Protein 3CZB (pdb70)

Secondary structure (DSSP, 8-state):
-PPBSSSTT-TTTTTS-HHHHHHHHHHHHTT---SHHHHHHHHHHH-----HHHHHHHHHHHEEEEEGGGG--EEEEEE---EEE-BSS--SSS-EEE-BPPTT-EEEESTTT-GGGTT-EEEEEEETTEEEEPP-HHHHTTS--SS-SEEE-HHHHHHHHHHSEEEEE-TT--EEEEEEEEE--PPP--SHHHHHTTT---HHHHHHHHHTTTHHHHHHHTT----EEEEEEE--SSPPB-TTSSBPPTTSEEE--TTT--TT-EEEEEE----EEEEEEEEE--TT--SSSEEEEE--SSHHHHHHHTT-EEEEEEEEEEEP-/--STT-TTTTTS-HHHHHHHHHHHGGG---HHHHHHHHHHHH---HHHHHHHHHTTEEEEESGGG--EEEEEEEE-EEE-BSS--SSS-EE-----TT-EEEESTTT-GGGTT-EEEEEEETTEEEEPP-HHHHHTS--SS-S-EE-HHHHHHHHHH-EEEEE-TTS-EEEEEEEEE-SPPP---HHHHHTTT---HHHHHHHHHHTTTHHHHHHHTT----EEEEEEE--SSS-B-TTSSBPPTTTEEE--TTT--TT-EEEEEEE---BTT--S-EEEEEEEEE--TT--SSSEEEEEEEESHHHHHHHHT-EEEEEEEEEEE-

InterPro domains:
  IPR005300 Lytic transglycosylase MltA, domain B [PF03562] (132-294)
  IPR005300 Lytic transglycosylase MltA, domain B [SM00925] (140-294)
  IPR010611 3D domain [PF06725] (315-391)
  IPR026044 Membrane-bound lytic murein transglycosylase A [PIRSF019422] (8-394)
  IPR026044 Membrane-bound lytic murein transglycosylase A [PTHR30124] (10-394)
  IPR036908 RlpA-like domain superfamily [G3DSA:2.40.40.10] (63-393)
  IPR036908 RlpA-like domain superfamily [SSF50685] (50-394)

B-factor: mean 43.13, std 18.21, range [10.02, 105.39]

Radius of gyration: 32.25 Å; Cα contacts (8 Å, |Δi|>4): 1395; chains: 2; bounding box: 73×96×70 Å

Organism: Caulobacter vibrioides (strain ATCC 19089 / CIP 103742 / CB 15) (NCBI:txid190650)

Foldseek 3Di:
DFDDWALVPAPCLVVAQLVLQLVQLLQWLVLDDDPLSVVLNVVSVVDDPDHSVVSSVSLRVWWTKFWFPRQDKDKEFADEAEEFEWEQDDDPQQHAFQAADDPFKDWAACCVPPVVRGPPTAIFGDDDPDTDQQFFPVVVRVDDHDRTPTTHGVLVLLVCQFQQWHWYQYPVGFIKIWHWDDKSRDAFDDLPVVCVVVPPEVVSLSVSLSVDPDPVNVVSSRVTRMDTHTDMDGDPPFADFAPSRGRDDAQAEKAADCVQDPFSWKKFKAWDVDTGTHIHGYGHHGSPHDDNQTIHGYHYHDDVSRVVSRVGITIITMITTGTDD/DFCVPADPSVVFQLVVLLVQLLLFLVLDPDPLSVVLNVVSVPDDDSVRSSVSLRVWWGKFFFPNQDKDKEFADEAEEFEFEADADLQLHAFQAADDPFKDKDQCCVVPVVSGPDIAIFGDDDPDTDQFFFPVVVRVDDDDDGPTTHGVLVVLVCQVVAWHWYAYPVGWIKIKHWHDKSRDDFDDQQVVCVVVVQHDSVSLSVVLSVVRDPVSVVRSRVTRMDTHTDIDTARDPAGAAPSRGGADAQAEKAADCVADPFSWKKWKWWADFPDPPADGTDTGIHTYGHHDPPHDDNFGIYGYHYYHDVSRVRSRRGITIITMMTGGTD

Sequence (651 aa):
MPAALSFAGLAGWAEEDHLAALNAFRAGCGVSKDPAAARVCGLAKATKDLDVSGAKAFIEANFRVEAVDGGGDGLLTAYFAPQYEARMSRNAEFSAPLRGLPADLVVLDLGPFEPALVGKKITGHVEGSTFVPYPDRAEIEATPSDKPLAWMRPEELFFLQIQGSGVLVLPDGRRVRAVFAGTNGKPFVGIAIAMRDKGLLADAIRTWLAEHRGPEADAIMRLNPRRYVFFRTVPDDGKEPAGAAGVALPPGRAIAVDPGYHAYGGFYWLDAAFPVYRRAVTALDTGGAIKGEVRADLYMGSGAVAGVEAGRVRHTLRLYRLTPNPLSFAGLAGWAEEDHLAALNAFRAGCGVSKDPAAARVCGLAKATLDVSGAKAFIEANFRVEAVDGGGDGLLTAYFAPQYEARMSRNAEFSAPLRGLPADLVVLDLGPFEPALVGKKITGHVEGSTFVPYPDRAEIEATPSDKPLAWMRPEELFFLQIQGSGVLVLPDGRRVRAVFAGTNGKPFVGIAIAMRDKGLTSADAIRTWLAEHRGPEADAIMRLNPRYVFFRTVPDDGKEPAGAAGVALPPGRAIAVDPGYHAYGGFYWLDAAAPKLVGAFPVYRRAVTALDTGGAIKGEVRADLYMGSGAVAGVEAGRVRHTLRLYRLTPN

Nearest PDB structures (foldseek):
  3czb-assembly2_A  TM=1.003E+00  e=1.235E-72  Caulobacter vibrioides CB15
  3czb-assembly3_B  TM=6.497E-01  e=3.154E-61  Caulobacter vibrioides CB15
  7esj-assembly1_B-2  TM=7.776E-01  e=3.485E-31  Acinetobacter baumannii
  2pnw-assembly1_A  TM=8.415E-01  e=3.477E-27  Agrobacterium fabrum str. C58
  2pi8-assembly1_A  TM=7.112E-01  e=8.907E-21  Escherichia coli K-12

Structure (mmCIF, N/CA/C/O backbone):
data_3CZB
#
_entry.id   3CZB
#
_cell.length_a   129.604
_cell.length_b   129.604
_cell.length_c   88.740
_cell.angle_alpha   90.000
_cell.angle_beta   90.000
_cell.angle_gamma   120.000
#
_symmetry.space_group_name_H-M   'P 31 2 1'
#
loop_
_entity.id
_entity.type
_entity.pdbx_description
1 polymer 'Putative transglycosylase'
2 non-polymer 'SULFATE ION'
3 water water
#
loop_
_atom_site.group_PDB
_atom_site.id
_atom_site.type_symbol
_atom_site.label_atom_id
_atom_site.label_alt_id
_atom_site.label_comp_id
_atom_site.label_asym_id
_atom_site.label_entity_id
_atom_site.label_seq_id
_atom_site.pdbx_PDB_ins_code
_atom_site.Cartn_x
_atom_site.Cartn_y
_atom_site.Cartn_z
_atom_site.occupancy
_atom_site.B_iso_or_equiv
_atom_site.auth_seq_id
_atom_site.auth_comp_id
_atom_site.auth_asym_id
_atom_site.auth_atom_id
_atom_site.pdbx_PDB_model_num
ATOM 1 N N . MET A 1 6 ? 51.427 30.964 37.248 1.00 77.15 58 MET A N 1
ATOM 2 C CA . MET A 1 6 ? 52.575 30.083 37.616 1.00 79.07 58 MET A CA 1
ATOM 3 C C . MET A 1 6 ? 53.443 30.741 38.702 1.00 68.89 58 MET A C 1
ATOM 4 O O . MET A 1 6 ? 53.714 31.935 38.627 1.00 68.64 58 MET A O 1
ATOM 9 N N . PRO A 1 7 ? 53.844 29.973 39.738 1.00 59.55 59 PRO A N 1
ATOM 10 C CA . PRO A 1 7 ? 54.815 30.432 40.745 1.00 52.98 59 PRO A CA 1
ATOM 11 C C . PRO A 1 7 ? 56.238 30.629 40.205 1.00 46.55 59 PRO A C 1
ATOM 12 O O . PRO A 1 7 ? 56.530 30.296 39.056 1.00 51.30 59 PRO A O 1
ATOM 16 N N . ALA A 1 8 ? 57.120 31.162 41.035 1.00 37.13 60 ALA A N 1
ATOM 17 C CA . ALA A 1 8 ? 58.433 31.569 40.559 1.00 37.32 60 ALA A CA 1
ATOM 18 C C . ALA A 1 8 ? 59.396 30.402 40.522 1.00 35.33 60 ALA A C 1
ATOM 19 O O . ALA A 1 8 ? 59.257 29.459 41.293 1.00 37.64 60 ALA A O 1
ATOM 21 N N . ALA A 1 9 ? 60.374 30.484 39.624 1.00 33.22 61 ALA A N 1
ATOM 22 C CA . ALA A 1 9 ? 61.355 29.419 39.440 1.00 29.36 61 ALA A CA 1
ATOM 23 C C . ALA A 1 9 ? 62.361 29.316 40.575 1.00 28.55 61 ALA A C 1
ATOM 24 O O . ALA A 1 9 ? 62.673 30.298 41.251 1.00 29.57 61 ALA A O 1
ATOM 26 N N . LEU A 1 10 ? 62.882 28.114 40.745 1.00 27.39 62 LEU A N 1
ATOM 27 C CA . LEU A 1 10 ? 63.911 27.820 41.715 1.00 30.65 62 LEU A CA 1
ATOM 28 C C . LEU A 1 10 ? 65.280 27.674 41.075 1.00 32.28 62 LEU A C 1
ATOM 29 O O . LEU A 1 10 ? 66.292 27.653 41.774 1.00 34.20 62 LEU A O 1
ATOM 34 N N . SER A 1 11 ? 65.322 27.508 39.759 1.00 31.42 63 SER A N 1
ATOM 35 C CA . SER A 1 11 ? 66.579 27.174 39.101 1.00 35.42 63 SER A CA 1
ATOM 36 C C . SER A 1 11 ? 66.651 27.803 37.721 1.00 31.08 63 SER A C 1
ATOM 37 O O . SER A 1 11 ? 65.665 28.345 37.239 1.00 23.58 63 SER A O 1
ATOM 40 N N . PHE A 1 12 ? 67.807 27.703 37.071 1.00 32.68 64 PHE A N 1
ATOM 41 C CA . PHE A 1 12 ? 67.949 28.255 35.728 1.00 34.62 64 PHE A CA 1
ATOM 42 C C . PHE A 1 12 ? 67.089 27.509 34.708 1.00 39.37 64 PHE A C 1
ATOM 43 O O . PHE A 1 12 ? 66.557 28.109 33.773 1.00 34.46 64 PHE A O 1
ATOM 51 N N . ALA A 1 13 ? 66.935 26.203 34.903 1.00 45.13 65 ALA A N 1
ATOM 52 C CA . ALA A 1 13 ? 66.035 25.418 34.046 1.00 49.12 65 ALA A CA 1
ATOM 53 C C . ALA A 1 13 ? 64.591 25.975 33.980 1.00 47.20 65 ALA A C 1
ATOM 54 O O . ALA A 1 13 ? 63.966 25.957 32.921 1.00 47.33 65 ALA A O 1
ATOM 56 N N . GLY A 1 14 ? 64.074 26.489 35.094 1.00 42.41 66 GLY A N 1
ATOM 57 C CA . GLY A 1 14 ? 62.675 26.925 35.144 1.00 42.26 66 GLY A CA 1
ATOM 58 C C . GLY A 1 14 ? 62.455 28.354 34.702 1.00 42.05 66 GLY A C 1
ATOM 59 O O . GLY A 1 14 ? 61.331 28.859 34.660 1.00 44.28 66 GLY A O 1
ATOM 60 N N . LEU A 1 15 ? 63.534 29.012 34.345 1.00 37.76 67 LEU A N 1
ATOM 61 C CA . LEU A 1 15 ? 63.476 30.439 34.194 1.00 35.94 67 LEU A CA 1
ATOM 62 C C . LEU A 1 15 ? 63.098 30.753 32.766 1.00 33.81 67 LEU A C 1
ATOM 63 O O . LEU A 1 15 ? 63.887 30.573 31.846 1.00 38.95 67 LEU A O 1
ATOM 68 N N . ALA A 1 16 ? 61.876 31.211 32.568 1.00 38.33 68 ALA A N 1
ATOM 69 C CA . ALA A 1 16 ? 61.433 31.497 31.218 1.00 36.97 68 ALA A CA 1
ATOM 70 C C . ALA A 1 16 ? 62.287 32.621 30.644 1.00 36.76 68 ALA A C 1
ATOM 71 O O . ALA A 1 16 ? 62.494 33.642 31.291 1.00 29.61 68 ALA A O 1
ATOM 73 N N . GLY A 1 17 ? 62.800 32.414 29.437 1.00 33.88 69 GLY A N 1
ATOM 74 C CA . GLY A 1 17 ? 63.630 33.421 28.777 1.00 24.65 69 GLY A CA 1
ATOM 75 C C . GLY A 1 17 ? 65.116 33.147 28.893 1.00 24.97 69 GLY A C 1
ATOM 76 O O . GLY A 1 17 ? 65.921 33.717 28.138 1.00 27.08 69 GLY A O 1
ATOM 77 N N . TRP A 1 18 ? 65.495 32.297 29.846 1.00 17.29 70 TRP A N 1
ATOM 78 C CA . TRP A 1 18 ? 66.910 32.049 30.092 1.00 19.78 70 TRP A CA 1
ATOM 79 C C . TRP A 1 18 ? 67.567 31.497 28.844 1.00 24.99 70 TRP A C 1
ATOM 80 O O . TRP A 1 18 ? 68.579 32.015 28.386 1.00 32.42 70 TRP A O 1
ATOM 91 N N . ALA A 1 19 ? 66.970 30.449 28.291 1.00 29.74 71 ALA A N 1
ATOM 92 C CA . ALA A 1 19 ? 67.509 29.786 27.107 1.00 35.48 71 ALA A CA 1
ATOM 93 C C . ALA A 1 19 ? 67.703 30.743 25.930 1.00 36.14 71 ALA A C 1
ATOM 94 O O . ALA A 1 19 ? 68.641 30.577 25.151 1.00 39.05 71 ALA A O 1
ATOM 96 N N . GLU A 1 20 ? 66.837 31.747 25.799 1.00 35.30 72 GLU A N 1
ATOM 97 C CA . GLU A 1 20 ? 66.976 32.701 24.672 1.00 36.85 72 GLU A CA 1
ATOM 98 C C . GLU A 1 20 ? 67.767 33.977 24.987 1.00 35.30 72 GLU A C 1
ATOM 99 O O . GLU A 1 20 ? 67.977 34.823 24.106 1.00 35.11 72 GLU A O 1
ATOM 105 N N . GLU A 1 21 ? 68.248 34.091 26.224 1.00 30.98 73 GLU A N 1
ATOM 106 C CA . GLU A 1 21 ? 68.990 35.278 26.666 1.00 25.04 73 GLU A CA 1
ATOM 107 C C . GLU A 1 21 ? 70.377 35.347 26.036 1.00 21.98 73 GLU A C 1
ATOM 108 O O . GLU A 1 21 ? 71.051 34.328 25.868 1.00 27.08 73 GLU A O 1
ATOM 114 N N . ASP A 1 22 ? 70.821 36.548 25.708 1.00 15.01 74 ASP A N 1
ATOM 115 C CA . ASP A 1 22 ? 72.200 36.743 25.258 1.00 19.93 74 ASP A CA 1
ATOM 116 C C . ASP A 1 22 ? 73.135 36.597 26.478 1.00 29.08 74 ASP A C 1
ATOM 117 O O . ASP A 1 22 ? 73.502 37.586 27.152 1.00 27.86 74 ASP A O 1
ATOM 122 N N . HIS A 1 23 ? 73.530 35.361 26.759 1.00 24.23 75 HIS A N 1
ATOM 123 C CA . HIS A 1 23 ? 74.355 35.088 27.932 1.00 22.87 75 HIS A CA 1
ATOM 124 C C . HIS A 1 23 ? 75.710 35.821 28.010 1.00 27.97 75 HIS A C 1
ATOM 125 O O . HIS A 1 23 ? 76.213 36.057 29.107 1.00 26.58 75 HIS A O 1
ATOM 132 N N . LEU A 1 24 ? 76.281 36.214 26.870 1.00 23.39 76 LEU A N 1
ATOM 133 C CA . LEU A 1 24 ? 77.459 37.079 26.897 1.00 27.24 76 LEU A CA 1
ATOM 134 C C . LEU A 1 24 ? 77.137 38.454 27.479 1.00 30.47 76 LEU A C 1
ATOM 135 O O . LEU A 1 24 ? 77.845 38.938 28.358 1.00 31.64 76 LEU A O 1
ATOM 140 N N . ALA A 1 25 ? 76.077 39.087 26.981 1.00 28.26 77 ALA A N 1
ATOM 141 C CA . ALA A 1 25 ? 75.636 40.365 27.531 1.00 25.71 77 ALA A CA 1
ATOM 142 C C . ALA A 1 25 ? 75.365 40.232 29.043 1.00 23.95 77 ALA A C 1
ATOM 143 O O . ALA A 1 25 ? 75.776 41.093 29.829 1.00 28.58 77 ALA A O 1
ATOM 145 N N . ALA A 1 26 ? 74.683 39.158 29.436 1.00 22.01 78 ALA A N 1
ATOM 146 C CA . ALA A 1 26 ? 74.441 38.841 30.872 1.00 26.71 78 ALA A CA 1
ATOM 147 C C . ALA A 1 26 ? 75.719 38.835 31.670 1.00 24.66 78 ALA A C 1
ATOM 148 O O . ALA A 1 26 ? 75.826 39.523 32.673 1.00 26.80 78 ALA A O 1
ATOM 150 N N . LEU A 1 27 ? 76.690 38.056 31.207 1.00 21.40 79 LEU A N 1
ATOM 151 C CA . LEU A 1 27 ? 77.939 37.930 31.909 1.00 22.41 79 LEU A CA 1
ATOM 152 C C . LEU A 1 27 ? 78.706 39.234 31.925 1.00 26.22 79 LEU A C 1
ATOM 153 O O . LEU A 1 27 ? 79.406 39.520 32.904 1.00 33.11 79 LEU A O 1
ATOM 158 N N . ASN A 1 28 ? 78.562 40.048 30.881 1.00 25.06 80 ASN A N 1
ATOM 159 C CA . ASN A 1 28 ? 79.250 41.352 30.869 1.00 23.12 80 ASN A CA 1
ATOM 160 C C . ASN A 1 28 ? 78.564 42.336 31.800 1.00 26.26 80 ASN A C 1
ATOM 161 O O . ASN A 1 28 ? 79.188 43.254 32.328 1.00 27.84 80 ASN A O 1
ATOM 166 N N . ALA A 1 29 ? 77.276 42.116 32.028 1.00 24.75 81 ALA A N 1
ATOM 167 C CA . ALA A 1 29 ? 76.522 42.961 32.932 1.00 25.71 81 ALA A CA 1
ATOM 168 C C . ALA A 1 29 ? 76.978 42.701 34.353 1.00 25.96 81 ALA A C 1
ATOM 169 O O . ALA A 1 29 ? 77.117 43.620 35.149 1.00 28.72 81 ALA A O 1
ATOM 171 N N . PHE A 1 30 ? 77.217 41.438 34.665 1.00 27.18 82 PHE A N 1
ATOM 172 C CA . PHE A 1 30 ? 77.725 41.081 35.969 1.00 26.08 82 PHE A CA 1
ATOM 173 C C . PHE A 1 30 ? 79.113 41.663 36.158 1.00 30.57 82 PHE A C 1
ATOM 174 O O . PHE A 1 30 ? 79.387 42.291 37.180 1.00 27.97 82 PHE A O 1
ATOM 182 N N . ARG A 1 31 ? 79.984 41.466 35.169 1.00 31.58 83 ARG A N 1
ATOM 183 C CA . ARG A 1 31 ? 81.321 42.053 35.218 1.00 30.19 83 ARG A CA 1
ATOM 184 C C . ARG A 1 31 ? 81.280 43.585 35.347 1.00 33.11 83 ARG A C 1
ATOM 185 O O . ARG A 1 31 ? 82.099 44.169 36.040 1.00 36.41 83 ARG A O 1
ATOM 193 N N . ALA A 1 32 ? 80.352 44.247 34.667 1.00 32.36 84 ALA A N 1
ATOM 194 C CA . ALA A 1 32 ? 80.302 45.716 34.743 1.00 31.91 84 ALA A CA 1
ATOM 195 C C . ALA A 1 32 ? 80.097 46.197 36.169 1.00 30.37 84 ALA A C 1
ATOM 196 O O . ALA A 1 32 ? 80.496 47.295 36.524 1.00 33.40 84 ALA A O 1
ATOM 198 N N . GLY A 1 33 ? 79.452 45.384 36.989 1.00 34.29 85 GLY A N 1
ATOM 199 C CA . GLY A 1 33 ? 79.026 45.877 38.286 1.00 32.16 85 GLY A CA 1
ATOM 200 C C . GLY A 1 33 ? 79.562 45.153 39.494 1.00 28.60 85 GLY A C 1
ATOM 201 O O . GLY A 1 33 ? 79.447 45.662 40.591 1.00 35.96 85 GLY A O 1
ATOM 202 N N . CYS A 1 34 ? 80.128 43.964 39.321 1.00 27.11 86 CYS A N 1
ATOM 203 C CA . CYS A 1 34 ? 80.466 43.164 40.486 1.00 31.26 86 CYS A CA 1
ATOM 204 C C . CYS A 1 34 ? 81.548 43.797 41.373 1.00 39.17 86 CYS A C 1
ATOM 205 O O . CYS A 1 34 ? 81.470 43.722 42.595 1.00 42.35 86 CYS A O 1
ATOM 208 N N . GLY A 1 35 ? 82.531 44.453 40.765 1.00 44.36 87 GLY A N 1
ATOM 209 C CA . GLY A 1 35 ? 83.631 45.074 41.513 1.00 40.22 87 GLY A CA 1
ATOM 210 C C . GLY A 1 35 ? 83.173 46.050 42.587 1.00 43.21 87 GLY A C 1
ATOM 211 O O . GLY A 1 35 ? 83.924 46.377 43.489 1.00 43.51 87 GLY A O 1
ATOM 212 N N . VAL A 1 36 ? 81.930 46.503 42.504 1.00 38.13 88 VAL A N 1
ATOM 213 C CA . VAL A 1 36 ? 81.397 47.438 43.478 1.00 41.87 88 VAL A CA 1
ATOM 214 C C . VAL A 1 36 ? 80.830 46.739 44.717 1.00 46.46 88 VAL A C 1
ATOM 215 O O . VAL A 1 36 ? 80.576 47.363 45.752 1.00 48.37 88 VAL A O 1
ATOM 219 N N . SER A 1 37 ? 80.676 45.429 44.608 1.00 47.46 89 SER A N 1
ATOM 220 C CA . SER A 1 37 ? 80.007 44.612 45.608 1.00 46.06 89 SER A CA 1
ATOM 221 C C . SER A 1 37 ? 80.749 44.519 46.935 1.00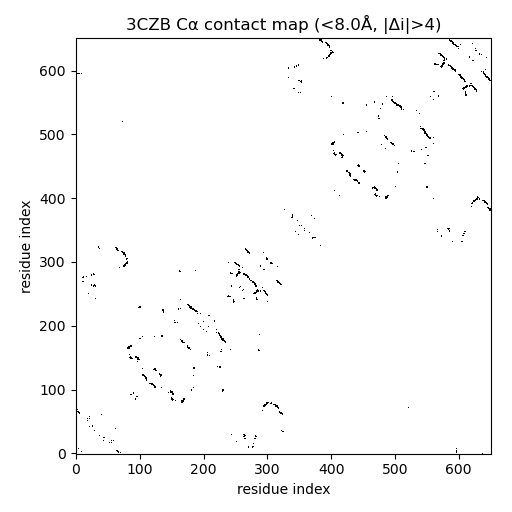 53.52 89 SER A C 1
ATOM 222 O O . SER A 1 37 ? 81.981 44.447 46.956 1.00 47.62 89 SER A O 1
ATOM 225 N N . LYS A 1 38 ? 79.982 44.476 48.032 1.00 62.44 90 LYS A N 1
ATOM 226 C CA . LYS A 1 38 ? 80.534 44.245 49.379 1.00 68.31 90 LYS A CA 1
ATOM 227 C C . LYS A 1 38 ? 80.635 42.770 49.827 1.00 70.73 90 LYS A C 1
ATOM 228 O O . LYS A 1 38 ? 81.624 42.368 50.451 1.00 69.72 90 LYS A O 1
ATOM 234 N N . ASP A 1 39 ? 79.636 41.965 49.477 1.00 69.17 91 ASP A N 1
ATOM 235 C CA . ASP A 1 39 ? 79.662 40.513 49.702 1.00 67.49 91 ASP A CA 1
ATOM 236 C C . ASP A 1 39 ? 80.981 39.857 49.272 1.00 64.90 91 ASP A C 1
ATOM 237 O O . ASP A 1 39 ? 81.514 40.169 48.219 1.00 66.23 91 ASP A O 1
ATOM 242 N N . PRO A 1 40 ? 81.526 38.953 50.100 1.00 67.79 92 PRO A N 1
ATOM 243 C CA . PRO A 1 40 ? 82.739 38.195 49.748 1.00 64.92 92 PRO A CA 1
ATOM 244 C C . PRO A 1 40 ? 82.539 37.026 48.771 1.00 61.07 92 PRO A C 1
ATOM 245 O O . PRO A 1 40 ? 83.468 36.669 48.032 1.00 55.68 92 PRO A O 1
ATOM 249 N N . ALA A 1 41 ? 81.359 36.415 48.766 1.00 58.89 93 ALA A N 1
ATOM 250 C CA . ALA A 1 41 ? 81.125 35.305 47.824 1.00 55.54 93 ALA A CA 1
ATOM 251 C C . ALA A 1 41 ? 81.040 35.845 46.403 1.00 49.89 93 ALA A C 1
ATOM 252 O O . ALA A 1 41 ? 81.380 35.147 45.431 1.00 43.85 93 ALA A O 1
ATOM 254 N N . ALA A 1 42 ? 80.609 37.105 46.316 1.00 43.91 94 ALA A N 1
ATOM 255 C CA . ALA A 1 42 ? 80.544 37.863 45.073 1.00 40.04 94 ALA A CA 1
ATOM 256 C C . ALA A 1 42 ? 81.915 38.294 44.618 1.00 40.20 94 ALA A C 1
ATOM 257 O O . ALA A 1 42 ? 82.103 38.567 43.445 1.00 48.46 94 ALA A O 1
ATOM 259 N N . ALA A 1 43 ? 82.869 38.370 45.540 1.00 42.08 95 ALA A N 1
ATOM 260 C CA . ALA A 1 43 ? 84.218 38.795 45.191 1.00 36.47 95 ALA A CA 1
ATOM 261 C C . ALA A 1 43 ? 84.958 37.703 44.451 1.00 34.84 95 ALA A C 1
ATOM 262 O O . ALA A 1 43 ? 85.582 37.973 43.423 1.00 33.60 95 ALA A O 1
ATOM 264 N N . ARG A 1 44 ? 84.907 36.477 44.963 1.00 32.05 96 ARG A N 1
ATOM 265 C CA . ARG A 1 44 ? 85.537 35.356 44.236 1.00 40.79 96 ARG A CA 1
ATOM 266 C C . ARG A 1 44 ? 85.024 35.259 42.787 1.00 36.58 96 ARG A C 1
ATOM 267 O O . ARG A 1 44 ? 85.813 35.166 41.855 1.00 41.89 96 ARG A O 1
ATOM 275 N N . VAL A 1 45 ? 83.704 35.301 42.618 1.00 33.08 97 VAL A N 1
ATOM 276 C CA . VAL A 1 45 ? 83.076 35.154 41.323 1.00 31.67 97 VAL A CA 1
ATOM 277 C C . VAL A 1 45 ? 83.392 36.343 40.434 1.00 33.80 97 VAL A C 1
ATOM 278 O O . VAL A 1 45 ? 83.741 36.169 39.272 1.00 36.03 97 VAL A O 1
ATOM 282 N N . CYS A 1 46 ? 83.331 37.547 40.989 1.00 36.67 98 CYS A N 1
ATOM 283 C CA . CYS A 1 46 ? 83.817 38.723 40.264 1.00 32.36 98 CYS A CA 1
ATOM 284 C C . CYS A 1 46 ? 85.233 38.492 39.777 1.00 37.25 98 CYS A C 1
ATOM 285 O O . CYS A 1 46 ? 85.551 38.798 38.633 1.00 44.18 98 CYS A O 1
ATOM 288 N N . GLY A 1 47 ? 86.083 37.936 40.643 1.00 35.04 99 GLY A N 1
ATOM 289 C CA . GLY A 1 47 ? 87.472 37.696 40.289 1.00 29.76 99 GLY A CA 1
ATOM 290 C C . GLY A 1 47 ? 87.617 36.709 39.142 1.00 35.69 99 GLY A C 1
ATOM 291 O O . GLY A 1 47 ? 88.393 36.923 38.224 1.00 42.28 99 GLY A O 1
ATOM 292 N N . LEU A 1 48 ? 86.867 35.620 39.189 1.00 34.26 100 LEU A N 1
ATOM 293 C CA . LEU A 1 48 ? 86.951 34.624 38.142 1.00 36.43 100 LEU A CA 1
ATOM 294 C C . LEU A 1 48 ? 86.359 35.157 36.831 1.00 37.90 100 LEU A C 1
ATOM 295 O O . LEU A 1 48 ? 86.881 34.880 35.751 1.00 37.71 100 LEU A O 1
ATOM 300 N N . ALA A 1 49 ? 85.277 35.922 36.936 1.00 37.25 101 ALA A N 1
ATOM 301 C CA . ALA A 1 49 ? 84.637 36.485 35.763 1.00 38.71 101 ALA A CA 1
ATOM 302 C C . ALA A 1 49 ? 85.611 37.385 35.021 1.00 43.87 101 ALA A C 1
ATOM 303 O O . ALA A 1 49 ? 85.752 37.268 33.812 1.00 46.63 101 ALA A O 1
ATOM 305 N N . LYS A 1 50 ? 86.303 38.272 35.735 1.00 47.30 102 LYS A N 1
ATOM 306 C CA . LYS A 1 50 ? 87.192 39.216 35.055 1.00 53.22 102 LYS A CA 1
ATOM 307 C C . LYS A 1 50 ? 88.396 38.512 34.457 1.00 54.32 102 LYS A C 1
ATOM 308 O O . LYS A 1 50 ? 88.857 38.868 33.381 1.00 56.81 102 LYS A O 1
ATOM 314 N N . ALA A 1 51 ? 88.870 37.483 35.141 1.00 56.09 103 ALA A N 1
ATOM 315 C CA . ALA A 1 51 ? 90.000 36.703 34.661 1.00 61.77 103 ALA A CA 1
ATOM 316 C C . ALA A 1 51 ? 89.667 35.930 33.388 1.00 63.33 103 ALA A C 1
ATOM 317 O O . ALA A 1 51 ? 90.428 35.952 32.422 1.00 62.91 103 ALA A O 1
ATOM 319 N N . THR A 1 52 ? 88.529 35.246 33.398 1.00 65.00 104 THR A N 1
ATOM 320 C CA . THR A 1 52 ? 88.191 34.334 32.321 1.00 68.46 104 THR A CA 1
ATOM 321 C C . THR A 1 52 ? 87.621 35.086 31.121 1.00 69.28 104 THR A C 1
ATOM 322 O O . THR A 1 52 ? 86.491 35.568 31.156 1.00 69.92 104 THR A O 1
ATOM 326 N N . LYS A 1 53 ? 88.418 35.203 30.063 1.00 69.62 105 LYS A N 1
ATOM 327 C CA . LYS A 1 53 ? 87.986 35.946 28.878 1.00 75.27 105 LYS A CA 1
ATOM 328 C C . LYS A 1 53 ? 87.814 35.047 27.645 1.00 68.96 105 LYS A C 1
ATOM 329 O O . LYS A 1 53 ? 88.149 33.855 27.681 1.00 65.95 105 LYS A O 1
ATOM 335 N N . ASP A 1 54 ? 87.277 35.622 26.568 1.00 59.12 106 ASP A N 1
ATOM 336 C CA . ASP A 1 54 ? 87.106 34.906 25.304 1.00 55.56 106 ASP A CA 1
ATOM 337 C C . ASP A 1 54 ? 86.104 33.770 25.379 1.00 47.58 106 ASP A C 1
ATOM 338 O O . ASP A 1 54 ? 86.093 32.924 24.498 1.00 47.58 106 ASP A O 1
ATOM 343 N N . LEU A 1 55 ? 85.301 33.718 26.437 1.00 38.28 107 LEU A N 1
ATOM 344 C CA . LEU A 1 55 ? 84.149 32.833 26.459 1.00 35.26 107 LEU A CA 1
ATOM 345 C C . LEU A 1 55 ? 83.230 33.225 25.305 1.00 33.06 107 LEU A C 1
ATOM 346 O O . LEU A 1 55 ? 83.029 34.416 25.074 1.00 29.32 107 LEU A O 1
ATOM 351 N N . ASP A 1 56 ? 82.710 32.241 24.566 1.00 33.27 108 ASP A N 1
ATOM 352 C CA . ASP A 1 56 ? 81.586 32.486 23.642 1.00 36.34 108 ASP A CA 1
ATOM 353 C C . ASP A 1 56 ? 80.274 32.485 24.418 1.00 34.30 108 ASP A C 1
ATOM 354 O O . ASP A 1 56 ? 80.294 32.372 25.633 1.00 38.45 108 ASP A O 1
ATOM 359 N N . VAL A 1 57 ? 79.135 32.583 23.737 1.00 34.17 109 VAL A N 1
ATOM 360 C CA . VAL A 1 57 ? 77.864 32.636 24.454 1.00 28.21 109 VAL A CA 1
ATOM 361 C C . VAL A 1 57 ? 77.631 31.368 25.244 1.00 29.45 109 VAL A C 1
ATOM 362 O O . VAL A 1 57 ? 77.043 31.409 26.320 1.00 30.33 109 VAL A O 1
ATOM 366 N N . SER A 1 58 ? 78.081 30.235 24.707 1.00 27.57 110 SER A N 1
ATOM 367 C CA . SER A 1 58 ? 77.842 28.950 25.355 1.00 30.80 110 SER A CA 1
ATOM 368 C C . SER A 1 58 ? 78.605 28.825 26.672 1.00 31.31 110 SER A C 1
ATOM 369 O O . SER A 1 58 ? 78.087 28.257 27.621 1.00 31.34 110 SER A O 1
ATOM 372 N N . GLY A 1 59 ? 79.833 29.354 26.708 1.00 25.10 111 GLY A N 1
ATOM 373 C CA . GLY A 1 59 ? 80.663 29.339 27.896 1.00 25.53 111 GLY A CA 1
ATOM 374 C C . GLY A 1 59 ? 80.124 30.265 28.976 1.00 31.82 111 GLY A C 1
ATOM 375 O O . GLY A 1 59 ? 80.043 29.878 30.150 1.00 28.30 111 GLY A O 1
ATOM 376 N N . ALA A 1 60 ? 79.731 31.470 28.564 1.00 24.89 112 ALA A N 1
ATOM 377 C CA . ALA A 1 60 ? 79.197 32.479 29.463 1.00 25.12 112 ALA A CA 1
ATOM 378 C C . ALA A 1 60 ? 77.963 31.943 30.148 1.00 23.65 112 ALA A C 1
ATOM 379 O O . ALA A 1 60 ? 77.779 32.116 31.351 1.00 29.14 112 ALA A O 1
ATOM 381 N N . LYS A 1 61 ? 77.130 31.256 29.390 1.00 26.91 113 LYS A N 1
ATOM 382 C CA . LYS A 1 61 ? 75.907 30.694 29.946 1.00 26.42 113 LYS A CA 1
ATOM 383 C C . LYS A 1 61 ? 76.292 29.668 30.991 1.00 29.76 113 LYS A C 1
ATOM 384 O O . LYS A 1 61 ? 75.715 29.639 32.090 1.00 33.52 113 LYS A O 1
ATOM 390 N N . ALA A 1 62 ? 77.288 28.849 30.652 1.00 24.74 114 ALA A N 1
ATOM 391 C CA . ALA A 1 62 ? 77.764 27.805 31.554 1.00 25.48 114 ALA A CA 1
ATOM 392 C C . ALA A 1 62 ? 78.449 28.391 32.818 1.00 27.44 114 ALA A C 1
ATOM 393 O O . ALA A 1 62 ? 78.240 27.910 33.931 1.00 26.30 114 ALA A O 1
ATOM 395 N N . PHE A 1 63 ? 79.234 29.447 32.645 1.00 22.04 115 PHE A N 1
ATOM 396 C CA . PHE A 1 63 ? 79.859 30.104 33.782 1.00 27.55 115 PHE A CA 1
ATOM 397 C C . PHE A 1 63 ? 78.809 30.596 34.775 1.00 26.22 115 PHE A C 1
ATOM 398 O O . PHE A 1 63 ? 78.895 30.319 35.956 1.00 26.03 115 PHE A O 1
ATOM 406 N N . ILE A 1 64 ? 77.814 31.315 34.280 1.00 25.55 116 ILE A N 1
ATOM 407 C CA . I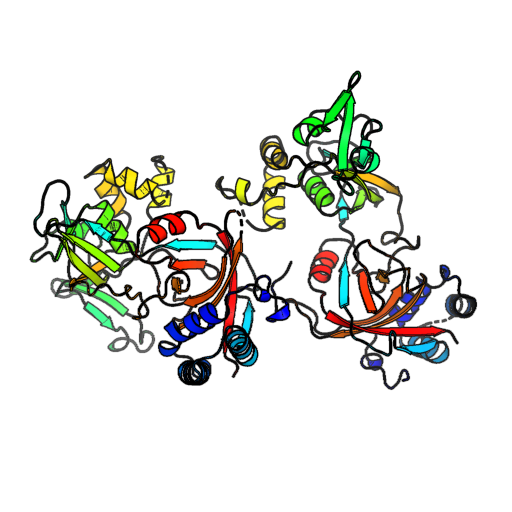LE A 1 64 ? 76.771 31.811 35.130 1.00 22.24 116 ILE A CA 1
ATOM 408 C C . ILE A 1 64 ? 76.035 30.654 35.823 1.00 28.56 116 ILE A C 1
ATOM 409 O O . ILE A 1 64 ? 75.777 30.715 37.023 1.00 35.36 116 ILE A O 1
ATOM 414 N N . GLU A 1 65 ? 75.717 29.591 35.096 1.00 27.81 117 GLU A N 1
ATOM 415 C CA . GLU A 1 65 ? 74.987 28.482 35.721 1.00 30.00 117 GLU A CA 1
ATOM 416 C C . GLU A 1 65 ? 75.784 27.725 36.800 1.00 31.77 117 GLU A C 1
ATOM 417 O O . GLU A 1 65 ? 75.223 27.066 37.665 1.00 35.79 117 GLU A O 1
ATOM 423 N N . ALA A 1 66 ? 77.094 27.798 36.746 1.00 27.51 118 ALA A N 1
ATOM 424 C CA . ALA A 1 66 ? 77.864 26.978 37.633 1.00 28.06 118 ALA A CA 1
ATOM 425 C C . ALA A 1 66 ? 78.270 27.762 38.865 1.00 28.02 118 ALA A C 1
ATOM 426 O O . ALA A 1 66 ? 78.867 27.214 39.775 1.00 32.37 118 ALA A O 1
ATOM 428 N N . ASN A 1 67 ? 77.949 29.046 38.875 1.00 27.09 119 ASN A N 1
ATOM 429 C CA . ASN A 1 67 ? 78.471 29.966 39.860 1.00 24.53 119 ASN A CA 1
ATOM 430 C C . ASN A 1 67 ? 77.369 30.751 40.556 1.00 25.68 119 ASN A C 1
ATOM 431 O O . ASN A 1 67 ? 77.656 31.465 41.504 1.00 23.91 119 ASN A O 1
ATOM 436 N N . PHE A 1 68 ? 76.125 30.640 40.075 1.00 20.88 120 PHE A N 1
ATOM 437 C CA . PHE A 1 68 ? 75.000 31.391 40.659 1.00 22.10 120 PHE A CA 1
ATOM 438 C C . PHE A 1 68 ? 73.743 30.535 40.968 1.00 28.23 120 PHE A C 1
ATOM 439 O O . PHE A 1 68 ? 73.546 29.453 40.377 1.00 23.67 120 PHE A O 1
ATOM 447 N N . ARG A 1 69 ? 72.902 31.034 41.888 1.00 22.20 121 ARG A N 1
ATOM 448 C CA . ARG A 1 69 ? 71.619 30.409 42.211 1.00 26.73 121 ARG A CA 1
ATOM 449 C C . ARG A 1 69 ? 70.547 31.428 41.931 1.00 24.27 121 ARG A C 1
ATOM 450 O O . ARG A 1 69 ? 70.788 32.620 42.012 1.00 27.54 121 ARG A O 1
ATOM 458 N N . VAL A 1 70 ? 69.355 30.943 41.624 1.00 22.22 122 VAL A N 1
ATOM 459 C CA . VAL A 1 70 ? 68.242 31.770 41.225 1.00 24.14 122 VAL A CA 1
ATOM 460 C C . VAL A 1 70 ? 67.353 31.922 42.449 1.00 28.56 122 VAL A C 1
ATOM 461 O O . VAL A 1 70 ? 66.794 30.952 42.938 1.00 31.72 122 VAL A O 1
ATOM 465 N N . GLU A 1 71 ? 67.243 33.136 42.965 1.00 28.92 123 GLU A N 1
ATOM 466 C CA . GLU A 1 71 ? 66.492 33.360 44.187 1.00 27.96 123 GLU A CA 1
ATOM 467 C C . GLU A 1 71 ? 65.461 34.437 43.966 1.00 25.32 123 GLU A C 1
ATOM 468 O O . GLU A 1 71 ? 65.795 35.611 43.925 1.00 25.29 123 GLU A O 1
ATOM 474 N N . ALA A 1 72 ? 64.209 34.013 43.808 1.00 28.55 124 ALA A N 1
ATOM 475 C CA . ALA A 1 72 ? 63.066 34.898 43.695 1.00 29.73 124 ALA A CA 1
ATOM 476 C C . ALA A 1 72 ? 63.036 35.997 44.765 1.00 33.44 124 ALA A C 1
ATOM 477 O O . ALA A 1 72 ? 63.341 35.759 45.930 1.00 31.13 124 ALA A O 1
ATOM 479 N N . VAL A 1 73 ? 62.690 37.214 44.365 1.00 35.21 125 VAL A N 1
ATOM 480 C CA . VAL A 1 73 ? 62.603 38.305 45.322 1.00 30.49 125 VAL A CA 1
ATOM 481 C C . VAL A 1 73 ? 61.144 38.368 45.743 1.00 35.86 125 VAL A C 1
ATOM 482 O O . VAL A 1 73 ? 60.252 38.154 44.907 1.00 35.57 125 VAL A O 1
ATOM 486 N N . ASP A 1 74 ? 60.906 38.602 47.039 1.00 31.72 126 ASP A N 1
ATOM 487 C CA . ASP A 1 74 ? 59.554 38.712 47.588 1.00 33.22 126 ASP A CA 1
ATOM 488 C C . ASP A 1 74 ? 58.652 37.521 47.284 1.00 37.67 126 ASP A C 1
ATOM 489 O O . ASP A 1 74 ? 57.430 37.677 47.086 1.00 37.51 126 ASP A O 1
ATOM 494 N N . GLY A 1 75 ? 59.244 36.331 47.241 1.00 31.91 127 GLY A N 1
ATOM 495 C CA . GLY A 1 75 ? 58.462 35.129 46.996 1.00 38.35 127 GLY A CA 1
ATOM 496 C C . GLY A 1 75 ? 57.946 35.013 45.573 1.00 44.43 127 GLY A C 1
ATOM 497 O O . GLY A 1 75 ? 57.146 34.124 45.273 1.00 44.29 127 GLY A O 1
ATOM 498 N N . GLY A 1 76 ? 58.413 35.903 44.691 1.00 41.49 128 GLY A N 1
ATOM 499 C CA . GLY A 1 76 ? 57.980 35.901 43.304 1.00 36.22 128 GLY A CA 1
ATOM 500 C C . GLY A 1 76 ? 56.801 36.815 43.035 1.00 35.33 128 GLY A C 1
ATOM 501 O O . GLY A 1 76 ? 56.174 36.735 41.979 1.00 38.17 128 GLY A O 1
ATOM 502 N N . GLY A 1 77 ? 56.506 37.695 43.987 1.00 33.09 129 GLY A N 1
ATOM 503 C CA . GLY A 1 77 ? 55.414 38.658 43.844 1.00 35.66 129 GLY A CA 1
ATOM 504 C C . GLY A 1 77 ? 55.668 39.762 42.828 1.00 35.02 129 GLY A C 1
ATOM 505 O O . GLY A 1 77 ? 56.810 40.053 42.486 1.00 30.93 129 GLY A O 1
ATOM 506 N N . ASP A 1 78 ? 54.589 40.377 42.355 1.00 39.97 130 ASP A N 1
ATOM 507 C CA . ASP A 1 78 ? 54.650 41.341 41.255 1.00 46.09 130 ASP A CA 1
ATOM 508 C C . ASP A 1 78 ? 55.033 42.728 41.706 1.00 44.16 130 ASP A C 1
ATOM 509 O O . ASP A 1 78 ? 54.671 43.163 42.798 1.00 47.82 130 ASP A O 1
ATOM 514 N N . GLY A 1 79 ? 55.760 43.422 40.841 1.00 39.69 131 GLY A N 1
ATOM 515 C CA . GLY A 1 79 ? 56.030 44.842 41.009 1.00 27.62 131 GLY A CA 1
ATOM 516 C C . GLY A 1 79 ? 56.066 45.509 39.647 1.00 32.34 131 GLY A C 1
ATOM 517 O O . GLY A 1 79 ? 55.307 45.131 38.725 1.00 29.78 131 GLY A O 1
ATOM 518 N N . LEU A 1 80 ? 56.964 46.481 39.492 1.00 25.06 132 LEU A N 1
ATOM 519 C CA . LEU A 1 80 ? 56.887 47.353 38.343 1.00 24.35 132 LEU A CA 1
ATOM 520 C C . LEU A 1 80 ? 58.249 47.590 37.725 1.00 29.27 132 LEU A C 1
ATOM 521 O O . LEU A 1 80 ? 59.196 47.907 38.438 1.00 27.16 132 LEU A O 1
ATOM 526 N N . LEU A 1 81 ? 58.347 47.409 36.401 1.00 29.50 133 LEU A N 1
ATOM 527 C CA . LEU A 1 81 ? 59.564 47.771 35.637 1.00 22.13 133 LEU A CA 1
ATOM 528 C C . LEU A 1 81 ? 59.268 48.988 34.812 1.00 26.37 133 LEU A C 1
ATOM 529 O O . LEU A 1 81 ? 58.296 49.003 34.036 1.00 25.72 133 LEU A O 1
ATOM 534 N N . THR A 1 82 ? 60.087 50.014 34.983 1.00 23.77 134 THR A N 1
ATOM 535 C CA . THR A 1 82 ? 60.065 51.153 34.087 1.00 22.22 134 THR A CA 1
ATOM 536 C C . THR A 1 82 ? 61.467 51.313 33.545 1.00 24.42 134 THR A C 1
ATOM 537 O O . THR A 1 82 ? 62.360 50.505 33.827 1.00 21.41 134 THR A O 1
ATOM 541 N N . ALA A 1 83 ? 61.701 52.365 32.787 1.00 22.70 135 ALA A N 1
ATOM 542 C CA . ALA A 1 83 ? 63.036 52.510 32.235 1.00 25.27 135 ALA A CA 1
ATOM 543 C C . ALA A 1 83 ? 63.364 53.969 32.099 1.00 27.09 135 ALA A C 1
ATOM 544 O O . ALA A 1 83 ? 62.466 54.817 32.063 1.00 29.16 135 ALA A O 1
ATOM 546 N N . TYR A 1 84 ? 64.654 54.261 32.039 1.00 28.13 136 TYR A N 1
ATOM 547 C CA . TYR A 1 84 ? 65.107 55.637 31.962 1.00 29.87 136 TYR A CA 1
ATOM 548 C C . TYR A 1 84 ? 66.358 55.678 31.101 1.00 27.36 136 TYR A C 1
ATOM 549 O O . TYR A 1 84 ? 66.929 54.647 30.781 1.00 31.51 136 TYR A O 1
ATOM 558 N N . PHE A 1 85 ? 66.789 56.868 30.728 1.00 32.31 137 PHE A N 1
ATOM 559 C CA . PHE A 1 85 ? 67.943 56.992 29.864 1.00 35.15 137 PHE A CA 1
ATOM 560 C C . PHE A 1 85 ? 68.736 58.201 30.321 1.00 33.70 137 PHE A C 1
ATOM 561 O O . PHE A 1 85 ? 68.212 59.040 31.051 1.00 30.71 137 PHE A O 1
ATOM 569 N N . ALA A 1 86 ? 69.996 58.279 29.914 1.00 33.90 138 ALA A N 1
ATOM 570 C CA . ALA A 1 86 ? 70.845 59.395 30.315 1.00 43.23 138 ALA A CA 1
ATOM 571 C C . ALA A 1 86 ? 70.493 60.620 29.498 1.00 45.84 138 ALA A C 1
ATOM 572 O O . ALA A 1 86 ? 70.803 60.703 28.309 1.00 49.14 138 ALA A O 1
ATOM 574 N N . PRO A 1 87 ? 69.876 61.595 30.151 1.00 46.26 139 PRO A N 1
ATOM 575 C CA . PRO A 1 87 ? 69.271 62.710 29.462 1.00 48.10 139 PRO A CA 1
ATOM 576 C C . PRO A 1 87 ? 70.288 63.794 29.135 1.00 49.53 139 PRO A C 1
ATOM 577 O O . PRO A 1 87 ? 71.304 63.944 29.821 1.00 45.87 139 PRO A O 1
ATOM 581 N N . GLN A 1 88 ? 69.997 64.540 28.083 1.00 49.88 140 GLN A N 1
ATOM 582 C CA . GLN A 1 88 ? 70.907 65.535 27.567 1.00 50.38 140 GLN A CA 1
ATOM 583 C C . GLN A 1 88 ? 70.155 66.843 27.532 1.00 46.13 140 GLN A C 1
ATOM 584 O O . GLN A 1 88 ? 69.211 66.978 26.775 1.00 43.14 140 GLN A O 1
ATOM 590 N N . TYR A 1 89 ? 70.538 67.806 28.364 1.00 45.86 141 TYR A N 1
ATOM 591 C CA . TYR A 1 89 ? 69.750 69.041 28.450 1.00 46.90 141 TYR A CA 1
ATOM 592 C C . TYR A 1 89 ? 70.486 70.247 27.876 1.00 45.21 141 TYR A C 1
ATOM 593 O O . TYR A 1 89 ? 71.711 70.326 27.954 1.00 46.17 141 TYR A O 1
ATOM 602 N N . GLU A 1 90 ? 69.727 71.165 27.282 1.00 40.97 142 GLU A N 1
ATOM 603 C CA . GLU A 1 90 ? 70.268 72.421 26.803 1.00 40.82 142 GLU A CA 1
ATOM 604 C C . GLU A 1 90 ? 70.522 73.291 28.017 1.00 38.28 142 GLU A C 1
ATOM 605 O O . GLU A 1 90 ? 69.736 73.275 28.952 1.00 37.84 142 GLU A O 1
ATOM 611 N N . ALA A 1 91 ? 71.606 74.060 27.994 1.00 34.66 143 ALA A N 1
ATOM 612 C CA . ALA A 1 91 ? 71.879 75.009 29.061 1.00 32.50 143 ALA A CA 1
ATOM 613 C C . ALA A 1 91 ? 72.537 76.241 28.487 1.00 33.21 143 ALA A C 1
ATOM 614 O O . ALA A 1 91 ? 72.925 76.252 27.329 1.00 36.04 143 ALA A O 1
ATOM 616 N N . ARG A 1 92 ? 72.659 77.262 29.324 1.00 35.07 144 ARG A N 1
ATOM 617 C CA . ARG A 1 92 ? 73.381 78.485 29.031 1.00 37.75 144 ARG A CA 1
ATOM 618 C C . ARG A 1 92 ? 74.395 78.719 30.162 1.00 38.82 144 ARG A C 1
ATOM 619 O O . ARG A 1 92 ? 74.271 78.117 31.230 1.00 45.61 144 ARG A O 1
ATOM 627 N N . MET A 1 93 ? 75.373 79.598 29.951 1.00 32.07 145 MET A N 1
ATOM 628 C CA . MET A 1 93 ? 76.254 80.022 31.036 1.00 35.35 145 MET A CA 1
ATOM 629 C C . MET A 1 93 ? 75.764 81.338 31.617 1.00 37.35 145 MET A C 1
ATOM 630 O O . MET A 1 93 ? 76.437 81.954 32.422 1.00 41.43 145 MET A O 1
ATOM 635 N N . SER A 1 94 ? 74.578 81.763 31.213 1.00 42.14 146 SER A N 1
ATOM 636 C CA . SER A 1 94 ? 74.096 83.081 31.567 1.00 44.90 146 SER A CA 1
ATOM 637 C C . SER A 1 94 ? 72.577 83.044 31.625 1.00 48.10 146 SER A C 1
ATOM 638 O O . SER A 1 94 ? 71.944 82.445 30.748 1.00 43.52 146 SER A O 1
ATOM 641 N N . ARG A 1 95 ? 71.985 83.679 32.639 1.00 48.40 147 ARG A N 1
ATOM 642 C CA . ARG A 1 95 ? 70.522 83.640 32.771 1.00 57.00 147 ARG A CA 1
ATOM 643 C C . ARG A 1 95 ? 69.764 84.392 31.692 1.00 56.03 147 ARG A C 1
ATOM 644 O O . ARG A 1 95 ? 70.165 85.472 31.273 1.00 55.57 147 ARG A O 1
ATOM 652 N N . ASN A 1 96 ? 68.668 83.795 31.243 1.00 59.29 148 ASN A N 1
ATOM 653 C CA . ASN A 1 96 ? 67.633 84.523 30.508 1.00 60.56 148 ASN A CA 1
ATOM 654 C C . ASN A 1 96 ? 66.233 84.098 30.931 1.00 61.16 148 ASN A C 1
ATOM 655 O O . ASN A 1 96 ? 66.076 83.307 31.858 1.00 61.21 148 ASN A O 1
ATOM 660 N N . ALA A 1 97 ? 65.220 84.623 30.253 1.00 65.00 149 ALA A N 1
ATOM 661 C CA . ALA A 1 97 ? 63.838 84.387 30.653 1.00 62.69 149 ALA A CA 1
ATOM 662 C C . ALA A 1 97 ? 63.466 82.900 30.619 1.00 58.16 149 ALA A C 1
ATOM 663 O O . ALA A 1 97 ? 62.671 82.429 31.430 1.00 58.24 149 ALA A O 1
ATOM 665 N N . GLU A 1 98 ? 64.053 82.165 29.686 1.00 51.29 150 GLU A N 1
ATOM 666 C CA . GLU A 1 98 ? 63.722 80.763 29.518 1.00 51.40 150 GLU A CA 1
ATOM 667 C C . GLU A 1 98 ? 64.625 79.876 30.380 1.00 47.67 150 GLU A C 1
ATOM 668 O O . GLU A 1 98 ? 64.172 78.914 31.018 1.00 44.34 150 GLU A O 1
ATOM 674 N N . PHE A 1 99 ? 65.911 80.206 30.386 1.00 39.13 151 PHE A N 1
ATOM 675 C CA . PHE A 1 99 ? 66.872 79.482 31.184 1.00 34.90 151 PHE A CA 1
ATOM 676 C C . PHE A 1 99 ? 67.081 80.230 32.501 1.00 38.15 151 PHE A C 1
ATOM 677 O O . PHE A 1 99 ? 68.123 80.848 32.745 1.00 42.32 151 PHE A O 1
ATOM 685 N N . SER A 1 100 ? 66.055 80.162 33.343 1.00 38.16 152 SER A N 1
ATOM 686 C CA . SER A 1 100 ? 65.922 81.015 34.517 1.00 39.10 152 SER A CA 1
ATOM 687 C C . SER A 1 100 ? 66.324 80.313 35.817 1.00 39.51 152 SER A C 1
ATOM 688 O O . SER A 1 100 ? 66.332 80.930 36.886 1.00 40.54 152 SER A O 1
ATOM 691 N N . ALA A 1 101 ? 66.650 79.027 35.737 1.00 32.09 153 ALA A N 1
ATOM 692 C CA . ALA A 1 101 ? 66.975 78.290 36.936 1.00 27.62 153 ALA A CA 1
ATOM 693 C C . ALA A 1 101 ? 68.471 77.974 36.986 1.00 32.48 153 ALA A C 1
ATOM 694 O O . ALA A 1 101 ? 69.009 77.344 36.080 1.00 35.12 153 ALA A O 1
ATOM 696 N N . PRO A 1 102 ? 69.143 78.389 38.068 1.00 31.70 154 PRO A N 1
ATOM 697 C CA . PRO A 1 102 ? 70.575 78.116 38.223 1.00 30.86 154 PRO A CA 1
ATOM 698 C C . PRO A 1 102 ? 70.817 76.691 38.712 1.00 30.41 154 PRO A C 1
ATOM 699 O O . PRO A 1 102 ? 70.091 76.191 39.572 1.00 26.59 154 PRO A O 1
ATOM 703 N N . LEU A 1 103 ? 71.807 76.046 38.116 1.00 24.16 155 LEU A N 1
ATOM 704 C CA . LEU A 1 103 ? 72.287 74.769 38.541 1.00 26.37 155 LEU A CA 1
ATOM 705 C C . LEU A 1 103 ? 73.296 75.120 39.615 1.00 34.04 155 LEU A C 1
ATOM 706 O O . LEU A 1 103 ? 74.234 75.879 39.350 1.00 37.44 155 LEU A O 1
ATOM 711 N N . ARG A 1 104 ? 73.107 74.579 40.820 1.00 34.90 156 ARG A N 1
ATOM 712 C CA . ARG A 1 104 ? 73.828 75.056 42.003 1.00 26.27 156 ARG A CA 1
ATOM 713 C C . ARG A 1 104 ? 74.801 74.042 42.539 1.00 24.33 156 ARG A C 1
ATOM 714 O O . ARG A 1 104 ? 74.481 72.860 42.639 1.00 26.45 156 ARG A O 1
ATOM 722 N N . GLY A 1 105 ? 75.988 74.507 42.916 1.00 26.41 157 GLY A N 1
ATOM 723 C CA . GLY A 1 105 ? 77.008 73.617 43.504 1.00 31.39 157 GLY A CA 1
ATOM 724 C C . GLY A 1 105 ? 76.730 73.401 44.989 1.00 28.78 157 GLY A C 1
ATOM 725 O O . GLY A 1 105 ? 75.887 74.100 45.549 1.00 17.60 157 GLY A O 1
ATOM 726 N N . LEU A 1 106 ? 77.423 72.446 45.616 1.00 27.62 158 LEU A N 1
ATOM 727 C CA . LEU A 1 106 ? 77.222 72.153 47.045 1.00 32.12 158 LEU A CA 1
ATOM 728 C C . LEU A 1 106 ? 77.485 73.419 47.822 1.00 31.10 158 LEU A C 1
ATOM 729 O O . LEU A 1 106 ? 78.591 73.935 47.773 1.00 39.39 158 LEU A O 1
ATOM 734 N N . PRO A 1 107 ? 76.494 73.913 48.563 1.00 30.61 159 PRO A N 1
ATOM 735 C CA . PRO A 1 107 ? 76.767 75.092 49.376 1.00 33.67 159 PRO A CA 1
ATOM 736 C C . PRO A 1 107 ? 77.871 74.842 50.449 1.00 38.66 159 PRO A C 1
ATOM 737 O O . PRO A 1 107 ? 77.942 73.764 51.075 1.00 26.87 159 PRO A O 1
ATOM 741 N N . ALA A 1 108 ? 78.737 75.837 50.626 1.00 39.80 160 ALA A N 1
ATOM 742 C CA . ALA A 1 108 ? 79.830 75.752 51.579 1.00 44.12 160 ALA A CA 1
ATOM 743 C C . ALA A 1 108 ? 79.323 75.687 53.037 1.00 41.68 160 ALA A C 1
ATOM 744 O O . ALA A 1 108 ? 79.986 75.131 53.899 1.00 34.18 160 ALA A O 1
ATOM 746 N N . ASP A 1 109 ? 78.135 76.215 53.303 1.00 36.98 161 ASP A N 1
ATOM 747 C CA . ASP A 1 109 ? 77.602 76.143 54.653 1.00 39.35 161 ASP A CA 1
ATOM 748 C C . ASP A 1 109 ? 76.957 74.780 55.024 1.00 40.36 161 ASP A C 1
ATOM 749 O O . ASP A 1 109 ? 76.588 74.546 56.179 1.00 40.74 161 ASP A O 1
ATOM 754 N N . LEU A 1 110 ? 76.854 73.859 54.075 1.00 29.24 162 LEU A N 1
ATOM 755 C CA . LEU A 1 110 ? 76.071 72.658 54.340 1.00 31.07 162 LEU A CA 1
ATOM 756 C C . LEU A 1 110 ? 76.917 71.578 55.004 1.00 33.26 162 LEU A C 1
ATOM 757 O O . LEU A 1 110 ? 78.007 71.272 54.530 1.00 35.89 162 LEU A O 1
ATOM 762 N N . VAL A 1 111 ? 76.407 71.003 56.100 1.00 31.38 163 VAL A N 1
ATOM 763 C CA . VAL A 1 111 ? 77.123 69.950 56.820 1.00 25.39 163 VAL A CA 1
ATOM 764 C C . VAL A 1 111 ? 76.292 68.691 56.982 1.00 22.76 163 VAL A C 1
ATOM 765 O O . VAL A 1 111 ? 75.137 68.745 57.391 1.00 33.22 163 VAL A O 1
ATOM 769 N N . VAL A 1 112 ? 76.884 67.560 56.641 1.00 22.96 164 VAL A N 1
ATOM 770 C CA . VAL A 1 112 ? 76.327 66.263 56.950 1.00 30.56 164 VAL A CA 1
ATOM 771 C C . VAL A 1 112 ? 76.993 65.805 58.243 1.00 37.35 164 VAL A C 1
ATOM 772 O O . VAL A 1 112 ? 78.156 65.379 58.248 1.00 37.20 164 VAL A O 1
ATOM 776 N N . LEU A 1 113 ? 76.239 65.902 59.328 1.00 34.98 165 LEU A N 1
ATOM 777 C CA . LEU A 1 113 ? 76.756 65.774 60.677 1.00 33.80 165 LEU A CA 1
ATOM 778 C C . LEU A 1 113 ? 76.637 64.323 61.094 1.00 33.81 165 LEU A C 1
ATOM 779 O O . LEU A 1 113 ? 75.509 63.812 61.157 1.00 26.98 165 LEU A O 1
ATOM 784 N N . ASP A 1 114 ? 77.751 63.639 61.371 1.00 33.35 166 ASP A N 1
ATOM 785 C CA . ASP A 1 114 ? 77.593 62.277 61.892 1.00 42.64 166 ASP A CA 1
ATOM 786 C C . ASP A 1 114 ? 77.097 62.290 63.337 1.00 40.03 166 ASP A C 1
ATOM 787 O O . ASP A 1 114 ? 77.556 63.071 64.158 1.00 41.79 166 ASP A O 1
ATOM 792 N N . LEU A 1 115 ? 76.159 61.410 63.630 1.00 35.18 167 LEU A N 1
ATOM 793 C CA . LEU A 1 115 ? 75.473 61.437 64.889 1.00 38.69 167 LEU A CA 1
ATOM 794 C C . LEU A 1 115 ? 76.143 60.563 65.947 1.00 43.55 167 LEU A C 1
ATOM 795 O O . LEU A 1 115 ? 75.816 60.657 67.127 1.00 47.99 167 LEU A O 1
ATOM 800 N N . GLY A 1 116 ? 77.086 59.727 65.529 1.00 44.26 168 GLY A N 1
ATOM 801 C CA . GLY A 1 116 ? 77.754 58.804 66.451 1.00 44.06 168 GLY A CA 1
ATOM 802 C C . GLY A 1 116 ? 78.531 59.432 67.600 1.00 43.79 168 GLY A C 1
ATOM 803 O O . GLY A 1 116 ? 78.488 58.939 68.722 1.00 39.30 168 GLY A O 1
ATOM 804 N N . PRO A 1 117 ? 79.289 60.503 67.322 1.00 45.38 169 PRO A N 1
ATOM 805 C CA . PRO A 1 117 ? 79.987 61.233 68.391 1.00 46.43 169 PRO A CA 1
ATOM 806 C C . PRO A 1 117 ? 79.100 61.845 69.489 1.00 45.95 169 PRO A C 1
ATOM 807 O O . PRO A 1 117 ? 79.639 62.412 70.437 1.00 47.69 169 PRO A O 1
ATOM 811 N N . PHE A 1 118 ? 77.775 61.753 69.354 1.00 41.36 170 PHE A N 1
ATOM 812 C CA . PHE A 1 118 ? 76.860 62.350 70.309 1.00 38.89 170 PHE A CA 1
ATOM 813 C C . PHE A 1 118 ? 76.137 61.243 71.065 1.00 46.23 170 PHE A C 1
ATOM 814 O O . PHE A 1 118 ? 75.719 61.434 72.206 1.00 48.62 170 PHE A O 1
ATOM 822 N N . GLU A 1 119 ? 75.963 60.105 70.406 1.00 45.27 171 GLU A N 1
ATOM 823 C CA . GLU A 1 119 ? 75.173 59.006 70.925 1.00 53.10 171 GLU A CA 1
ATOM 824 C C . GLU A 1 119 ? 75.534 57.748 70.152 1.00 58.84 171 GLU A C 1
ATOM 825 O O . GLU A 1 119 ? 75.187 57.635 68.986 1.00 59.43 171 GLU A O 1
ATOM 831 N N . PRO A 1 120 ? 76.239 56.801 70.790 1.00 67.56 172 PRO A N 1
ATOM 832 C CA . PRO A 1 120 ? 76.634 55.513 70.196 1.00 69.01 172 PRO A CA 1
ATOM 833 C C . PRO A 1 120 ? 75.494 54.784 69.479 1.00 66.94 172 PRO A C 1
ATOM 834 O O . PRO A 1 120 ? 75.715 54.195 68.425 1.00 66.57 172 PRO A O 1
ATOM 838 N N . ALA A 1 121 ? 74.292 54.844 70.050 1.00 67.60 173 ALA A N 1
ATOM 839 C CA . ALA A 1 121 ? 73.065 54.285 69.446 1.00 64.33 173 ALA A CA 1
ATOM 840 C C . ALA A 1 121 ? 72.683 54.867 68.069 1.00 63.52 173 ALA A C 1
ATOM 841 O O . ALA A 1 121 ? 71.798 54.342 67.381 1.00 68.71 173 ALA A O 1
ATOM 843 N N . LEU A 1 122 ? 73.318 55.965 67.682 1.00 55.41 174 LEU A N 1
ATOM 844 C CA . LEU A 1 122 ? 73.017 56.595 66.418 1.00 46.48 174 LEU A CA 1
ATOM 845 C C . LEU A 1 122 ? 74.230 56.561 65.514 1.00 44.78 174 LEU A C 1
ATOM 846 O O . LEU A 1 122 ? 74.301 57.318 64.551 1.00 47.69 174 LEU A O 1
ATOM 851 N N . VAL A 1 123 ? 75.191 55.695 65.818 1.00 44.90 175 VAL A N 1
ATOM 852 C CA . VAL A 1 123 ? 76.414 55.640 65.019 1.00 45.83 175 VAL A CA 1
ATOM 853 C C . VAL A 1 123 ? 76.024 55.335 63.581 1.00 42.94 175 VAL A C 1
ATOM 854 O O . VAL A 1 123 ? 75.157 54.505 63.327 1.00 40.27 175 VAL A O 1
ATOM 858 N N . GLY A 1 124 ? 76.616 56.058 62.641 1.00 48.77 176 GLY A N 1
ATOM 859 C CA . GLY A 1 124 ? 76.267 55.884 61.231 1.00 47.08 176 GLY A CA 1
ATOM 860 C C . GLY A 1 124 ? 74.932 56.447 60.758 1.00 44.03 176 GLY A C 1
ATOM 861 O O . GLY A 1 124 ? 74.551 56.231 59.608 1.00 50.29 176 GLY A O 1
ATOM 862 N N . LYS A 1 125 ? 74.202 57.143 61.624 1.00 37.18 177 LYS A N 1
ATOM 863 C CA . LYS A 1 125 ? 73.055 57.928 61.174 1.00 32.29 177 LYS A CA 1
ATOM 864 C C . LYS A 1 125 ? 73.560 59.353 61.055 1.00 33.39 177 LYS A C 1
ATOM 865 O O . LYS A 1 125 ? 74.617 59.687 61.596 1.00 34.88 177 LYS A O 1
ATOM 871 N N . LYS A 1 126 ? 72.829 60.196 60.339 1.00 34.91 178 LYS A N 1
ATOM 872 C CA . LYS A 1 126 ? 73.330 61.526 59.977 1.00 34.52 178 LYS A CA 1
ATOM 873 C C . LYS A 1 126 ? 72.175 62.484 59.913 1.00 32.45 178 LYS A C 1
ATOM 874 O O . LYS A 1 126 ? 71.025 62.061 59.889 1.00 30.81 178 LYS A O 1
ATOM 880 N N . ILE A 1 127 ? 72.491 63.775 59.901 1.00 25.67 179 ILE A N 1
ATOM 881 C CA . ILE A 1 127 ? 71.517 64.808 59.639 1.00 22.56 179 ILE A CA 1
ATOM 882 C C . ILE A 1 127 ? 72.230 65.857 58.818 1.00 27.43 179 ILE A C 1
ATOM 883 O O . ILE A 1 127 ? 73.460 65.935 58.813 1.00 22.99 179 ILE A O 1
ATOM 888 N N . THR A 1 128 ? 71.456 66.685 58.131 1.00 29.62 180 THR A N 1
ATOM 889 C CA . THR A 1 128 ? 72.041 67.659 57.252 1.00 23.90 180 THR A CA 1
ATOM 890 C C . THR A 1 128 ? 71.519 69.014 57.631 1.00 24.37 180 THR A C 1
ATOM 891 O O . THR A 1 128 ? 70.303 69.244 57.740 1.00 18.98 180 THR A O 1
ATOM 895 N N . GLY A 1 129 ? 72.429 69.935 57.846 1.00 20.75 181 GLY A N 1
ATOM 896 C CA . GLY A 1 129 ? 71.959 71.267 58.119 1.00 19.70 181 GLY A CA 1
ATOM 897 C C . GLY A 1 129 ? 73.080 72.249 58.090 1.00 21.46 181 GLY A C 1
ATOM 898 O O . GLY A 1 129 ? 74.187 71.944 57.643 1.00 30.78 181 GLY A O 1
ATOM 899 N N . HIS A 1 130 ? 72.800 73.436 58.589 1.00 23.86 182 HIS A N 1
ATOM 900 C CA . HIS A 1 130 ? 73.823 74.434 58.632 1.00 26.74 182 HIS A CA 1
ATOM 901 C C . HIS A 1 130 ? 73.714 75.297 59.891 1.00 27.38 182 HIS A C 1
ATOM 902 O O . HIS A 1 130 ? 72.631 75.478 60.461 1.00 29.05 182 HIS A O 1
ATOM 909 N N . VAL A 1 131 ? 74.853 75.835 60.304 1.00 27.53 183 VAL A N 1
ATOM 910 C CA . VAL A 1 131 ? 74.899 76.736 61.424 1.00 31.47 183 VAL A CA 1
ATOM 911 C C . VAL A 1 131 ? 74.132 78.015 61.129 1.00 36.21 183 VAL A C 1
ATOM 912 O O . VAL A 1 131 ? 74.285 78.623 60.071 1.00 40.20 183 VAL A O 1
ATOM 916 N N . GLU A 1 132 ? 73.273 78.393 62.063 1.00 37.72 184 GLU A N 1
ATOM 917 C CA . GLU A 1 132 ? 72.611 79.674 62.010 1.00 46.32 184 GLU A CA 1
ATOM 918 C C . GLU A 1 132 ? 72.545 80.237 63.441 1.00 52.45 184 GLU A C 1
ATOM 919 O O . GLU A 1 132 ? 71.802 79.745 64.292 1.00 48.26 184 GLU A O 1
ATOM 925 N N . GLY A 1 133 ? 73.354 81.265 63.690 1.00 59.62 185 GLY A N 1
ATOM 926 C CA . GLY A 1 133 ? 73.452 81.892 65.008 1.00 58.82 185 GLY A CA 1
ATOM 927 C C . GLY A 1 133 ? 74.272 81.033 65.944 1.00 58.75 185 GLY A C 1
ATOM 928 O O . GLY A 1 133 ? 75.417 80.671 65.645 1.00 55.16 185 GLY A O 1
ATOM 929 N N . SER A 1 134 ? 73.679 80.693 67.081 1.00 56.87 186 SER A N 1
ATOM 930 C CA . SER A 1 134 ? 74.363 79.863 68.060 1.00 57.86 186 SER A CA 1
ATOM 931 C C . SER A 1 134 ? 73.766 78.461 68.098 1.00 55.16 186 SER A C 1
ATOM 932 O O . SER A 1 134 ? 73.979 77.717 69.065 1.00 50.80 186 SER A O 1
ATOM 935 N N . THR A 1 135 ? 73.009 78.119 67.052 1.00 49.25 187 THR A N 1
ATOM 936 C CA . THR A 1 135 ? 72.496 76.767 66.876 1.00 42.20 187 THR A CA 1
ATOM 937 C C . THR A 1 135 ? 72.702 76.217 65.457 1.00 41.41 187 THR A C 1
ATOM 938 O O . THR A 1 135 ? 73.416 76.809 64.652 1.00 41.59 187 THR A O 1
ATOM 942 N N . PHE A 1 136 ? 72.087 75.067 65.179 1.00 36.63 188 PHE A N 1
ATOM 943 C CA . PHE A 1 136 ? 72.294 74.317 63.951 1.00 32.22 188 PHE A CA 1
ATOM 944 C C . PHE A 1 136 ? 70.910 73.888 63.531 1.00 32.29 188 PHE A C 1
ATOM 945 O O . PHE A 1 136 ? 70.193 73.306 64.330 1.00 37.29 188 PHE A O 1
ATOM 953 N N . VAL A 1 137 ? 70.523 74.206 62.296 1.00 24.11 189 VAL A N 1
ATOM 954 C CA . VAL A 1 137 ? 69.157 73.989 61.825 1.00 28.14 189 VAL A CA 1
ATOM 955 C C . VAL A 1 137 ? 69.130 73.150 60.531 1.00 29.41 189 VAL A C 1
ATOM 956 O O . VAL A 1 137 ? 70.138 73.109 59.801 1.00 29.76 189 VAL A O 1
ATOM 960 N N . PRO A 1 138 ? 67.981 72.503 60.224 1.00 24.99 190 PRO A N 1
ATOM 961 C CA . PRO A 1 138 ? 67.897 71.674 59.022 1.00 24.41 190 PRO A CA 1
ATOM 962 C C . PRO A 1 138 ? 68.140 72.551 57.827 1.00 28.39 190 PRO A C 1
ATOM 963 O O . PRO A 1 138 ? 67.762 73.739 57.862 1.00 27.21 190 PRO A O 1
ATOM 967 N N . TYR A 1 139 ? 68.794 72.008 56.798 1.00 28.64 191 TYR A N 1
ATOM 968 C CA . TYR A 1 139 ? 69.050 72.801 55.587 1.00 29.91 191 TYR A CA 1
ATOM 969 C C . TYR A 1 139 ? 67.737 73.247 54.949 1.00 28.15 191 TYR A C 1
ATOM 970 O O . TYR A 1 139 ? 66.773 72.496 54.943 1.00 29.06 191 TYR A O 1
ATOM 979 N N . PRO A 1 140 ? 67.678 74.490 54.457 1.00 32.11 192 PRO A N 1
ATOM 980 C CA . PRO A 1 140 ? 66.440 74.979 53.842 1.00 33.60 192 PRO A CA 1
ATOM 981 C C . PRO A 1 140 ? 65.881 74.032 52.769 1.00 33.59 192 PRO A C 1
ATOM 982 O O . PRO A 1 140 ? 66.642 73.320 52.104 1.00 34.31 192 PRO A O 1
ATOM 986 N N . ASP A 1 141 ? 64.567 74.029 52.591 1.00 30.72 193 ASP A N 1
ATOM 987 C CA . ASP A 1 141 ? 63.983 73.243 51.503 1.00 35.46 193 ASP A CA 1
ATOM 988 C C . ASP A 1 141 ? 64.053 73.928 50.129 1.00 33.19 193 ASP A C 1
ATOM 989 O O . ASP A 1 141 ? 64.558 75.057 50.006 1.00 33.16 193 ASP A O 1
ATOM 994 N N . ARG A 1 142 ? 63.562 73.233 49.103 1.00 28.98 194 ARG A N 1
ATOM 995 C CA . ARG A 1 142 ? 63.617 73.744 47.728 1.00 26.75 194 ARG A CA 1
ATOM 996 C C . ARG A 1 142 ? 63.158 75.171 47.625 1.00 23.91 194 ARG A C 1
ATOM 997 O O . ARG A 1 142 ? 63.912 76.032 47.184 1.00 26.38 194 ARG A O 1
ATOM 1005 N N . ALA A 1 143 ? 61.915 75.416 48.018 1.00 30.11 195 ALA A N 1
ATOM 1006 C CA . ALA A 1 143 ? 61.347 76.761 47.961 1.00 33.71 195 ALA A CA 1
ATOM 1007 C C . ALA A 1 143 ? 62.297 77.795 48.522 1.00 36.32 195 ALA A C 1
ATOM 1008 O O . ALA A 1 143 ? 62.544 78.822 47.891 1.00 44.97 195 ALA A O 1
ATOM 1010 N N . GLU A 1 144 ? 62.843 77.534 49.700 1.00 38.07 196 GLU A N 1
ATOM 1011 C CA . GLU A 1 144 ? 63.659 78.549 50.333 1.00 42.36 196 GLU A CA 1
ATOM 1012 C C . GLU A 1 144 ? 65.041 78.679 49.707 1.00 42.72 196 GLU A C 1
ATOM 1013 O O . GLU A 1 144 ? 65.604 79.773 49.690 1.00 49.35 196 GLU A O 1
ATOM 1019 N N . ILE A 1 145 ? 65.597 77.583 49.198 1.00 37.71 197 ILE A N 1
ATOM 1020 C CA . ILE A 1 145 ? 66.826 77.674 48.399 1.00 32.01 197 ILE A CA 1
ATOM 1021 C C . ILE A 1 145 ? 66.598 78.423 47.084 1.00 35.94 197 ILE A C 1
ATOM 1022 O O . ILE A 1 145 ? 67.432 79.233 46.680 1.00 39.94 197 ILE A O 1
ATOM 1027 N N . GLU A 1 146 ? 65.487 78.143 46.401 1.00 36.23 198 GLU A N 1
ATOM 1028 C CA . GLU A 1 146 ? 65.213 78.812 45.129 1.00 40.11 198 GLU A CA 1
ATOM 1029 C C . GLU A 1 146 ? 64.975 80.319 45.296 1.00 45.93 198 GLU A C 1
ATOM 1030 O O . GLU A 1 146 ? 64.905 81.039 44.311 1.00 50.00 198 GLU A O 1
ATOM 1036 N N . ALA A 1 147 ? 64.892 80.790 46.541 1.00 47.41 199 ALA A N 1
ATOM 1037 C CA . ALA A 1 147 ? 64.542 82.183 46.837 1.00 49.22 199 ALA A CA 1
ATOM 1038 C C . ALA A 1 147 ? 65.739 83.086 47.130 1.00 54.39 199 ALA A C 1
ATOM 1039 O O . ALA A 1 147 ? 65.597 84.305 47.180 1.00 61.21 199 ALA A O 1
ATOM 1041 N N . THR A 1 148 ? 66.907 82.495 47.348 1.00 55.76 200 THR A N 1
ATOM 1042 C CA . THR A 1 148 ? 68.138 83.259 47.506 1.00 58.25 200 THR A CA 1
ATOM 1043 C C . THR A 1 148 ? 68.909 83.103 46.205 1.00 61.99 200 THR A C 1
ATOM 1044 O O . THR A 1 148 ? 69.034 81.996 45.700 1.00 65.51 200 THR A O 1
ATOM 1048 N N . PRO A 1 149 ? 69.411 84.203 45.634 1.00 63.59 201 PRO A N 1
ATOM 1049 C CA . PRO A 1 149 ? 70.051 84.034 44.325 1.00 61.43 201 PRO A CA 1
ATOM 1050 C C . PRO A 1 149 ? 71.378 83.309 44.467 1.00 55.48 201 PRO A C 1
ATOM 1051 O O . PRO A 1 149 ? 71.953 83.281 45.555 1.00 47.43 201 PRO A O 1
ATOM 1055 N N . SER A 1 150 ? 71.847 82.695 43.388 1.00 51.95 202 SER A N 1
ATOM 1056 C CA . SER A 1 150 ? 73.070 81.928 43.490 1.00 54.54 202 SER A CA 1
ATOM 1057 C C . SER A 1 150 ? 74.278 82.806 43.287 1.00 57.08 202 SER A C 1
ATOM 1058 O O . SER A 1 150 ? 74.333 83.604 42.352 1.00 59.75 202 SER A O 1
ATOM 1061 N N . ASP A 1 151 ? 75.242 82.638 44.179 1.00 57.51 203 ASP A N 1
ATOM 1062 C CA . ASP A 1 151 ? 76.503 83.333 44.123 1.00 60.70 203 ASP A CA 1
ATOM 1063 C C . ASP A 1 151 ? 77.226 82.977 42.817 1.00 58.62 203 ASP A C 1
ATOM 1064 O O . ASP A 1 151 ? 77.460 83.831 41.960 1.00 55.64 203 ASP A O 1
ATOM 1069 N N . LYS A 1 152 ? 77.567 81.704 42.657 1.00 55.60 204 LYS A N 1
ATOM 1070 C CA . LYS A 1 152 ? 78.390 81.284 41.524 1.00 53.75 204 LYS A CA 1
ATOM 1071 C C . LYS A 1 152 ? 77.733 80.078 40.871 1.00 42.97 204 LYS A C 1
ATOM 1072 O O . LYS A 1 152 ? 78.185 78.959 41.034 1.00 40.15 204 LYS A O 1
ATOM 1076 N N . PRO A 1 153 ? 76.663 80.315 40.102 1.00 42.40 205 PRO A N 1
ATOM 1077 C CA . PRO A 1 153 ? 75.880 79.208 39.575 1.00 36.97 205 PRO A CA 1
ATOM 1078 C C . PRO A 1 153 ? 76.695 78.431 38.567 1.00 32.96 205 PRO A C 1
ATOM 1079 O O . PRO A 1 153 ? 77.546 78.998 37.901 1.00 38.87 205 PRO A O 1
ATOM 1083 N N . LEU A 1 154 ? 76.443 77.140 38.463 1.00 26.43 206 LEU A N 1
ATOM 1084 C CA . LEU A 1 154 ? 77.196 76.314 37.565 1.00 24.99 206 LEU A CA 1
ATOM 1085 C C . LEU A 1 154 ? 76.742 76.426 36.108 1.00 28.85 206 LEU A C 1
ATOM 1086 O O . LEU A 1 154 ? 77.512 76.113 35.191 1.00 29.14 206 LEU A O 1
ATOM 1091 N N . ALA A 1 155 ? 75.494 76.857 35.902 1.00 30.14 207 ALA A N 1
ATOM 1092 C CA . ALA A 1 155 ? 74.885 76.957 34.578 1.00 22.53 207 ALA A CA 1
ATOM 1093 C C . ALA A 1 155 ? 73.475 77.448 34.763 1.00 27.20 207 ALA A C 1
ATOM 1094 O O . ALA A 1 155 ? 73.047 77.645 35.894 1.00 27.95 207 ALA A O 1
ATOM 1096 N N . TRP A 1 156 ? 72.763 77.689 33.658 1.00 30.88 208 TRP A N 1
ATOM 1097 C CA . TRP A 1 156 ? 71.344 78.055 33.722 1.00 27.40 208 TRP A CA 1
ATOM 1098 C C . TRP A 1 156 ? 70.544 77.123 32.843 1.00 30.57 208 TRP A C 1
ATOM 1099 O O . TRP A 1 156 ? 70.976 76.778 31.739 1.00 34.28 208 TRP A O 1
ATOM 1110 N N . MET A 1 157 ? 69.396 76.690 33.364 1.00 32.01 209 MET A N 1
ATOM 1111 C CA . MET A 1 157 ? 68.573 75.675 32.748 1.00 30.84 209 MET A CA 1
ATOM 1112 C C . MET A 1 157 ? 67.136 76.132 32.793 1.00 35.78 209 MET A C 1
ATOM 1113 O O . MET A 1 157 ? 66.804 77.113 33.469 1.00 38.94 209 MET A O 1
ATOM 1118 N N . ARG A 1 158 ? 66.290 75.422 32.056 1.00 35.41 210 ARG A N 1
ATOM 1119 C CA . ARG A 1 158 ? 64.858 75.598 32.157 1.00 36.34 210 ARG A CA 1
ATOM 1120 C C . ARG A 1 158 ? 64.442 74.967 33.475 1.00 34.13 210 ARG A C 1
ATOM 1121 O O . ARG A 1 158 ? 64.884 73.866 33.804 1.00 31.51 210 ARG A O 1
ATOM 1129 N N . PRO A 1 159 ? 63.567 75.643 34.220 1.00 31.74 211 PRO A N 1
ATOM 1130 C CA . PRO A 1 159 ? 63.170 75.141 35.544 1.00 28.64 211 PRO A CA 1
ATOM 1131 C C . PRO A 1 159 ? 62.718 73.681 35.541 1.00 28.77 211 PRO A C 1
ATOM 1132 O O . PRO A 1 159 ? 63.251 72.882 36.306 1.00 28.64 211 PRO A O 1
ATOM 1136 N N . GLU A 1 160 ? 61.774 73.316 34.677 1.00 29.71 212 GLU A N 1
ATOM 1137 C CA . GLU A 1 160 ? 61.306 71.936 34.623 1.00 29.72 212 GLU A CA 1
ATOM 1138 C C . GLU A 1 160 ? 62.423 70.983 34.251 1.00 30.69 212 GLU A C 1
ATOM 1139 O O . GLU A 1 160 ? 62.375 69.790 34.560 1.00 35.40 212 GLU A O 1
ATOM 1145 N N . GLU A 1 161 ? 63.429 71.467 33.548 1.00 31.63 213 GLU A N 1
ATOM 1146 C CA . GLU A 1 161 ? 64.439 70.513 33.144 1.00 37.59 213 GLU A CA 1
ATOM 1147 C C . GLU A 1 161 ? 65.442 70.307 34.283 1.00 29.64 213 GLU A C 1
ATOM 1148 O O . GLU A 1 161 ? 65.873 69.186 34.553 1.00 34.93 213 GLU A O 1
ATOM 1154 N N . LEU A 1 162 ? 65.747 71.371 35.009 1.00 25.38 214 LEU A N 1
ATOM 1155 C CA . LEU A 1 162 ? 66.578 71.240 36.206 1.00 26.10 214 LEU A CA 1
ATOM 1156 C C . LEU A 1 162 ? 65.906 70.289 37.157 1.00 27.32 214 LEU A C 1
ATOM 1157 O O . LEU A 1 162 ? 66.511 69.312 37.641 1.00 25.73 214 LEU A O 1
ATOM 1162 N N . PHE A 1 163 ? 64.623 70.553 37.371 1.00 27.15 215 PHE A N 1
ATOM 1163 C CA . PHE A 1 163 ? 63.827 69.738 38.250 1.00 29.65 215 PHE A CA 1
ATOM 1164 C C . PHE A 1 163 ? 63.941 68.270 37.888 1.00 34.39 215 PHE A C 1
ATOM 1165 O O . PHE A 1 163 ? 64.060 67.423 38.775 1.00 33.32 215 PHE A O 1
ATOM 1173 N N . PHE A 1 164 ? 63.934 67.955 36.590 1.00 36.05 216 PHE A N 1
ATOM 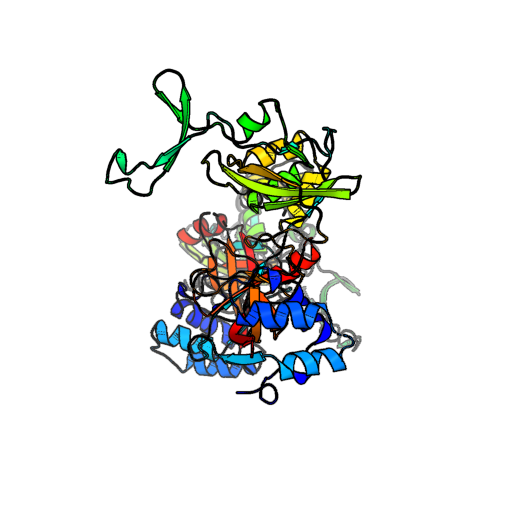1174 C CA . PHE A 1 164 ? 64.004 66.550 36.199 1.00 37.57 216 PHE A CA 1
ATOM 1175 C C . PHE A 1 164 ? 65.401 65.957 36.243 1.00 35.73 216 PHE A C 1
ATOM 1176 O O . PHE A 1 164 ? 65.566 64.794 36.619 1.00 39.59 216 PHE A O 1
ATOM 1184 N N . LEU A 1 165 ? 66.408 66.755 35.912 1.00 30.96 217 LEU A N 1
ATOM 1185 C CA . LEU A 1 165 ? 67.789 66.332 36.136 1.00 29.17 217 LEU A CA 1
ATOM 1186 C C . LEU A 1 165 ? 68.072 66.108 37.646 1.00 27.78 217 LEU A C 1
ATOM 1187 O O . LEU A 1 165 ? 68.793 65.168 38.034 1.00 23.85 217 LEU A O 1
ATOM 1192 N N . GLN A 1 166 ? 67.473 66.931 38.500 1.00 22.38 218 GLN A N 1
ATOM 1193 C CA . GLN A 1 166 ? 67.554 66.667 39.948 1.00 31.11 218 GLN A CA 1
ATOM 1194 C C . GLN A 1 166 ? 67.011 65.289 40.345 1.00 32.56 218 GLN A C 1
ATOM 1195 O O . GLN A 1 166 ? 67.548 64.646 41.252 1.00 34.67 218 GLN A O 1
ATOM 1201 N N . ILE A 1 167 ? 65.978 64.825 39.649 1.00 31.78 219 ILE A N 1
ATOM 1202 C CA . ILE A 1 167 ? 65.468 63.480 39.881 1.00 31.21 219 ILE A CA 1
ATOM 1203 C C . ILE A 1 167 ? 66.419 62.401 39.396 1.00 34.15 219 ILE A C 1
ATOM 1204 O O . ILE A 1 167 ? 66.669 61.444 40.114 1.00 39.46 219 ILE A O 1
ATOM 1209 N N . GLN A 1 168 ? 66.959 62.539 38.190 1.00 41.17 220 GLN A N 1
ATOM 1210 C CA . GLN A 1 168 ? 67.899 61.530 37.688 1.00 45.78 220 GLN A CA 1
ATOM 1211 C C . GLN A 1 168 ? 69.235 61.505 38.426 1.00 48.89 220 GLN A C 1
ATOM 1212 O O . GLN A 1 168 ? 69.769 60.431 38.688 1.00 52.13 220 GLN A O 1
ATOM 1218 N N . GLY A 1 169 ? 69.790 62.679 38.735 1.00 51.40 221 GLY A N 1
ATOM 1219 C CA . GLY A 1 169 ? 71.062 62.761 39.467 1.00 47.29 221 GLY A CA 1
ATOM 1220 C C . GLY A 1 169 ? 72.288 62.972 38.603 1.00 54.00 221 GLY A C 1
ATOM 1221 O O . GLY A 1 169 ? 73.334 63.402 39.082 1.00 59.18 221 GLY A O 1
ATOM 1222 N N . SER A 1 170 ? 72.174 62.660 37.321 1.00 56.39 222 SER A N 1
ATOM 1223 C CA . SER A 1 170 ? 73.242 62.965 36.388 1.00 58.02 222 SER A CA 1
ATOM 1224 C C . SER A 1 170 ? 72.689 63.321 35.006 1.00 54.89 222 SER A C 1
ATOM 1225 O O . SER A 1 170 ? 71.641 62.824 34.595 1.00 61.34 222 SER A O 1
ATOM 1228 N N . GLY A 1 171 ? 73.394 64.186 34.291 1.00 45.01 223 GLY A N 1
ATOM 1229 C CA . GLY A 1 171 ? 73.035 64.486 32.922 1.00 39.64 223 GLY A CA 1
ATOM 1230 C C . GLY A 1 171 ? 74.173 65.138 32.174 1.00 39.26 223 GLY A C 1
ATOM 1231 O O . GLY A 1 171 ? 75.263 65.327 32.723 1.00 42.52 223 GLY A O 1
ATOM 1232 N N . VAL A 1 172 ? 73.919 65.479 30.912 1.00 35.11 224 VAL A N 1
ATOM 1233 C CA . VAL A 1 172 ? 74.846 66.272 30.126 1.00 29.79 224 VAL A CA 1
ATOM 1234 C C . VAL A 1 172 ? 74.149 67.555 29.694 1.00 29.43 224 VAL A C 1
ATOM 1235 O O . VAL A 1 172 ? 73.015 67.514 29.231 1.00 38.25 224 VAL A O 1
ATOM 1239 N N . LEU A 1 173 ? 74.814 68.695 29.886 1.00 25.80 225 LEU A N 1
ATOM 1240 C CA . LEU A 1 173 ? 74.280 69.982 29.480 1.00 30.65 225 LEU A CA 1
ATOM 1241 C C . LEU A 1 173 ? 74.973 70.431 28.197 1.00 37.97 225 LEU A C 1
ATOM 1242 O O . LEU A 1 173 ? 76.178 70.215 28.020 1.00 33.91 225 LEU A O 1
ATOM 1247 N N . VAL A 1 174 ? 74.217 71.044 27.292 1.00 37.47 226 VAL A N 1
ATOM 1248 C CA . VAL A 1 174 ? 74.797 71.426 26.017 1.00 40.60 226 VAL A CA 1
ATOM 1249 C C . VAL A 1 174 ? 74.624 72.918 25.831 1.00 42.80 226 VAL A C 1
ATOM 1250 O O . VAL A 1 174 ? 73.499 73.415 25.714 1.00 45.67 226 VAL A O 1
ATOM 1254 N N . LEU A 1 175 ? 75.743 73.634 25.833 1.00 38.33 227 LEU A N 1
ATOM 1255 C CA . LEU A 1 175 ? 75.715 75.049 25.540 1.00 40.23 227 LEU A CA 1
ATOM 1256 C C . LEU A 1 175 ? 75.574 75.250 24.021 1.00 37.94 227 LEU A C 1
ATOM 1257 O O . LEU A 1 175 ? 75.902 74.351 23.227 1.00 35.47 227 LEU A O 1
ATOM 1262 N N . PRO A 1 176 ? 75.053 76.414 23.612 1.00 41.72 228 PRO A N 1
ATOM 1263 C CA . PRO A 1 176 ? 74.842 76.721 22.181 1.00 42.44 228 PRO A CA 1
ATOM 1264 C C . PRO A 1 176 ? 76.098 76.532 21.311 1.00 41.40 228 PRO A C 1
ATOM 1265 O O . PRO A 1 176 ? 75.984 76.268 20.120 1.00 44.70 228 PRO A O 1
ATOM 1269 N N . ASP A 1 177 ? 77.283 76.645 21.903 1.00 35.95 229 ASP A N 1
ATOM 1270 C CA . ASP A 1 177 ? 78.520 76.461 21.158 1.00 31.98 229 ASP A CA 1
ATOM 1271 C C . ASP A 1 177 ? 78.993 75.019 21.126 1.00 31.24 229 ASP A C 1
ATOM 1272 O O . ASP A 1 177 ? 80.130 74.741 20.718 1.00 33.34 229 ASP A O 1
ATOM 1277 N N . GLY A 1 178 ? 78.144 74.091 21.560 1.00 32.08 230 GLY A N 1
ATOM 1278 C CA . GLY A 1 178 ? 78.523 72.672 21.523 1.00 29.44 230 GLY A CA 1
ATOM 1279 C C . GLY A 1 178 ? 79.456 72.175 22.621 1.00 31.90 230 GLY A C 1
ATOM 1280 O O . GLY A 1 178 ? 79.949 71.039 22.542 1.00 32.69 230 GLY A O 1
ATOM 1281 N N . ARG A 1 179 ? 79.730 73.008 23.634 1.00 30.29 231 ARG A N 1
ATOM 1282 C CA . ARG A 1 179 ? 80.447 72.520 24.820 1.00 27.80 231 ARG A CA 1
ATOM 1283 C C . ARG A 1 179 ? 79.512 71.593 25.518 1.00 31.10 231 ARG A C 1
ATOM 1284 O O . ARG A 1 179 ? 78.372 71.957 25.818 1.00 29.40 231 ARG A O 1
ATOM 1292 N N . ARG A 1 180 ? 79.990 70.388 25.767 1.00 35.84 232 ARG A N 1
ATOM 1293 C CA . ARG A 1 180 ? 79.218 69.427 26.505 1.00 40.16 232 ARG A CA 1
ATOM 1294 C C . ARG A 1 180 ? 79.742 69.390 27.930 1.00 36.97 232 ARG A C 1
ATOM 1295 O O . ARG A 1 180 ? 80.917 69.140 28.143 1.00 36.22 232 ARG A O 1
ATOM 1303 N N . VAL A 1 181 ? 78.881 69.673 28.905 1.00 37.93 233 VAL A N 1
ATOM 1304 C CA . VAL A 1 181 ? 79.293 69.592 30.311 1.00 35.67 233 VAL A CA 1
ATOM 1305 C C . VAL A 1 181 ? 78.450 68.669 31.164 1.00 33.85 233 VAL A C 1
ATOM 1306 O O . VAL A 1 181 ? 77.235 68.788 31.228 1.00 38.78 233 VAL A O 1
ATOM 1310 N N . ARG A 1 182 ? 79.120 67.713 31.793 1.00 31.98 234 ARG A N 1
ATOM 1311 C CA . ARG A 1 182 ? 78.467 66.724 32.622 1.00 34.19 234 ARG A CA 1
ATOM 1312 C C . ARG A 1 182 ? 78.100 67.340 33.966 1.00 31.41 234 ARG A C 1
ATOM 1313 O O . ARG A 1 182 ? 78.932 67.954 34.612 1.00 30.54 234 ARG A O 1
ATOM 1321 N N . ALA A 1 183 ? 76.840 67.213 34.365 1.00 31.37 235 ALA A N 1
ATOM 1322 C CA . ALA A 1 183 ? 76.424 67.640 35.698 1.00 29.45 235 ALA A CA 1
ATOM 1323 C C . ALA A 1 183 ? 76.406 66.401 36.595 1.00 32.53 235 ALA A C 1
ATOM 1324 O O . ALA A 1 183 ? 75.667 65.453 36.336 1.00 35.84 235 ALA A O 1
ATOM 1326 N N . VAL A 1 184 ? 77.254 66.396 37.621 1.00 30.89 236 VAL A N 1
ATOM 1327 C CA . VAL A 1 184 ? 77.424 65.224 38.497 1.00 34.69 236 VAL A CA 1
ATOM 1328 C C . VAL A 1 184 ? 76.904 65.473 39.902 1.00 29.68 236 VAL A C 1
ATOM 1329 O O . VAL A 1 184 ? 77.268 66.467 40.520 1.00 31.59 236 VAL A O 1
ATOM 1333 N N . PHE A 1 185 ? 76.051 64.570 40.385 1.00 33.49 237 PHE A N 1
ATOM 1334 C CA . PHE A 1 185 ? 75.473 64.624 41.734 1.00 28.89 237 PHE A CA 1
ATOM 1335 C C . PHE A 1 185 ? 76.512 65.009 42.756 1.00 24.95 237 PHE A C 1
ATOM 1336 O O . PHE A 1 185 ? 77.571 64.378 42.810 1.00 28.37 237 PHE A O 1
ATOM 1344 N N . ALA A 1 186 ? 76.217 66.010 43.583 1.00 23.73 238 ALA A N 1
ATOM 1345 C CA . ALA A 1 186 ? 77.196 66.450 44.597 1.00 32.73 238 ALA A CA 1
ATOM 1346 C C . ALA A 1 186 ? 76.678 66.350 46.020 1.00 36.28 238 ALA A C 1
ATOM 1347 O O . ALA A 1 186 ? 77.457 66.241 46.966 1.00 42.00 238 ALA A O 1
ATOM 1349 N N . GLY A 1 187 ? 75.367 66.433 46.175 1.00 37.08 239 GLY A N 1
ATOM 1350 C CA . GLY A 1 187 ? 74.763 66.375 47.486 1.00 32.78 239 GLY A CA 1
ATOM 1351 C C . GLY A 1 187 ? 73.300 66.756 47.444 1.00 30.59 239 GLY A C 1
ATOM 1352 O O . GLY A 1 187 ? 72.764 67.041 46.385 1.00 34.09 239 GLY A O 1
ATOM 1353 N N . THR A 1 188 ? 72.676 66.786 48.615 1.00 26.75 240 THR A N 1
ATOM 1354 C CA . THR A 1 188 ? 71.244 66.975 48.770 1.00 27.62 240 THR A CA 1
ATOM 1355 C C . THR A 1 188 ? 71.050 67.884 49.979 1.00 26.88 240 THR A C 1
ATOM 1356 O O . THR A 1 188 ? 71.924 67.973 50.837 1.00 26.27 240 THR A O 1
ATOM 1360 N N . ASN A 1 189 ? 69.929 68.586 50.028 1.00 22.87 241 ASN A N 1
ATOM 1361 C CA . ASN A 1 189 ? 69.565 69.373 51.200 1.00 24.71 241 ASN A CA 1
ATOM 1362 C C . ASN A 1 189 ? 69.015 68.482 52.332 1.00 24.72 241 ASN A C 1
ATOM 1363 O O . ASN A 1 189 ? 68.672 68.959 53.405 1.00 34.18 241 ASN A O 1
ATOM 1368 N N . GLY A 1 190 ? 68.905 67.189 52.067 1.00 24.08 242 GLY A N 1
ATOM 1369 C CA . GLY A 1 190 ? 68.522 66.209 53.064 1.00 23.24 242 GLY A CA 1
ATOM 1370 C C . GLY A 1 190 ? 67.038 66.109 53.332 1.00 30.44 242 GLY A C 1
ATOM 1371 O O . GLY A 1 190 ? 66.630 65.364 54.200 1.00 35.37 242 GLY A O 1
ATOM 1372 N N . LYS A 1 191 ? 66.220 66.871 52.618 1.00 37.26 243 LYS A N 1
ATOM 1373 C CA . LYS A 1 191 ? 64.764 66.740 52.769 1.00 44.60 243 LYS A CA 1
ATOM 1374 C C . LYS A 1 191 ? 64.234 65.518 51.982 1.00 47.27 243 LYS A C 1
ATOM 1375 O O . LYS A 1 191 ? 64.890 65.056 51.054 1.00 47.93 243 LYS A O 1
ATOM 1381 N N . PRO A 1 192 ? 63.062 64.974 52.368 1.00 49.07 244 PRO A N 1
ATOM 1382 C CA . PRO A 1 192 ? 62.591 63.772 51.674 1.00 46.60 244 PRO A CA 1
ATOM 1383 C C . PRO A 1 192 ? 62.033 64.127 50.314 1.00 39.72 244 PRO A C 1
ATOM 1384 O O . PRO A 1 192 ? 61.494 65.220 50.136 1.00 36.42 244 PRO A O 1
ATOM 1388 N N . PHE A 1 193 ? 62.178 63.210 49.363 1.00 36.10 245 PHE A N 1
ATOM 1389 C CA . PHE A 1 193 ? 61.627 63.398 48.040 1.00 32.59 245 PHE A CA 1
ATOM 1390 C C . PHE A 1 193 ? 60.126 63.260 48.112 1.00 36.72 245 PHE A C 1
ATOM 1391 O O . PHE A 1 193 ? 59.622 62.338 48.738 1.00 39.02 245 PHE A O 1
ATOM 1399 N N . VAL A 1 194 ? 59.410 64.179 47.479 1.00 39.00 246 VAL A N 1
ATOM 1400 C CA . VAL A 1 194 ? 57.967 64.057 47.350 1.00 39.52 246 VAL A CA 1
ATOM 1401 C C . VAL A 1 194 ? 57.618 64.173 45.875 1.00 46.89 246 VAL A C 1
ATOM 1402 O O . VAL A 1 194 ? 57.844 65.221 45.265 1.00 47.40 246 VAL A O 1
ATOM 1406 N N . GLY A 1 195 ? 57.092 63.087 45.303 1.00 50.24 247 GLY A N 1
ATOM 1407 C CA . GLY A 1 195 ? 56.663 63.070 43.901 1.00 47.90 247 GLY A CA 1
ATOM 1408 C C . GLY A 1 195 ? 55.445 63.944 43.655 1.00 51.55 247 GLY A C 1
ATOM 1409 O O . GLY A 1 195 ? 54.418 63.795 44.323 1.00 55.86 247 GLY A O 1
ATOM 1410 N N . ILE A 1 196 ? 55.557 64.850 42.687 1.00 49.37 248 ILE A N 1
ATOM 1411 C CA . ILE A 1 196 ? 54.530 65.858 42.435 1.00 44.38 248 ILE A CA 1
ATOM 1412 C C . ILE A 1 196 ? 53.362 65.417 41.546 1.00 48.80 248 ILE A C 1
ATOM 1413 O O . ILE A 1 196 ? 52.463 66.218 41.292 1.00 49.01 248 ILE A O 1
ATOM 1418 N N . ALA A 1 197 ? 53.379 64.171 41.070 1.00 52.64 249 ALA A N 1
ATOM 1419 C CA . ALA A 1 197 ? 52.384 63.681 40.107 1.00 54.74 249 ALA A CA 1
ATOM 1420 C C . ALA A 1 197 ? 51.002 63.540 40.724 1.00 61.36 249 ALA A C 1
ATOM 1421 O O . ALA A 1 197 ? 49.997 63.954 40.137 1.00 58.72 249 ALA A O 1
ATOM 1423 N N . ILE A 1 198 ? 50.959 62.954 41.916 1.00 69.34 250 ILE A N 1
ATOM 1424 C CA . ILE A 1 198 ? 49.699 62.731 42.611 1.00 74.03 250 ILE A CA 1
ATOM 1425 C C . ILE A 1 198 ? 49.014 64.075 42.928 1.00 72.43 250 ILE A C 1
ATOM 1426 O O . ILE A 1 198 ? 47.803 64.214 42.766 1.00 70.51 250 ILE A O 1
ATOM 1431 N N . ALA A 1 199 ? 49.798 65.074 43.331 1.00 67.91 251 ALA A N 1
ATOM 1432 C CA . ALA A 1 199 ? 49.237 66.377 43.660 1.00 63.79 251 ALA A CA 1
ATOM 1433 C C . ALA A 1 199 ? 48.752 67.077 42.415 1.00 62.54 251 ALA A C 1
ATOM 1434 O O . ALA A 1 199 ? 47.799 67.846 42.466 1.00 64.76 251 ALA A O 1
ATOM 1436 N N . MET A 1 200 ? 49.419 66.814 41.294 1.00 64.09 252 MET A N 1
ATOM 1437 C CA . MET A 1 200 ? 49.021 67.384 40.009 1.00 59.72 252 MET A CA 1
ATOM 1438 C C . MET A 1 200 ? 47.720 66.734 39.507 1.00 67.49 252 MET A C 1
ATOM 1439 O O . MET A 1 200 ? 46.932 67.363 38.784 1.00 60.23 252 MET A O 1
ATOM 1444 N N . ARG A 1 201 ? 47.522 65.473 39.903 1.00 74.31 253 ARG A N 1
ATOM 1445 C CA . ARG A 1 201 ? 46.340 64.683 39.551 1.00 82.43 253 ARG A CA 1
ATOM 1446 C C . ARG A 1 201 ? 45.086 65.241 40.241 1.00 84.65 253 ARG A C 1
ATOM 1447 O O . ARG A 1 201 ? 44.104 65.578 39.574 1.00 86.44 253 ARG A O 1
ATOM 1455 N N . ASP A 1 202 ? 45.141 65.362 41.569 1.00 83.98 254 ASP A N 1
ATOM 1456 C CA . ASP A 1 202 ? 44.028 65.874 42.373 1.00 83.72 254 ASP A CA 1
ATOM 1457 C C . ASP A 1 202 ? 43.731 67.346 42.099 1.00 84.86 254 ASP A C 1
ATOM 1458 O O . ASP A 1 202 ? 42.795 67.910 42.672 1.00 86.39 254 ASP A O 1
ATOM 1463 N N . LYS A 1 203 ? 44.535 67.980 41.254 1.00 81.42 255 LYS A N 1
ATOM 1464 C CA . LYS A 1 203 ? 44.260 69.359 40.874 1.00 83.90 255 LYS A CA 1
ATOM 1465 C C . LYS A 1 203 ? 43.720 69.388 39.457 1.00 83.05 255 LYS A C 1
ATOM 1466 O O . LYS A 1 203 ? 43.201 70.403 38.996 1.00 79.24 255 LYS A O 1
ATOM 1472 N N . GLY A 1 204 ? 43.859 68.256 38.775 1.00 86.59 256 GLY A N 1
ATOM 1473 C CA . GLY A 1 204 ? 43.261 68.051 37.459 1.00 91.25 256 GLY A CA 1
ATOM 1474 C C . GLY A 1 204 ? 43.974 68.689 36.282 1.00 91.98 256 GLY A C 1
ATOM 1475 O O . GLY A 1 204 ? 43.326 69.199 35.364 1.00 91.82 256 GLY A O 1
ATOM 1476 N N . LEU A 1 205 ? 45.304 68.654 36.289 1.00 92.85 257 LEU A N 1
ATOM 1477 C CA . LEU A 1 205 ? 46.063 69.270 35.205 1.00 93.22 257 LEU A CA 1
ATOM 1478 C C . LEU A 1 205 ? 46.711 68.224 34.296 1.00 96.09 257 LEU A C 1
ATOM 1479 O O . LEU A 1 205 ? 47.627 68.534 33.535 1.00 97.64 257 LEU A O 1
ATOM 1484 N N . LEU A 1 206 ? 46.207 66.992 34.372 1.00 98.42 258 LEU A N 1
ATOM 1485 C CA . LEU A 1 206 ? 46.665 65.886 33.524 1.00 99.40 258 LEU A CA 1
ATOM 1486 C C . LEU A 1 206 ? 45.531 65.319 32.651 1.00 97.59 258 LEU A C 1
ATOM 1487 O O . LEU A 1 206 ? 45.251 64.112 32.653 1.00 94.18 258 LEU A O 1
ATOM 1492 N N . ALA A 1 213 ? 54.390 61.450 32.911 1.00 80.50 265 ALA A N 1
ATOM 1493 C CA . ALA A 1 213 ? 55.822 61.542 33.169 1.00 83.01 265 ALA A CA 1
ATOM 1494 C C . ALA A 1 213 ? 56.463 62.548 32.219 1.00 83.81 265 ALA A C 1
ATOM 1495 O O . ALA A 1 213 ? 57.218 63.433 32.629 1.00 80.21 265 ALA A O 1
ATOM 1497 N N . ASP A 1 214 ? 56.153 62.398 30.937 1.00 84.84 266 ASP A N 1
ATOM 1498 C CA . ASP A 1 214 ? 56.537 63.377 29.937 1.00 81.74 266 ASP A CA 1
ATOM 1499 C C . ASP A 1 214 ? 55.478 64.488 29.924 1.00 77.71 266 ASP A C 1
ATOM 1500 O O . ASP A 1 214 ? 55.721 65.587 29.431 1.00 76.83 266 ASP A O 1
ATOM 1505 N N . ALA A 1 215 ? 54.305 64.202 30.487 1.00 71.77 267 ALA A N 1
ATOM 1506 C CA . ALA A 1 215 ? 53.230 65.191 30.543 1.00 67.73 267 ALA A CA 1
ATOM 1507 C C . ALA A 1 215 ? 53.446 66.232 31.650 1.00 62.54 267 ALA A C 1
ATOM 1508 O O . ALA A 1 215 ? 53.104 67.412 31.485 1.00 60.22 267 ALA A O 1
ATOM 1510 N N . ILE A 1 216 ? 54.014 65.784 32.771 1.00 60.18 268 ILE A N 1
ATOM 1511 C CA . ILE A 1 216 ? 54.410 66.675 33.868 1.00 54.53 268 ILE A CA 1
ATOM 1512 C C . ILE A 1 216 ? 55.355 67.747 33.331 1.00 49.75 268 ILE A C 1
ATOM 1513 O O . ILE A 1 216 ? 55.098 68.955 33.422 1.00 39.24 268 ILE A O 1
ATOM 1518 N N . ARG A 1 217 ? 56.436 67.266 32.733 1.00 53.82 269 ARG A N 1
ATOM 1519 C CA . ARG A 1 217 ? 57.421 68.100 32.066 1.00 58.53 269 ARG A CA 1
ATOM 1520 C C . ARG A 1 217 ? 56.741 69.105 31.135 1.00 54.44 269 ARG A C 1
ATOM 1521 O O . ARG A 1 217 ? 57.086 70.290 31.143 1.00 51.00 269 ARG A O 1
ATOM 1529 N N . THR A 1 218 ? 55.763 68.641 30.353 1.00 53.99 270 THR A N 1
ATOM 1530 C CA . THR A 1 218 ? 55.161 69.494 29.324 1.00 55.92 270 THR A CA 1
ATOM 1531 C C . THR A 1 218 ? 54.231 70.536 29.933 1.00 57.61 270 THR A C 1
ATOM 1532 O O . THR A 1 218 ? 54.158 71.678 29.452 1.00 57.59 270 THR A O 1
ATOM 1536 N N . TRP A 1 219 ? 53.534 70.148 30.998 1.00 55.00 271 TRP A N 1
ATOM 1537 C CA . TRP A 1 219 ? 52.690 71.096 31.704 1.00 55.00 271 TRP A CA 1
ATOM 1538 C C . TRP A 1 219 ? 53.548 72.192 32.340 1.00 54.50 271 TRP A C 1
ATOM 1539 O O . TRP A 1 219 ? 53.295 73.399 32.149 1.00 47.22 271 TRP A O 1
ATOM 1550 N N . LEU A 1 220 ? 54.565 71.761 33.091 1.00 52.88 272 LEU A N 1
ATOM 1551 C CA . LEU A 1 220 ? 55.469 72.685 33.764 1.00 49.08 272 LEU A CA 1
ATOM 1552 C C . LEU A 1 220 ? 56.042 73.649 32.744 1.00 48.30 272 LEU A C 1
ATOM 1553 O O . LEU A 1 220 ? 56.026 74.860 32.957 1.00 50.61 272 LEU A O 1
ATOM 1558 N N . ALA A 1 221 ? 56.512 73.095 31.623 1.00 48.82 273 ALA A N 1
ATOM 1559 C CA . ALA A 1 221 ? 57.080 73.885 30.532 1.00 51.07 273 ALA A CA 1
ATOM 1560 C C . ALA A 1 221 ? 56.108 74.900 29.944 1.00 58.21 273 ALA A C 1
ATOM 1561 O O . ALA A 1 221 ? 56.517 75.996 29.577 1.00 62.58 273 ALA A O 1
ATOM 1563 N N . GLU A 1 222 ? 54.829 74.547 29.850 1.00 65.05 274 GLU A N 1
ATOM 1564 C CA . GLU A 1 222 ? 53.858 75.471 29.272 1.00 73.30 274 GLU A CA 1
ATOM 1565 C C . GLU A 1 222 ? 53.380 76.534 30.244 1.00 70.54 274 GLU A C 1
ATOM 1566 O O . GLU A 1 222 ? 52.681 77.459 29.848 1.00 66.79 274 GLU A O 1
ATOM 1572 N N . HIS A 1 223 ? 53.781 76.424 31.507 1.00 74.68 275 HIS A N 1
ATOM 1573 C CA . HIS A 1 223 ? 53.286 77.353 32.524 1.00 76.90 275 HIS A CA 1
ATOM 1574 C C . HIS A 1 223 ? 54.343 78.013 33.426 1.00 76.31 275 HIS A C 1
ATOM 1575 O O . HIS A 1 223 ? 54.085 78.285 34.598 1.00 76.46 275 HIS A O 1
ATOM 1582 N N . ARG A 1 224 ? 55.518 78.291 32.868 1.00 76.89 276 ARG A N 1
ATOM 1583 C CA . ARG A 1 224 ? 56.504 79.142 33.539 1.00 77.73 276 ARG A CA 1
ATOM 1584 C C . ARG A 1 224 ? 55.902 80.519 33.744 1.00 77.31 276 ARG A C 1
ATOM 1585 O O . ARG A 1 224 ? 55.395 81.118 32.799 1.00 78.25 276 ARG A O 1
ATOM 1593 N N . GLY A 1 225 ? 55.989 81.049 34.958 1.00 79.02 277 GLY A N 1
ATOM 1594 C CA . GLY A 1 225 ? 56.767 80.451 36.024 1.00 74.90 277 GLY A CA 1
ATOM 1595 C C . GLY A 1 225 ? 55.984 80.186 37.287 1.00 72.95 277 GLY A C 1
ATOM 1596 O O . GLY A 1 225 ? 55.871 79.037 37.692 1.00 74.41 277 GLY A O 1
ATOM 1597 N N . PRO A 1 226 ? 55.423 81.239 37.909 1.00 73.24 278 PRO A N 1
ATOM 1598 C CA . PRO A 1 226 ? 54.849 81.146 39.260 1.00 73.79 278 PRO A CA 1
ATOM 1599 C C . PRO A 1 226 ? 53.827 80.029 39.419 1.00 72.81 278 PRO A C 1
ATOM 1600 O O . PRO A 1 226 ? 53.720 79.447 40.500 1.00 71.84 278 PRO A O 1
ATOM 1604 N N . GLU A 1 227 ? 53.092 79.733 38.351 1.00 73.14 279 GLU A N 1
ATOM 1605 C CA . GLU A 1 227 ? 52.185 78.588 38.338 1.00 75.16 279 GLU A CA 1
ATOM 1606 C C . GLU A 1 227 ? 52.965 77.303 38.572 1.00 68.63 279 GLU A C 1
ATOM 1607 O O . GLU A 1 227 ? 52.667 76.543 39.490 1.00 68.35 279 GLU A O 1
ATOM 1613 N N . ALA A 1 228 ? 53.957 77.072 37.714 1.00 61.20 280 ALA A N 1
ATOM 1614 C CA . ALA A 1 228 ? 54.774 75.866 37.751 1.00 56.47 280 ALA A CA 1
ATOM 1615 C C . ALA A 1 228 ? 55.742 75.891 38.928 1.00 53.84 280 ALA A C 1
ATOM 1616 O O . ALA A 1 228 ? 55.973 74.871 39.576 1.00 51.38 280 ALA A O 1
ATOM 1618 N N . ASP A 1 229 ? 56.296 77.060 39.215 1.00 52.31 281 ASP A N 1
ATOM 1619 C CA . ASP A 1 229 ? 57.188 77.190 40.356 1.00 57.54 281 ASP A CA 1
ATOM 1620 C C . ASP A 1 229 ? 56.493 76.683 41.625 1.00 55.82 281 ASP A C 1
ATOM 1621 O O . ASP A 1 229 ? 57.058 75.895 42.389 1.00 51.82 281 ASP A O 1
ATOM 1626 N N . ALA A 1 230 ? 55.246 77.091 41.815 1.00 54.38 282 ALA A N 1
ATOM 1627 C CA . ALA A 1 230 ? 54.520 76.710 43.019 1.00 55.43 282 ALA A CA 1
ATOM 1628 C C . ALA A 1 230 ? 54.302 75.209 43.139 1.00 53.81 282 ALA A C 1
ATOM 1629 O O . ALA A 1 230 ? 54.214 74.683 44.240 1.00 55.95 282 ALA A O 1
ATOM 1631 N N . ILE A 1 231 ? 54.223 74.498 42.024 1.00 52.29 283 ILE A N 1
ATOM 1632 C CA . ILE A 1 231 ? 53.993 73.080 42.166 1.00 48.47 283 ILE A CA 1
ATOM 1633 C C . ILE A 1 231 ? 55.294 72.301 42.334 1.00 47.77 283 ILE A C 1
ATOM 1634 O O . ILE A 1 231 ? 55.323 71.318 43.073 1.00 48.41 283 ILE A O 1
ATOM 1639 N N . MET A 1 232 ? 56.370 72.749 41.686 1.00 43.51 284 MET A N 1
ATOM 1640 C CA . MET A 1 232 ? 57.674 72.110 41.866 1.00 35.55 284 MET A CA 1
ATOM 1641 C C . MET A 1 232 ? 58.110 72.224 43.341 1.00 36.07 284 MET A C 1
ATOM 1642 O O . MET A 1 232 ? 58.621 71.273 43.944 1.00 35.95 284 MET A O 1
ATOM 1647 N N . ARG A 1 233 ? 57.828 73.370 43.937 1.00 34.20 285 ARG A N 1
ATOM 1648 C CA . ARG A 1 233 ? 58.059 73.565 45.362 1.00 38.79 285 ARG A CA 1
ATOM 1649 C C . ARG A 1 233 ? 57.421 72.553 46.325 1.00 37.97 285 ARG A C 1
ATOM 1650 O O . ARG A 1 233 ? 57.831 72.481 47.474 1.00 45.85 285 ARG A O 1
ATOM 1658 N N . LEU A 1 234 ? 56.447 71.764 45.876 1.00 37.65 286 LEU A N 1
ATOM 1659 C CA . LEU A 1 234 ? 55.882 70.704 46.723 1.00 39.93 286 LEU A CA 1
ATOM 1660 C C . LEU A 1 234 ? 56.892 69.582 46.929 1.00 42.24 286 LEU A C 1
ATOM 1661 O O . LEU A 1 234 ? 56.679 68.679 47.739 1.00 46.81 286 LEU A O 1
ATOM 1666 N N . ASN A 1 235 ? 57.965 69.606 46.147 1.00 39.60 287 ASN A N 1
ATOM 1667 C CA . ASN A 1 235 ? 59.083 68.696 46.358 1.00 35.13 287 ASN A CA 1
ATOM 1668 C C . ASN A 1 235 ? 60.193 69.421 47.106 1.00 34.32 287 ASN A C 1
ATOM 1669 O O . ASN A 1 235 ? 60.935 70.203 46.527 1.00 37.06 287 ASN A O 1
ATOM 1674 N N . PRO A 1 236 ? 60.316 69.171 48.403 1.00 33.92 288 PRO A N 1
ATOM 1675 C CA . PRO A 1 236 ? 61.256 70.004 49.138 1.00 34.05 288 PRO A CA 1
ATOM 1676 C C . PRO A 1 236 ? 62.700 69.570 48.962 1.00 26.34 288 PRO A C 1
ATOM 1677 O O . PRO A 1 236 ? 63.611 70.286 49.383 1.00 29.08 288 PRO A O 1
ATOM 1681 N N A ARG A 1 237 ? 62.918 68.436 48.293 0.50 23.36 289 ARG A N 1
ATOM 1682 N N B ARG A 1 237 ? 62.910 68.396 48.387 0.50 21.92 289 ARG A N 1
ATOM 1683 C CA A ARG A 1 237 ? 64.254 67.841 48.155 0.50 24.92 289 ARG A CA 1
ATOM 1684 C CA B ARG A 1 237 ? 64.264 67.956 48.202 0.50 21.68 289 ARG A CA 1
ATOM 1685 C C A ARG A 1 237 ? 65.078 68.455 47.012 0.50 26.06 289 ARG A C 1
ATOM 1686 C C B ARG A 1 237 ? 64.880 68.928 47.210 0.50 20.94 289 ARG A C 1
ATOM 1687 O O A ARG A 1 237 ? 64.730 68.283 45.838 0.50 29.60 289 ARG A O 1
ATOM 1688 O O B ARG A 1 237 ? 64.176 69.528 46.387 0.50 14.08 289 ARG A O 1
ATOM 1703 N N . TYR A 1 238 ? 66.182 69.130 47.351 1.00 21.13 290 TYR A N 1
ATOM 1704 C CA . TYR A 1 238 ? 66.967 69.868 46.386 1.00 22.26 290 TYR A CA 1
ATOM 1705 C C 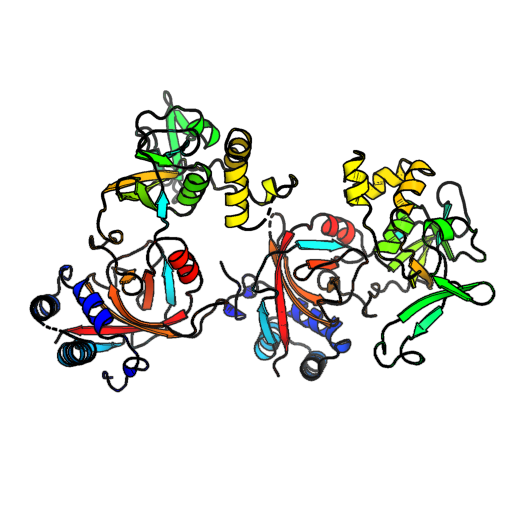. TYR A 1 238 ? 68.320 69.190 46.189 1.00 23.41 290 TYR A C 1
ATOM 1706 O O . TYR A 1 238 ? 68.975 68.814 47.134 1.00 33.81 290 TYR A O 1
ATOM 1715 N N . VAL A 1 239 ? 68.716 69.018 44.938 1.00 28.56 291 VAL A N 1
ATOM 1716 C CA . VAL A 1 239 ? 69.912 68.262 44.589 1.00 26.71 291 VAL A CA 1
ATOM 1717 C C . VAL A 1 239 ? 70.951 69.232 44.034 1.00 27.76 291 VAL A C 1
ATOM 1718 O O . VAL A 1 239 ? 70.631 70.067 43.193 1.00 29.49 291 VAL A O 1
ATOM 1722 N N . PHE A 1 240 ? 72.172 69.149 44.555 1.00 25.84 292 PHE A N 1
ATOM 1723 C CA . PHE A 1 240 ? 73.275 70.041 44.187 1.00 22.97 292 PHE A CA 1
ATOM 1724 C C . PHE A 1 240 ? 74.257 69.305 43.282 1.00 23.71 292 PHE A C 1
ATOM 1725 O O . PHE A 1 240 ? 74.404 68.084 43.370 1.00 27.03 292 PHE A O 1
ATOM 1733 N N . PHE A 1 241 ? 74.968 70.033 42.432 1.00 20.20 293 PHE A N 1
ATOM 1734 C CA . PHE A 1 241 ? 75.832 69.352 41.480 1.00 22.55 293 PHE A CA 1
ATOM 1735 C C . PHE A 1 241 ? 77.263 69.839 41.476 1.00 23.79 293 PHE A C 1
ATOM 1736 O O . PHE A 1 241 ? 77.607 70.839 42.096 1.00 24.79 293 PHE A O 1
ATOM 1744 N N . ARG A 1 242 ? 78.109 69.104 40.782 1.00 24.77 294 ARG A N 1
ATOM 1745 C CA . ARG A 1 242 ? 79.351 69.688 40.310 1.00 32.51 294 ARG A CA 1
ATOM 1746 C C . ARG A 1 242 ? 79.434 69.440 38.805 1.00 31.37 294 ARG A C 1
ATOM 1747 O O . ARG A 1 242 ? 78.805 68.518 38.280 1.00 34.69 294 ARG A O 1
ATOM 1755 N N . THR A 1 243 ? 80.157 70.290 38.091 1.00 34.71 295 THR A N 1
ATOM 1756 C CA . THR A 1 243 ? 80.226 70.131 36.642 1.00 32.63 295 THR A CA 1
ATOM 1757 C C . THR A 1 243 ? 81.631 69.867 36.189 1.00 36.84 295 THR A C 1
ATOM 1758 O O . THR A 1 243 ? 82.590 70.425 36.713 1.00 40.85 295 THR A O 1
ATOM 1762 N N . VAL A 1 244 ? 81.738 69.029 35.177 1.00 43.01 296 VAL A N 1
ATOM 1763 C CA . VAL A 1 244 ? 83.015 68.686 34.599 1.00 44.28 296 VAL A CA 1
ATOM 1764 C C . VAL A 1 244 ? 82.774 68.413 33.114 1.00 46.40 296 VAL A C 1
ATOM 1765 O O . VAL A 1 244 ? 81.722 67.893 32.759 1.00 47.35 296 VAL A O 1
ATOM 1769 N N . PRO A 1 245 ? 83.700 68.843 32.235 1.00 51.37 297 PRO A N 1
ATOM 1770 C CA . PRO A 1 245 ? 83.702 68.471 30.806 1.00 47.88 297 PRO A CA 1
ATOM 1771 C C . PRO A 1 245 ? 83.334 67.011 30.516 1.00 42.79 297 PRO A C 1
ATOM 1772 O O . PRO A 1 245 ? 83.910 66.093 31.094 1.00 40.60 297 PRO A O 1
ATOM 1776 N N . ASP A 1 246 ? 82.360 66.813 29.633 1.00 45.94 298 ASP A N 1
ATOM 1777 C CA . ASP A 1 246 ? 81.938 65.481 29.215 1.00 47.45 298 ASP A CA 1
ATOM 1778 C C . ASP A 1 246 ? 83.063 64.837 28.406 1.00 52.26 298 ASP A C 1
ATOM 1779 O O . ASP A 1 246 ? 83.644 65.466 27.529 1.00 56.69 298 ASP A O 1
ATOM 1784 N N . ASP A 1 247 ? 83.391 63.597 28.742 1.00 56.69 299 ASP A N 1
ATOM 1785 C CA . ASP A 1 247 ? 84.414 62.825 28.046 1.00 59.22 299 ASP A CA 1
ATOM 1786 C C . ASP A 1 247 ? 83.729 61.793 27.160 1.00 59.16 299 ASP A C 1
ATOM 1787 O O . ASP A 1 247 ? 84.306 60.749 26.837 1.00 61.51 299 ASP A O 1
ATOM 1792 N N . GLY A 1 248 ? 82.476 62.063 26.823 1.00 55.77 300 GLY A N 1
ATOM 1793 C CA . GLY A 1 248 ? 81.678 61.151 26.013 1.00 61.85 300 GLY A CA 1
ATOM 1794 C C . GLY A 1 248 ? 81.392 59.744 26.528 1.00 61.14 300 GLY A C 1
ATOM 1795 O O . GLY A 1 248 ? 80.675 58.998 25.871 1.00 60.41 300 GLY A O 1
ATOM 1796 N N . LYS A 1 249 ? 81.941 59.359 27.681 1.00 64.63 301 LYS A N 1
ATOM 1797 C CA . LYS A 1 249 ? 81.667 58.015 28.227 1.00 65.78 301 LYS A CA 1
ATOM 1798 C C . LYS A 1 249 ? 80.265 57.962 28.844 1.00 64.61 301 LYS A C 1
ATOM 1799 O O . LYS A 1 249 ? 79.648 59.008 29.071 1.00 65.71 301 LYS A O 1
ATOM 1801 N N . GLU A 1 250 ? 79.752 56.755 29.097 1.00 60.69 302 GLU A N 1
ATOM 1802 C CA . GLU A 1 250 ? 78.438 56.620 29.733 1.00 54.87 302 GLU A CA 1
ATOM 1803 C C . GLU A 1 250 ? 78.497 57.263 31.108 1.00 52.61 302 GLU A C 1
ATOM 1804 O O . GLU A 1 250 ? 79.549 57.274 31.741 1.00 51.45 302 GLU A O 1
ATOM 1810 N N . PRO A 1 251 ? 77.381 57.832 31.572 1.00 50.41 303 PRO A N 1
ATOM 1811 C CA . PRO A 1 251 ? 77.450 58.375 32.911 1.00 51.08 303 PRO A CA 1
ATOM 1812 C C . PRO A 1 251 ? 77.603 57.287 33.972 1.00 54.39 303 PRO A C 1
ATOM 1813 O O . PRO A 1 251 ? 77.324 56.111 33.724 1.00 51.02 303 PRO A O 1
ATOM 1817 N N . ALA A 1 252 ? 78.081 57.695 35.137 1.00 56.59 304 ALA A N 1
ATOM 1818 C CA . ALA A 1 252 ? 78.059 56.852 36.305 1.00 58.86 304 ALA A CA 1
ATOM 1819 C C . ALA A 1 252 ? 76.751 57.102 37.059 1.00 57.24 304 ALA A C 1
ATOM 1820 O O . ALA A 1 252 ? 76.148 58.170 36.953 1.00 60.07 304 ALA A O 1
ATOM 1822 N N . GLY A 1 253 ? 76.297 56.111 37.811 1.00 54.06 305 GLY A N 1
ATOM 1823 C CA . GLY A 1 253 ? 75.106 56.300 38.630 1.00 46.90 305 GLY A CA 1
ATOM 1824 C C . GLY A 1 253 ? 75.499 56.321 40.085 1.00 43.32 305 GLY A C 1
ATOM 1825 O O . GLY A 1 253 ? 76.671 56.471 40.414 1.00 43.06 305 GLY A O 1
ATOM 1826 N N . ALA A 1 254 ? 74.527 56.148 40.966 1.00 43.31 306 ALA A N 1
ATOM 1827 C CA . ALA A 1 254 ? 74.807 56.179 42.395 1.00 42.18 306 ALA A CA 1
ATOM 1828 C C . ALA A 1 254 ? 75.998 55.308 42.848 1.00 41.03 306 ALA A C 1
ATOM 1829 O O . ALA A 1 254 ? 76.714 55.663 43.779 1.00 43.54 306 ALA A O 1
ATOM 1831 N N . ALA A 1 255 ? 76.206 54.169 42.202 1.00 40.69 307 ALA A N 1
ATOM 1832 C CA . ALA A 1 255 ? 77.237 53.239 42.653 1.00 42.19 307 ALA A CA 1
ATOM 1833 C C . ALA A 1 255 ? 78.631 53.649 42.198 1.00 44.07 307 ALA A C 1
ATOM 1834 O O . ALA A 1 255 ? 79.626 53.070 42.646 1.00 41.74 307 ALA A O 1
ATOM 1836 N N . GLY A 1 256 ? 78.700 54.649 41.319 1.00 42.27 308 GLY A N 1
ATOM 1837 C CA . GLY A 1 256 ? 79.968 55.285 40.992 1.00 40.52 308 GLY A CA 1
ATOM 1838 C C . GLY A 1 256 ? 80.649 54.641 39.812 1.00 46.65 308 GLY A C 1
ATOM 1839 O O . GLY A 1 256 ? 81.853 54.822 39.590 1.00 46.86 308 GLY A O 1
ATOM 1840 N N . VAL A 1 257 ? 79.873 53.890 39.038 1.00 47.31 309 VAL A N 1
ATOM 1841 C CA . VAL A 1 257 ? 80.425 53.139 37.919 1.00 43.80 309 VAL A CA 1
ATOM 1842 C C . VAL A 1 257 ? 79.687 53.424 36.599 1.00 42.95 309 VAL A C 1
ATOM 1843 O O . VAL A 1 257 ? 78.475 53.671 36.572 1.00 36.33 309 VAL A O 1
ATOM 1847 N N . ALA A 1 258 ? 80.439 53.420 35.506 1.00 41.53 310 ALA A N 1
ATOM 1848 C CA . ALA A 1 258 ? 79.843 53.552 34.181 1.00 40.84 310 ALA A CA 1
ATOM 1849 C C . ALA A 1 258 ? 78.681 52.580 34.015 1.00 37.01 310 ALA A C 1
ATOM 1850 O O . ALA A 1 258 ? 78.886 51.375 34.073 1.00 32.15 310 ALA A O 1
ATOM 1852 N N . LEU A 1 259 ? 77.473 53.102 33.790 1.00 32.91 311 LEU A N 1
ATOM 1853 C CA . LEU A 1 259 ? 76.318 52.250 33.522 1.00 30.89 311 LEU A CA 1
ATOM 1854 C C . LEU A 1 259 ? 76.311 51.556 32.129 1.00 35.15 311 LEU A C 1
ATOM 1855 O O . LEU A 1 259 ? 76.342 52.220 31.101 1.00 39.54 311 LEU A O 1
ATOM 1860 N N . PRO A 1 260 ? 76.271 50.212 32.092 1.00 36.85 312 PRO A N 1
ATOM 1861 C CA . PRO A 1 260 ? 76.068 49.469 30.831 1.00 34.20 312 PRO A CA 1
ATOM 1862 C C . PRO A 1 260 ? 74.612 49.522 30.272 1.00 36.52 312 PRO A C 1
ATOM 1863 O O . PRO A 1 260 ? 73.667 49.115 30.954 1.00 39.71 312 PRO A O 1
ATOM 1867 N N . PRO A 1 261 ? 74.441 50.038 29.039 1.00 32.79 313 PRO A N 1
ATOM 1868 C CA . PRO A 1 261 ? 73.120 50.323 28.441 1.00 27.58 313 PRO A CA 1
ATOM 1869 C C . PRO A 1 261 ? 72.229 49.106 28.266 1.00 25.55 313 PRO A C 1
ATOM 1870 O O . PRO A 1 261 ? 72.667 48.083 27.756 1.00 27.06 313 PRO A O 1
ATOM 1874 N N . GLY A 1 262 ? 70.976 49.209 28.694 1.00 22.37 314 GLY A N 1
ATOM 1875 C CA . GLY A 1 262 ? 70.061 48.073 28.612 1.00 23.86 314 GLY A CA 1
ATOM 1876 C C . GLY A 1 262 ? 70.370 46.976 29.622 1.00 29.63 314 GLY A C 1
ATOM 1877 O O . GLY A 1 262 ? 69.647 45.967 29.713 1.00 24.50 314 GLY A O 1
ATOM 1878 N N . ARG A 1 263 ? 71.447 47.151 30.384 1.00 22.63 315 ARG A N 1
ATOM 1879 C CA . ARG A 1 263 ? 71.889 46.059 31.240 1.00 26.94 315 ARG A CA 1
ATOM 1880 C C . ARG A 1 263 ? 72.128 46.496 32.687 1.00 27.44 315 ARG A C 1
ATOM 1881 O O . ARG A 1 263 ? 72.743 45.767 33.459 1.00 21.71 315 ARG A O 1
ATOM 1889 N N . ALA A 1 264 ? 71.638 47.681 33.053 1.00 20.79 316 ALA A N 1
ATOM 1890 C CA . ALA A 1 264 ? 71.774 48.123 34.423 1.00 16.86 316 ALA A CA 1
ATOM 1891 C C . ALA A 1 264 ? 70.442 48.641 34.906 1.00 21.89 316 ALA A C 1
ATOM 1892 O O . ALA A 1 264 ? 69.665 49.186 34.112 1.00 19.52 316 ALA A O 1
ATOM 1894 N N . ILE A 1 265 ? 70.168 48.455 36.202 1.00 16.29 317 ILE A N 1
ATOM 1895 C CA . ILE A 1 265 ? 68.938 48.974 36.797 1.00 18.62 317 ILE A CA 1
ATOM 1896 C C . ILE A 1 265 ? 69.191 49.959 37.949 1.00 20.98 317 ILE A C 1
ATOM 1897 O O . ILE A 1 265 ? 70.214 49.905 38.642 1.00 24.03 317 ILE A O 1
ATOM 1902 N N . ALA A 1 266 ? 68.246 50.863 38.137 1.00 20.97 318 ALA A N 1
ATOM 1903 C CA . ALA A 1 266 ? 68.207 51.689 39.323 1.00 25.52 318 ALA A CA 1
ATOM 1904 C C . ALA A 1 266 ? 67.260 51.031 40.331 1.00 29.40 318 ALA A C 1
ATOM 1905 O O . ALA A 1 266 ? 66.173 50.585 39.954 1.00 30.85 318 ALA A O 1
ATOM 1907 N N . VAL A 1 267 ? 67.675 50.973 41.600 1.00 28.72 319 VAL A N 1
ATOM 1908 C CA . VAL A 1 267 ? 66.909 50.267 42.629 1.00 29.92 319 VAL A CA 1
ATOM 1909 C C . VAL A 1 267 ? 66.658 51.124 43.862 1.00 26.23 319 VAL A C 1
ATOM 1910 O O . VAL A 1 267 ? 67.274 52.162 44.025 1.00 22.62 319 VAL A O 1
ATOM 1914 N N . ASP A 1 268 ? 65.735 50.692 44.717 1.00 30.26 320 ASP A N 1
ATOM 1915 C CA . ASP A 1 268 ? 65.686 51.146 46.117 1.00 27.88 320 ASP A CA 1
ATOM 1916 C C . ASP A 1 268 ? 66.896 50.558 46.879 1.00 25.54 320 ASP A C 1
ATOM 1917 O O . ASP A 1 268 ? 66.943 49.357 47.135 1.00 29.36 320 ASP A O 1
ATOM 1922 N N . PRO A 1 269 ? 67.856 51.406 47.294 1.00 24.32 321 PRO A N 1
ATOM 1923 C CA . PRO A 1 269 ? 69.072 50.875 47.921 1.00 26.62 321 PRO A CA 1
ATOM 1924 C C . PRO A 1 269 ? 68.824 50.318 49.313 1.00 28.83 321 PRO A C 1
ATOM 1925 O O . PRO A 1 269 ? 69.717 49.697 49.894 1.00 29.16 321 PRO A O 1
ATOM 1929 N N . GLY A 1 270 ? 67.625 50.523 49.835 1.00 24.20 322 GLY A N 1
ATOM 1930 C CA . GLY A 1 270 ? 67.291 49.961 51.123 1.00 32.51 322 GLY A CA 1
ATOM 1931 C C . GLY A 1 270 ? 66.818 48.535 50.981 1.00 35.60 322 GLY A C 1
ATOM 1932 O O . GLY A 1 270 ? 66.724 47.785 51.961 1.00 32.63 322 GLY A O 1
ATOM 1933 N N . TYR A 1 271 ? 66.497 48.153 49.753 1.00 36.86 323 TYR A N 1
ATOM 1934 C CA . TYR A 1 271 ? 66.220 46.760 49.485 1.00 29.85 323 TYR A CA 1
ATOM 1935 C C . TYR A 1 271 ? 67.348 46.082 48.697 1.00 29.94 323 TYR A C 1
ATOM 1936 O O . TYR A 1 271 ? 67.542 44.897 48.830 1.00 29.51 323 TYR A O 1
ATOM 1945 N N . HIS A 1 272 ? 68.103 46.823 47.884 1.00 33.05 324 HIS A N 1
ATOM 1946 C CA . HIS A 1 272 ? 69.091 46.178 47.003 1.00 27.78 324 HIS A CA 1
ATOM 1947 C C . HIS A 1 272 ? 70.481 46.826 47.055 1.00 27.09 324 HIS A C 1
ATOM 1948 O O . HIS A 1 272 ? 70.648 48.008 46.752 1.00 35.95 324 HIS A O 1
ATOM 1955 N N . ALA A 1 273 ? 71.478 46.042 47.426 1.00 23.31 325 ALA A N 1
ATOM 1956 C CA . ALA A 1 273 ? 72.843 46.519 47.415 1.00 30.42 325 ALA A CA 1
ATOM 1957 C C . ALA A 1 273 ? 73.299 46.693 45.973 1.00 30.91 325 ALA A C 1
ATOM 1958 O O . ALA A 1 273 ? 72.810 46.006 45.071 1.00 31.05 325 ALA A O 1
ATOM 1960 N N . TYR A 1 274 ? 74.250 47.596 45.774 1.00 25.31 326 TYR A N 1
ATOM 1961 C CA . TYR A 1 274 ? 74.793 47.897 44.465 1.00 26.90 326 TYR A CA 1
ATOM 1962 C C . TYR A 1 274 ? 75.694 46.760 44.052 1.00 29.49 326 TYR A C 1
ATOM 1963 O O . TYR A 1 274 ? 76.289 46.141 44.915 1.00 23.46 326 TYR A O 1
ATOM 1972 N N . GLY A 1 275 ? 75.796 46.473 42.750 1.00 26.56 327 GLY A N 1
ATOM 1973 C CA . GLY A 1 275 ? 76.612 45.347 42.297 1.00 18.87 327 GLY A CA 1
ATOM 1974 C C . GLY A 1 275 ? 75.923 43.991 42.304 1.00 21.84 327 GLY A C 1
ATOM 1975 O O . GLY A 1 275 ? 76.465 43.021 41.813 1.00 23.70 327 GLY A O 1
ATOM 1976 N N . GLY A 1 276 ? 74.731 43.889 42.875 1.00 24.53 328 GLY A N 1
ATOM 1977 C CA . GLY A 1 276 ? 73.992 42.635 42.766 1.00 19.51 328 GLY A CA 1
ATOM 1978 C C . GLY A 1 276 ? 73.637 42.304 41.316 1.00 26.29 328 GLY A C 1
ATOM 1979 O O . GLY A 1 276 ? 73.442 43.195 40.486 1.00 23.32 328 GLY A O 1
ATOM 1980 N N . PHE A 1 277 ? 73.571 41.013 41.020 1.00 19.86 329 PHE A N 1
ATOM 1981 C CA . PHE A 1 277 ? 73.233 40.513 39.720 1.00 16.07 329 PHE A CA 1
ATOM 1982 C C . PHE A 1 277 ? 71.769 40.087 39.776 1.00 21.22 329 PHE A C 1
ATOM 1983 O O . PHE A 1 277 ? 71.380 39.357 40.675 1.00 25.90 329 PHE A O 1
ATOM 1991 N N . TYR A 1 278 ? 70.955 40.552 38.828 1.00 24.50 330 TYR A N 1
ATOM 1992 C CA . TYR A 1 278 ? 69.510 40.273 38.824 1.00 21.01 330 TYR A CA 1
ATOM 1993 C C . TYR A 1 278 ? 68.962 39.749 37.503 1.00 24.57 330 TYR A C 1
ATOM 1994 O O . TYR A 1 278 ? 69.547 39.955 36.438 1.00 27.77 330 TYR A O 1
ATOM 2003 N N . TRP A 1 279 ? 67.798 39.110 37.568 1.00 23.79 331 TRP A N 1
ATOM 2004 C CA . TRP A 1 279 ? 67.133 38.653 36.369 1.00 19.50 331 TRP A CA 1
ATOM 2005 C C . TRP A 1 279 ? 65.765 39.304 36.339 1.00 24.80 331 TRP A C 1
ATOM 2006 O O . TRP A 1 279 ? 64.996 39.210 37.296 1.00 22.40 331 TRP A O 1
ATOM 2017 N N . LEU A 1 280 ? 65.464 40.003 35.256 1.00 23.60 332 LEU A N 1
ATOM 2018 C CA . LEU A 1 280 ? 64.174 40.626 35.151 1.00 19.78 332 LEU A CA 1
ATOM 2019 C C . LEU A 1 280 ? 63.293 39.691 34.368 1.00 21.48 332 LEU A C 1
ATOM 2020 O O . LEU A 1 280 ? 63.707 39.157 33.360 1.00 25.88 332 LEU A O 1
ATOM 2025 N N . ASP A 1 281 ? 62.075 39.495 34.838 1.00 27.24 333 ASP A N 1
ATOM 2026 C CA . ASP A 1 281 ? 61.051 38.819 34.065 1.00 31.26 333 ASP A CA 1
ATOM 2027 C C . ASP A 1 281 ? 59.876 39.768 33.937 1.00 28.34 333 ASP A C 1
ATOM 2028 O O . ASP A 1 281 ? 59.010 39.816 34.800 1.00 33.55 333 ASP A O 1
ATOM 2033 N N . ALA A 1 282 ? 59.840 40.534 32.870 1.00 34.20 334 ALA A N 1
ATOM 2034 C CA . ALA A 1 282 ? 58.814 41.542 32.748 1.00 39.91 334 ALA A CA 1
ATOM 2035 C C . ALA A 1 282 ? 58.047 41.370 31.454 1.00 50.20 334 ALA A C 1
ATOM 2036 O O . ALA A 1 282 ? 58.653 41.197 30.400 1.00 49.84 334 ALA A O 1
ATOM 2038 N N . ALA A 1 283 ? 56.714 41.410 31.557 1.00 62.98 335 ALA A N 1
ATOM 2039 C CA . ALA A 1 283 ? 55.809 41.549 30.404 1.00 68.33 335 ALA A CA 1
ATOM 2040 C C . ALA A 1 283 ? 54.422 42.059 30.842 1.00 73.64 335 ALA A C 1
ATOM 2041 O O . ALA A 1 283 ? 54.207 43.263 31.068 1.00 71.52 335 ALA A O 1
ATOM 2043 N N . PHE A 1 291 ? 54.481 46.408 23.559 1.00 91.82 343 PHE A N 1
ATOM 2044 C CA . PHE A 1 291 ? 54.482 44.979 23.259 1.00 93.57 343 PHE A CA 1
ATOM 2045 C C . PHE A 1 291 ? 55.877 44.296 23.269 1.00 89.78 343 PHE A C 1
ATOM 2046 O O . PHE A 1 291 ? 55.975 43.097 22.990 1.00 88.64 343 PHE A O 1
ATOM 2054 N N . PRO A 1 292 ? 56.959 45.047 23.580 1.00 85.23 344 PRO A N 1
ATOM 2055 C CA . PRO A 1 292 ? 58.238 44.352 23.784 1.00 82.72 344 PRO A CA 1
ATOM 2056 C C . PRO A 1 292 ? 58.293 43.572 25.108 1.00 80.67 344 PRO A C 1
ATOM 2057 O O . PRO A 1 292 ? 57.409 43.732 25.962 1.00 80.18 344 PRO A O 1
ATOM 2061 N N . VAL A 1 293 ? 59.318 42.729 25.262 1.00 75.88 345 VAL A N 1
ATOM 2062 C CA . VAL A 1 293 ? 59.466 41.876 26.454 1.00 70.82 345 VAL A CA 1
ATOM 2063 C C . VAL A 1 293 ? 60.898 41.917 27.010 1.00 64.06 345 VAL A C 1
ATOM 2064 O O . VAL A 1 293 ? 61.877 41.868 26.257 1.00 64.17 345 VAL A O 1
ATOM 2068 N N . TYR A 1 294 ? 61.013 42.041 28.329 1.00 55.43 346 TYR A N 1
ATOM 2069 C CA . TYR A 1 294 ? 62.329 42.143 28.962 1.00 43.46 346 TYR A CA 1
ATOM 2070 C C . TYR A 1 294 ? 62.528 40.974 29.884 1.00 38.59 346 TYR A C 1
ATOM 2071 O O . TYR A 1 294 ? 61.973 40.922 30.971 1.00 40.27 346 TYR A O 1
ATOM 2080 N N . ARG A 1 295 ? 63.293 40.009 29.412 1.00 31.86 347 ARG A N 1
ATOM 2081 C CA . ARG A 1 295 ? 63.723 38.919 30.236 1.00 30.61 347 ARG A CA 1
ATOM 2082 C C . ARG A 1 295 ? 65.214 38.868 30.016 1.00 33.39 347 ARG A C 1
ATOM 2083 O O . ARG A 1 295 ? 65.686 38.295 29.036 1.00 37.96 347 ARG A O 1
ATOM 2091 N N . ARG A 1 296 ? 65.951 39.502 30.914 1.00 26.64 348 ARG A N 1
ATOM 2092 C CA . ARG A 1 296 ? 67.382 39.610 30.772 1.00 23.16 348 ARG A CA 1
ATOM 2093 C C . ARG A 1 296 ? 68.023 39.824 32.142 1.00 24.68 348 ARG A C 1
ATOM 2094 O O . ARG A 1 296 ? 67.357 40.281 33.085 1.00 15.15 348 ARG A O 1
ATOM 2102 N N . ALA A 1 297 ? 69.307 39.481 32.224 1.00 15.39 349 ALA A N 1
ATOM 2103 C CA . ALA A 1 297 ? 70.112 39.675 33.391 1.00 14.03 349 ALA A CA 1
ATOM 2104 C C . ALA A 1 297 ? 70.687 41.063 33.396 1.00 18.76 349 ALA A C 1
ATOM 2105 O O . ALA A 1 297 ? 71.189 41.532 32.381 1.00 23.41 349 ALA A O 1
ATOM 2107 N N . VAL A 1 298 ? 70.635 41.704 34.560 1.00 22.97 350 VAL A N 1
ATOM 2108 C CA . VAL A 1 298 ? 71.128 43.070 34.741 1.00 21.77 350 VAL A CA 1
ATOM 2109 C C . VAL A 1 298 ? 71.938 43.220 36.035 1.00 27.35 350 VAL A C 1
ATOM 2110 O O . VAL A 1 298 ? 71.890 42.358 36.932 1.00 26.30 350 VAL A O 1
ATOM 2114 N N . THR A 1 299 ? 72.696 44.304 36.138 1.00 21.98 351 THR A N 1
ATOM 2115 C CA . THR A 1 299 ? 73.413 44.563 37.366 1.00 19.07 351 THR A CA 1
ATOM 2116 C C . THR A 1 299 ? 72.803 45.808 37.990 1.00 23.88 351 THR A C 1
ATOM 2117 O O . THR A 1 299 ? 72.379 46.704 37.260 1.00 29.87 351 THR A O 1
ATOM 2121 N N . ALA A 1 300 ? 72.723 45.853 39.324 1.00 22.18 352 ALA A N 1
ATOM 2122 C CA . ALA A 1 300 ? 72.122 47.005 40.038 1.00 24.14 352 ALA A CA 1
ATOM 2123 C C . ALA A 1 300 ? 73.161 48.084 40.384 1.00 26.38 352 ALA A C 1
ATOM 2124 O O . ALA A 1 300 ? 74.060 47.849 41.204 1.00 31.49 352 ALA A O 1
ATOM 2126 N N . LEU A 1 301 ? 73.047 49.262 39.772 1.00 24.58 353 LEU A N 1
ATOM 2127 C CA . LEU A 1 301 ? 74.176 50.194 39.756 1.00 25.62 353 LEU A CA 1
ATOM 2128 C C . LEU A 1 301 ? 73.799 51.647 39.959 1.00 30.64 353 LEU A C 1
ATOM 2129 O O . LEU A 1 301 ? 74.649 52.540 39.837 1.00 37.16 353 LEU A O 1
ATOM 2134 N N . ASP A 1 302 ? 72.539 51.907 40.273 1.00 27.46 354 ASP A N 1
ATOM 2135 C CA . ASP A 1 302 ? 72.072 53.273 40.298 1.00 25.52 354 ASP A CA 1
ATOM 2136 C C . ASP A 1 302 ? 70.846 53.366 41.163 1.00 28.11 354 ASP A C 1
ATOM 2137 O O . ASP A 1 302 ? 70.299 52.337 41.591 1.00 32.39 354 ASP A O 1
ATOM 2142 N N . THR A 1 303 ? 70.396 54.593 41.411 1.00 24.07 355 THR A N 1
ATOM 2143 C CA . THR A 1 303 ? 69.069 54.791 41.977 1.00 29.18 355 THR A CA 1
ATOM 2144 C C . THR A 1 303 ? 68.481 56.131 41.519 1.00 36.35 355 THR A C 1
ATOM 2145 O O . THR A 1 303 ? 69.041 56.840 40.674 1.00 40.72 355 THR A O 1
ATOM 2149 N N . GLY A 1 304 ? 67.345 56.477 42.091 1.00 38.47 356 GLY A N 1
ATOM 2150 C CA . GLY A 1 304 ? 66.688 57.717 41.766 1.00 53.61 356 GLY A CA 1
ATOM 2151 C C . GLY A 1 304 ? 65.856 58.075 42.970 1.00 57.67 356 GLY A C 1
ATOM 2152 O O . GLY A 1 304 ? 65.430 57.193 43.713 1.00 62.16 356 GLY A O 1
ATOM 2153 N N . GLY A 1 305 ? 65.628 59.367 43.168 1.00 58.37 357 GLY A N 1
ATOM 2154 C CA . GLY A 1 305 ? 64.811 59.817 44.275 1.00 52.99 357 GLY A CA 1
ATOM 2155 C C . GLY A 1 305 ? 63.411 59.241 44.335 1.00 47.33 357 GLY A C 1
ATOM 2156 O O . GLY A 1 305 ? 62.776 59.324 45.369 1.00 59.07 357 GLY A O 1
ATOM 2157 N N . ALA A 1 306 ? 62.912 58.654 43.250 1.00 46.69 358 ALA A N 1
ATOM 2158 C CA . ALA A 1 306 ? 61.515 58.178 43.236 1.00 42.71 358 ALA A CA 1
ATOM 2159 C C . ALA A 1 306 ? 61.353 56.663 43.236 1.00 45.76 358 ALA A C 1
ATOM 2160 O O . ALA A 1 306 ? 60.233 56.149 43.336 1.00 49.71 358 ALA A O 1
ATOM 2162 N N . ILE A 1 307 ? 62.455 55.940 43.092 1.00 43.49 359 ILE A N 1
ATOM 2163 C CA . ILE A 1 307 ? 62.351 54.502 42.968 1.00 39.55 359 ILE A CA 1
ATOM 2164 C C . ILE A 1 307 ? 62.245 53.919 44.367 1.00 40.98 359 ILE A C 1
ATOM 2165 O O . ILE A 1 307 ? 63.207 53.987 45.142 1.00 42.90 359 ILE A O 1
ATOM 2170 N N . LYS A 1 308 ? 61.071 53.374 44.695 1.00 37.69 360 LYS A N 1
ATOM 2171 C CA . LYS A 1 308 ? 60.804 52.844 46.037 1.00 37.73 360 LYS A CA 1
ATOM 2172 C C . LYS A 1 308 ? 60.150 51.486 45.931 1.00 36.16 360 LYS A C 1
ATOM 2173 O O . LYS A 1 308 ? 59.294 51.276 45.070 1.00 35.30 360 LYS A O 1
ATOM 2179 N N . GLY A 1 309 ? 60.538 50.568 46.812 1.00 31.83 361 GLY A N 1
ATOM 2180 C CA . GLY A 1 309 ? 59.913 49.245 46.828 1.00 29.25 361 GLY A CA 1
ATOM 2181 C C . GLY A 1 309 ? 60.876 48.113 46.496 1.00 34.30 361 GLY A C 1
ATOM 2182 O O . GLY A 1 309 ? 61.979 48.345 45.994 1.00 31.25 361 GLY A O 1
ATOM 2183 N N . GLU A 1 310 ? 60.442 46.880 46.754 1.00 32.63 362 GLU A N 1
ATOM 2184 C CA . GLU A 1 310 ? 61.305 45.723 46.635 1.00 31.95 362 GLU A CA 1
ATOM 2185 C C . GLU A 1 310 ? 61.351 45.208 45.205 1.00 31.90 362 GLU A C 1
ATOM 2186 O O . GLU A 1 310 ? 62.420 44.989 44.659 1.00 35.92 362 GLU A O 1
ATOM 2192 N N . VAL A 1 311 ? 60.182 44.987 44.622 1.00 30.87 363 VAL A N 1
ATOM 2193 C CA . VAL A 1 311 ? 60.083 44.470 43.279 1.00 30.03 363 VAL A CA 1
ATOM 2194 C C . VAL A 1 311 ? 59.871 45.685 42.405 1.00 31.46 363 VAL A C 1
ATOM 2195 O O . VAL A 1 311 ? 58.759 46.011 42.010 1.00 32.56 363 VAL A O 1
ATOM 2199 N N . ARG A 1 312 ? 60.963 46.378 42.133 1.00 30.43 364 ARG A N 1
ATOM 2200 C CA . ARG A 1 312 ? 60.887 47.650 41.472 1.00 27.27 364 ARG A CA 1
ATOM 2201 C C . ARG A 1 312 ? 62.245 47.870 40.877 1.00 28.49 364 ARG A C 1
ATOM 2202 O O . ARG A 1 312 ? 63.249 47.784 41.570 1.00 26.54 364 ARG A O 1
ATOM 2210 N N . ALA A 1 313 ? 62.287 48.109 39.577 1.00 31.80 365 ALA A N 1
ATOM 2211 C CA . ALA A 1 313 ? 63.559 48.335 38.917 1.00 29.00 365 ALA A CA 1
ATOM 2212 C C . ALA A 1 313 ? 63.324 49.359 37.835 1.00 32.15 365 ALA A C 1
ATOM 2213 O O . ALA A 1 313 ? 62.234 49.430 37.267 1.00 27.37 365 ALA A O 1
ATOM 2215 N N . ASP A 1 314 ? 64.335 50.186 37.596 1.00 30.82 366 ASP A N 1
ATOM 2216 C CA . ASP A 1 314 ? 64.268 51.195 36.556 1.00 29.95 366 ASP A CA 1
ATOM 2217 C C . ASP A 1 314 ? 65.408 50.823 35.628 1.00 26.31 366 ASP A C 1
ATOM 2218 O O . ASP A 1 314 ? 66.567 50.953 36.008 1.00 24.79 366 ASP A O 1
ATOM 2223 N N . LEU A 1 315 ? 65.090 50.302 34.447 1.00 24.32 367 LEU A N 1
ATOM 2224 C CA . LEU A 1 315 ? 66.132 49.802 33.525 1.00 25.74 367 LEU A CA 1
ATOM 2225 C C . LEU A 1 315 ? 66.798 50.941 32.739 1.00 27.10 367 LEU A C 1
ATOM 2226 O O . LEU A 1 315 ? 66.137 51.746 32.063 1.00 27.36 367 LEU A O 1
ATOM 2231 N N . TYR A 1 316 ? 68.115 51.011 32.852 1.00 24.38 368 TYR A N 1
ATOM 2232 C CA . TYR A 1 316 ? 68.880 51.989 32.114 1.00 26.79 368 TYR A CA 1
ATOM 2233 C C . TYR A 1 316 ? 68.908 51.655 30.626 1.00 28.83 368 TYR A C 1
ATOM 2234 O O . TYR A 1 316 ? 69.448 50.618 30.228 1.00 32.06 368 TYR A O 1
ATOM 2243 N N . MET A 1 317 ? 68.348 52.533 29.800 1.00 29.40 369 MET A N 1
ATOM 2244 C CA . MET A 1 317 ? 68.353 52.301 28.345 1.00 32.82 369 MET A CA 1
ATOM 2245 C C . MET A 1 317 ? 69.595 52.796 27.566 1.00 33.62 369 MET A C 1
ATOM 2246 O O . MET A 1 317 ? 69.886 52.291 26.483 1.00 35.35 369 MET A O 1
ATOM 2251 N N . GLY A 1 318 ? 70.324 53.770 28.111 1.00 33.70 370 GLY A N 1
ATOM 2252 C CA . GLY A 1 318 ? 71.509 54.327 27.425 1.00 32.45 370 GLY A CA 1
ATOM 2253 C C . GLY A 1 318 ? 71.504 55.851 27.399 1.00 36.42 370 GLY A C 1
ATOM 2254 O O . GLY A 1 318 ? 70.753 56.482 28.157 1.00 30.67 370 GLY A O 1
ATOM 2255 N N . SER A 1 319 ? 72.315 56.470 26.531 1.00 41.58 371 SER A N 1
ATOM 2256 C CA . SER A 1 319 ? 72.351 57.949 26.526 1.00 45.40 371 SER A CA 1
ATOM 2257 C C . SER A 1 319 ? 71.970 58.635 25.216 1.00 46.76 371 SER A C 1
ATOM 2258 O O . SER A 1 319 ? 71.686 59.849 25.202 1.00 46.31 371 SER A O 1
ATOM 2261 N N . GLY A 1 320 ? 71.934 57.866 24.134 1.00 41.98 372 GLY A N 1
ATOM 2262 C CA . GLY A 1 320 ? 71.546 58.418 22.843 1.00 53.15 372 GLY A CA 1
ATOM 2263 C C . GLY A 1 320 ? 70.058 58.671 22.593 1.00 55.72 372 GLY A C 1
ATOM 2264 O O . GLY A 1 320 ? 69.230 58.659 23.509 1.00 51.38 372 GLY A O 1
ATOM 2265 N N . ALA A 1 321 ? 69.725 58.890 21.322 1.00 56.34 373 ALA A N 1
ATOM 2266 C CA . ALA A 1 321 ? 68.348 59.154 20.905 1.00 48.05 373 ALA A CA 1
ATOM 2267 C C . ALA A 1 321 ? 67.487 57.893 20.931 1.00 41.56 373 ALA A C 1
ATOM 2268 O O . ALA A 1 321 ? 66.315 57.948 21.309 1.00 37.81 373 ALA A O 1
ATOM 2270 N N . VAL A 1 322 ? 68.050 56.761 20.514 1.00 36.60 374 VAL A N 1
ATOM 2271 C CA . VAL A 1 322 ? 67.286 55.519 20.533 1.00 37.66 374 VAL A CA 1
ATOM 2272 C C . VAL A 1 322 ? 66.850 55.226 21.975 1.00 38.69 374 VAL A C 1
ATOM 2273 O O . VAL A 1 322 ? 65.708 54.829 22.224 1.00 32.89 374 VAL A O 1
ATOM 2277 N N . ALA A 1 323 ? 67.743 55.518 22.918 1.00 38.76 375 ALA A N 1
ATOM 2278 C CA . ALA A 1 323 ? 67.505 55.261 24.333 1.00 40.89 375 ALA A CA 1
ATOM 2279 C C . ALA A 1 323 ? 66.344 56.068 24.869 1.00 37.31 375 ALA A C 1
ATOM 2280 O O . ALA A 1 323 ? 65.507 55.556 25.589 1.00 40.75 375 ALA A O 1
ATOM 2282 N N . GLY A 1 324 ? 66.300 57.334 24.504 1.00 40.59 376 GLY A N 1
ATOM 2283 C CA . GLY A 1 324 ? 65.226 58.210 24.928 1.00 43.87 376 GLY A CA 1
ATOM 2284 C C . GLY A 1 324 ? 63.890 57.673 24.472 1.00 44.25 376 GLY A C 1
ATOM 2285 O O . GLY A 1 324 ? 62.905 57.755 25.201 1.00 52.17 376 GLY A O 1
ATOM 2286 N N . VAL A 1 325 ? 63.858 57.102 23.274 1.00 40.76 377 VAL A N 1
ATOM 2287 C CA . VAL A 1 325 ? 62.609 56.564 22.728 1.00 37.75 377 VAL A CA 1
ATOM 2288 C C . VAL A 1 325 ? 62.181 55.213 23.348 1.00 35.06 377 VAL A C 1
ATOM 2289 O O . VAL A 1 325 ? 61.020 55.053 23.714 1.00 33.89 377 VAL A O 1
ATOM 2293 N N . GLU A 1 326 ? 63.094 54.248 23.466 1.00 36.40 378 GLU A N 1
ATOM 2294 C CA . GLU A 1 326 ? 62.750 52.975 24.125 1.00 41.67 378 GLU A CA 1
ATOM 2295 C C . GLU A 1 326 ? 62.338 53.102 25.620 1.00 38.41 378 GLU A C 1
ATOM 2296 O O . GLU A 1 326 ? 61.433 52.418 26.065 1.00 38.44 378 GLU A O 1
ATOM 2302 N N . ALA A 1 327 ? 62.991 53.983 26.372 1.00 35.17 379 ALA A N 1
ATOM 2303 C CA . ALA A 1 327 ? 62.751 54.102 27.814 1.00 38.23 379 ALA A CA 1
ATOM 2304 C C . ALA A 1 327 ? 61.306 54.428 28.135 1.00 41.02 379 ALA A C 1
ATOM 2305 O O . ALA A 1 327 ? 60.740 53.878 29.081 1.00 38.77 379 ALA A O 1
ATOM 2307 N N . GLY A 1 328 ? 60.713 55.310 27.338 1.00 37.97 380 GLY A N 1
ATOM 2308 C CA . GLY A 1 328 ? 59.338 55.724 27.560 1.00 39.71 380 GLY A CA 1
ATOM 2309 C C . GLY A 1 328 ? 58.325 54.622 27.296 1.00 46.21 380 GLY A C 1
ATOM 2310 O O . GLY A 1 328 ? 57.190 54.717 27.767 1.00 46.56 380 GLY A O 1
ATOM 2311 N N . ARG A 1 329 ? 58.726 53.572 26.566 1.00 45.76 381 ARG A N 1
ATOM 2312 C CA . ARG A 1 329 ? 57.820 52.437 26.280 1.00 49.32 381 ARG A CA 1
ATOM 2313 C C . ARG A 1 329 ? 57.674 51.432 27.442 1.00 50.54 381 ARG A C 1
ATOM 2314 O O . ARG A 1 329 ? 56.777 50.588 27.422 1.00 53.70 381 ARG A O 1
ATOM 2322 N N . VAL A 1 330 ? 58.557 51.514 28.437 1.00 46.98 382 VAL A N 1
ATOM 2323 C CA . VAL A 1 330 ? 58.603 50.510 29.499 1.00 40.30 382 VAL A CA 1
ATOM 2324 C C . VAL A 1 330 ? 57.761 50.871 30.725 1.00 37.65 382 VAL A C 1
ATOM 2325 O O . VAL A 1 330 ? 58.008 51.857 31.401 1.00 38.36 382 VAL A O 1
ATOM 2329 N N . ARG A 1 331 ? 56.737 50.062 30.960 1.00 38.85 383 ARG A N 1
ATOM 2330 C CA . ARG A 1 331 ? 55.891 50.115 32.142 1.00 38.37 383 ARG A CA 1
ATOM 2331 C C . ARG A 1 331 ? 55.318 48.708 32.251 1.00 40.06 383 ARG A C 1
ATOM 2332 O O . ARG A 1 331 ? 54.233 48.409 31.720 1.00 35.21 383 ARG A O 1
ATOM 2340 N N . HIS A 1 332 ? 56.074 47.828 32.900 1.00 34.14 384 HIS A N 1
ATOM 2341 C CA . HIS A 1 332 ? 55.772 46.424 32.819 1.00 27.37 384 HIS A CA 1
ATOM 2342 C C . HIS A 1 332 ? 55.617 45.807 34.202 1.00 30.73 384 HIS A C 1
ATOM 2343 O O . HIS A 1 332 ? 56.209 46.267 35.187 1.00 31.53 384 HIS A O 1
ATOM 2350 N N . THR A 1 333 ? 54.793 44.768 34.240 1.00 28.94 385 THR A N 1
ATOM 2351 C CA . THR A 1 333 ? 54.616 43.895 35.378 1.00 31.43 385 THR A CA 1
ATOM 2352 C C . THR A 1 333 ? 55.916 43.143 35.527 1.00 31.28 385 THR A C 1
ATOM 2353 O O . THR A 1 333 ? 56.417 42.579 34.551 1.00 37.11 385 THR A O 1
ATOM 2357 N N . LEU A 1 334 ? 56.473 43.151 36.736 1.00 26.78 386 LEU A N 1
ATOM 2358 C CA . LEU A 1 334 ? 57.835 42.687 36.936 1.00 20.23 386 LEU A CA 1
ATOM 2359 C C . LEU A 1 334 ? 57.851 41.632 37.988 1.00 23.38 386 LEU A C 1
ATOM 2360 O O . LEU A 1 334 ? 57.277 41.810 39.055 1.00 29.11 386 LEU A O 1
ATOM 2365 N N . ARG A 1 335 ? 58.494 40.522 37.673 1.00 26.30 387 ARG A N 1
ATOM 2366 C CA . ARG A 1 335 ? 58.881 39.551 38.677 1.00 29.27 387 ARG A CA 1
ATOM 2367 C C . ARG A 1 335 ? 60.407 39.565 38.680 1.00 28.94 387 ARG A C 1
ATOM 2368 O O . ARG A 1 335 ? 61.031 39.557 37.612 1.00 28.75 387 ARG A O 1
ATOM 2376 N N . LEU A 1 336 ? 61.009 39.656 39.862 1.00 24.48 388 LEU A N 1
ATOM 2377 C CA . LEU A 1 336 ? 62.452 39.879 39.968 1.00 24.27 388 LEU A CA 1
ATOM 2378 C C . LEU A 1 336 ? 63.169 38.736 40.712 1.00 25.33 388 LEU A C 1
ATOM 2379 O O . LEU A 1 336 ? 62.599 38.110 41.606 1.00 29.96 388 LEU A O 1
ATOM 2384 N N . TYR A 1 337 ? 64.418 38.477 40.358 1.00 19.98 389 TYR A N 1
ATOM 2385 C CA . TYR A 1 337 ? 65.185 37.418 40.987 1.00 16.92 389 TYR A CA 1
ATOM 2386 C C . TYR A 1 337 ? 66.605 37.892 41.211 1.00 23.53 389 TYR A C 1
ATOM 2387 O O . TYR A 1 337 ? 67.163 38.608 40.384 1.00 23.90 389 TYR A O 1
ATOM 2396 N N . ARG A 1 338 ? 67.210 37.452 42.302 1.00 21.00 390 ARG A N 1
ATOM 2397 C CA . ARG A 1 338 ? 68.615 37.663 42.509 1.00 27.56 390 ARG A CA 1
ATOM 2398 C C . ARG A 1 338 ? 69.343 36.520 41.850 1.00 27.32 390 ARG A C 1
ATOM 2399 O O . ARG A 1 338 ? 68.867 35.394 41.885 1.00 29.25 390 ARG A O 1
ATOM 2407 N N . LEU A 1 339 ? 70.502 36.792 41.272 1.00 24.44 391 LEU A N 1
ATOM 2408 C CA . LEU A 1 339 ? 71.353 35.729 40.808 1.00 22.49 391 LEU A CA 1
ATOM 2409 C C . LEU A 1 339 ? 72.470 35.777 41.787 1.00 26.32 391 LEU A C 1
ATOM 2410 O O . LEU A 1 339 ? 73.341 36.645 41.711 1.00 25.50 391 LEU A O 1
ATOM 2415 N N . THR A 1 340 ? 72.413 34.871 42.755 1.00 27.39 392 THR A N 1
ATOM 2416 C CA . THR A 1 340 ? 73.258 34.979 43.913 1.00 20.46 392 THR A CA 1
ATOM 2417 C C . THR A 1 340 ? 74.468 34.111 43.673 1.00 20.81 392 THR A C 1
ATOM 2418 O O . THR A 1 340 ? 74.326 32.945 43.324 1.00 24.33 392 THR A O 1
ATOM 2422 N N . PRO A 1 341 ? 75.669 34.669 43.875 1.00 18.35 393 PRO A N 1
ATOM 2423 C CA . PRO A 1 341 ? 76.883 33.875 43.697 1.00 26.78 393 PRO A CA 1
ATOM 2424 C C . PRO A 1 341 ? 76.882 32.727 44.702 1.00 33.36 393 PRO A C 1
ATOM 2425 O O . PRO A 1 341 ? 76.439 32.910 45.827 1.00 34.57 393 PRO A O 1
ATOM 2429 N N . ASN A 1 342 ? 77.333 31.552 44.280 1.00 40.73 394 ASN A N 1
ATOM 2430 C CA . ASN A 1 342 ? 77.513 30.406 45.152 1.00 47.82 394 ASN A CA 1
ATOM 2431 C C . ASN A 1 342 ? 78.566 30.668 46.219 1.00 58.68 394 ASN A C 1
ATOM 2432 O O . ASN A 1 342 ? 79.662 31.152 45.902 1.00 55.87 394 ASN A O 1
ATOM 2437 N N . PRO A 1 343 ? 78.237 30.327 47.483 1.00 65.37 395 PRO A N 1
ATOM 2438 C CA . PRO A 1 343 ? 79.162 30.295 48.624 1.00 70.71 395 PRO A CA 1
ATOM 2439 C C . PRO A 1 343 ? 80.263 29.243 48.447 1.00 73.88 395 PRO A C 1
ATOM 2440 O O . PRO A 1 343 ? 80.061 28.235 47.760 1.00 75.18 395 PRO A O 1
ATOM 2444 N N . LEU B 1 10 ? 64.520 -4.942 43.412 1.00 95.26 62 LEU B N 1
ATOM 2445 C CA . LEU B 1 10 ? 63.592 -3.881 43.902 1.00 93.99 62 LEU B CA 1
ATOM 2446 C C . LEU B 1 10 ? 62.448 -4.498 44.690 1.00 91.65 62 LEU B C 1
ATOM 2447 O O . LEU B 1 10 ? 61.633 -5.240 44.133 1.00 87.26 62 LEU B O 1
ATOM 2452 N N . SER B 1 11 ? 62.400 -4.198 45.985 1.00 90.78 63 SER B N 1
ATOM 2453 C CA . SER B 1 11 ? 61.281 -4.608 46.826 1.00 91.43 63 SER B CA 1
ATOM 2454 C C . SER B 1 11 ? 60.796 -3.437 47.669 1.00 91.68 63 SER B C 1
ATOM 2455 O O . SER B 1 11 ? 61.222 -2.300 47.467 1.00 89.87 63 SER B O 1
ATOM 2458 N N . PHE B 1 12 ? 59.905 -3.724 48.614 1.00 92.68 64 PHE B N 1
ATOM 2459 C CA . PHE B 1 12 ? 59.321 -2.693 49.465 1.00 95.00 64 PHE B CA 1
ATOM 2460 C C . PHE B 1 12 ? 60.304 -2.205 50.524 1.00 98.23 64 PHE B C 1
ATOM 2461 O O . PHE B 1 12 ? 60.159 -1.103 51.059 1.00 98.12 64 PHE B O 1
ATOM 2469 N N . ALA B 1 13 ? 61.302 -3.031 50.819 1.00 100.87 65 ALA B N 1
ATOM 2470 C CA . ALA B 1 13 ? 62.396 -2.633 51.695 1.00 102.24 65 ALA B CA 1
ATOM 2471 C C . ALA B 1 13 ? 63.259 -1.542 51.040 1.00 102.18 65 ALA B C 1
ATOM 2472 O O . ALA B 1 13 ? 63.684 -0.590 51.703 1.00 101.69 65 ALA B O 1
ATOM 2474 N N . GLY B 1 14 ? 63.498 -1.685 49.735 1.00 101.38 66 GLY B N 1
ATOM 2475 C CA . GLY B 1 14 ? 64.341 -0.750 48.985 1.00 98.64 66 GLY B CA 1
ATOM 2476 C C . GLY B 1 14 ? 63.587 0.425 48.381 1.00 95.74 66 GLY B C 1
ATOM 2477 O O . GLY B 1 14 ? 64.088 1.100 47.474 1.00 94.33 66 GLY B O 1
ATOM 2478 N N . LEU B 1 15 ? 62.377 0.667 48.878 1.00 90.06 67 LEU B N 1
ATOM 2479 C CA . LEU B 1 15 ? 61.584 1.802 48.421 1.00 81.93 67 LEU B CA 1
ATOM 2480 C C . LEU B 1 15 ? 61.766 3.026 49.304 1.00 79.95 67 LEU B C 1
ATOM 2481 O O . LEU B 1 15 ? 61.178 3.122 50.394 1.00 77.87 67 LEU B O 1
ATOM 2486 N N . ALA B 1 16 ? 62.593 3.951 48.820 1.00 76.73 68 ALA B N 1
ATOM 2487 C CA . ALA B 1 16 ? 62.736 5.259 49.434 1.00 72.78 68 ALA B CA 1
ATOM 2488 C C . ALA B 1 16 ? 61.350 5.885 49.586 1.00 70.37 68 ALA B C 1
ATOM 2489 O O . ALA B 1 16 ? 60.682 6.205 48.592 1.00 66.57 68 ALA B O 1
ATOM 2491 N N . GLY B 1 17 ? 60.913 6.011 50.839 1.00 67.06 69 GLY B N 1
ATOM 2492 C CA . GLY B 1 17 ? 59.642 6.631 51.165 1.00 63.21 69 GLY B CA 1
ATOM 2493 C C . GLY B 1 17 ? 58.624 5.664 51.735 1.00 66.94 69 GLY B C 1
ATOM 2494 O O . GLY B 1 17 ? 57.736 6.059 52.504 1.00 63.97 69 GLY B O 1
ATOM 2495 N N . TRP B 1 18 ? 58.743 4.392 51.368 1.00 71.24 70 TRP B N 1
ATOM 2496 C CA . TRP B 1 18 ? 57.724 3.410 51.745 1.00 76.85 70 TRP B CA 1
ATOM 2497 C C . TRP B 1 18 ? 57.574 3.223 53.263 1.00 79.78 70 TRP B C 1
ATOM 2498 O O . TRP B 1 18 ? 56.505 2.834 53.749 1.00 76.24 70 TRP B O 1
ATOM 2509 N N . ALA B 1 19 ? 58.641 3.515 54.005 1.00 82.06 71 ALA B N 1
ATOM 2510 C CA . ALA B 1 19 ? 58.570 3.514 55.457 1.00 82.99 71 ALA B CA 1
ATOM 2511 C C . ALA B 1 19 ? 57.540 4.537 55.950 1.00 85.18 71 ALA B C 1
ATOM 2512 O O . ALA B 1 19 ? 56.608 4.177 56.673 1.00 87.31 71 ALA B O 1
ATOM 2514 N N . GLU B 1 20 ? 57.688 5.797 55.530 1.00 83.76 72 GLU B N 1
ATOM 2515 C CA . GLU B 1 20 ? 56.870 6.899 56.062 1.00 82.51 72 GLU B CA 1
ATOM 2516 C C . GLU B 1 20 ? 55.444 6.994 55.506 1.00 78.29 72 GLU B C 1
ATOM 2517 O O . GLU B 1 20 ? 54.606 7.688 56.079 1.00 76.87 72 GLU B O 1
ATOM 2523 N N . GLU B 1 21 ? 55.182 6.303 54.399 1.00 75.09 73 GLU B N 1
ATOM 2524 C CA . GLU B 1 21 ? 53.896 6.364 53.690 1.00 71.75 73 GLU B CA 1
ATOM 2525 C C . GLU B 1 21 ? 52.666 6.047 54.562 1.00 73.81 73 GLU B C 1
ATOM 2526 O O . GLU B 1 21 ? 52.729 5.195 55.443 1.00 77.43 73 GLU B O 1
ATOM 2532 N N . ASP B 1 22 ? 51.556 6.743 54.326 1.00 71.06 74 ASP B N 1
ATOM 2533 C CA . ASP B 1 22 ? 50.305 6.429 55.015 1.00 69.90 74 ASP B CA 1
ATOM 2534 C C . ASP B 1 22 ? 49.618 5.264 54.304 1.00 68.93 74 ASP B C 1
ATOM 2535 O O . ASP B 1 22 ? 48.799 5.452 53.399 1.00 66.90 74 ASP B O 1
ATOM 2540 N N . HIS B 1 23 ? 49.952 4.054 54.735 1.00 67.58 75 HIS B N 1
ATOM 2541 C CA . HIS B 1 23 ? 49.532 2.852 54.027 1.00 63.99 75 HIS B CA 1
ATOM 2542 C C . HIS B 1 23 ? 48.023 2.654 53.980 1.00 60.56 75 HIS B C 1
ATOM 2543 O O . HIS B 1 23 ? 47.507 2.063 53.038 1.00 61.16 75 HIS B O 1
ATOM 2550 N N . LEU B 1 24 ? 47.317 3.154 54.981 1.00 59.77 76 LEU B N 1
ATOM 2551 C CA . LEU B 1 24 ? 45.863 3.092 54.961 1.00 61.21 76 LEU B CA 1
ATOM 2552 C C . LEU B 1 24 ? 45.324 3.818 53.723 1.00 59.34 76 LEU B C 1
ATOM 2553 O O . LEU B 1 24 ? 44.556 3.251 52.944 1.00 54.69 76 LEU B O 1
ATOM 2558 N N . ALA B 1 25 ? 45.754 5.063 53.533 1.00 60.43 77 ALA B N 1
ATOM 2559 C CA . ALA B 1 25 ? 45.284 5.878 52.406 1.00 59.76 77 ALA B CA 1
ATOM 2560 C C . ALA B 1 25 ? 45.715 5.275 51.066 1.00 55.63 77 ALA B C 1
ATOM 2561 O O . ALA B 1 25 ? 44.976 5.358 50.079 1.00 50.51 77 ALA B O 1
ATOM 2563 N N . ALA B 1 26 ? 46.900 4.658 51.064 1.00 51.83 78 ALA B N 1
ATOM 2564 C CA . ALA B 1 26 ? 47.452 3.972 49.896 1.00 49.68 78 ALA B CA 1
ATOM 2565 C C . ALA B 1 26 ? 46.520 2.872 49.416 1.00 51.87 78 ALA B C 1
ATOM 2566 O O . ALA B 1 26 ? 46.204 2.796 48.229 1.00 55.75 78 ALA B O 1
ATOM 2568 N N . LEU B 1 27 ? 46.068 2.038 50.349 1.00 53.33 79 LEU B N 1
ATOM 2569 C CA . LEU B 1 27 ? 45.143 0.948 50.053 1.00 53.44 79 LEU B CA 1
ATOM 2570 C C . LEU B 1 27 ? 43.764 1.472 49.637 1.00 54.33 79 LEU B C 1
ATOM 2571 O O . LEU B 1 27 ? 43.117 0.922 48.730 1.00 58.52 79 LEU B O 1
ATOM 2576 N N . ASN B 1 28 ? 43.308 2.532 50.295 1.00 49.06 80 ASN B N 1
ATOM 2577 C CA . ASN B 1 28 ? 42.050 3.146 49.912 1.00 52.06 80 ASN B CA 1
ATOM 2578 C C . ASN B 1 28 ? 42.164 3.770 48.525 1.00 51.15 80 ASN B C 1
ATOM 2579 O O . ASN B 1 28 ? 41.168 3.883 47.800 1.00 48.12 80 ASN B O 1
ATOM 2584 N N . ALA B 1 29 ? 43.387 4.154 48.164 1.00 44.46 81 ALA B N 1
ATOM 2585 C CA . ALA B 1 29 ? 43.671 4.623 46.822 1.00 43.88 81 ALA B CA 1
ATOM 2586 C C . ALA B 1 29 ? 43.482 3.490 45.809 1.00 42.64 81 ALA B C 1
ATOM 2587 O O . ALA B 1 29 ? 42.842 3.685 44.758 1.00 33.57 81 ALA B O 1
ATOM 2589 N N . PHE B 1 30 ? 44.031 2.317 46.130 1.00 43.88 82 PHE B N 1
ATOM 2590 C CA . PHE B 1 30 ? 43.870 1.143 45.268 1.00 44.52 82 PHE B CA 1
ATOM 2591 C C . PHE B 1 30 ? 42.398 0.773 45.182 1.00 44.99 82 PHE B C 1
ATOM 2592 O O . PHE B 1 30 ? 41.877 0.493 44.101 1.00 43.47 82 PHE B O 1
ATOM 2600 N N . ARG B 1 31 ? 41.723 0.800 46.324 1.00 47.61 83 ARG B N 1
ATOM 2601 C CA . ARG B 1 31 ? 40.321 0.428 46.371 1.00 50.91 83 ARG B CA 1
ATOM 2602 C C . ARG B 1 31 ? 39.429 1.382 45.593 1.00 48.91 83 ARG B C 1
ATOM 2603 O O . ARG B 1 31 ? 38.312 1.039 45.229 1.00 53.47 83 ARG B O 1
ATOM 2611 N N . ALA B 1 32 ? 39.942 2.568 45.303 1.00 49.69 84 ALA B N 1
ATOM 2612 C CA . ALA B 1 32 ? 39.118 3.652 44.783 1.00 46.52 84 ALA B CA 1
ATOM 2613 C C . ALA B 1 32 ? 38.433 3.524 43.416 1.00 44.05 84 ALA B C 1
ATOM 2614 O O . ALA B 1 32 ? 37.247 3.797 43.354 1.00 55.04 84 ALA B O 1
ATOM 2616 N N . GLY B 1 33 ? 39.088 3.133 42.320 1.00 45.42 85 GLY B N 1
ATOM 2617 C CA . GLY B 1 33 ? 40.399 2.505 42.220 1.00 43.38 85 GLY B CA 1
ATOM 2618 C C . GLY B 1 33 ? 40.325 1.279 41.289 1.00 43.30 85 GLY B C 1
ATOM 2619 O O . GLY B 1 33 ? 40.032 1.381 40.091 1.00 37.71 85 GLY B O 1
ATOM 2620 N N . CYS B 1 34 ? 40.568 0.111 41.871 1.00 46.38 86 CYS B N 1
ATOM 2621 C CA . CYS B 1 34 ? 40.743 -1.155 41.151 1.00 47.52 86 CYS B CA 1
ATOM 2622 C C . CYS B 1 34 ? 39.520 -1.643 40.382 1.00 45.44 86 CYS B C 1
ATOM 2623 O O . CYS B 1 34 ? 39.657 -2.262 39.322 1.00 46.11 86 CYS B O 1
ATOM 2626 N N . GLY B 1 35 ? 38.332 -1.370 40.917 1.00 41.64 87 GLY B N 1
ATOM 2627 C CA . GLY B 1 35 ? 37.082 -1.848 40.325 1.00 41.42 87 GLY B CA 1
ATOM 2628 C C . GLY B 1 35 ? 36.887 -1.502 38.859 1.00 41.10 87 GLY B C 1
ATOM 2629 O O . GLY B 1 35 ? 36.051 -2.084 38.170 1.00 39.87 87 GLY B O 1
ATOM 2630 N N . VAL B 1 36 ? 37.677 -0.555 38.378 1.00 41.56 88 VAL B N 1
ATOM 2631 C CA . VAL B 1 36 ? 37.549 -0.084 37.023 1.00 39.73 88 VAL B CA 1
ATOM 2632 C C . VAL B 1 36 ? 38.565 -0.806 36.103 1.00 39.62 88 VAL B C 1
ATOM 2633 O O . VAL B 1 36 ? 38.490 -0.700 34.874 1.00 37.68 88 VAL B O 1
ATOM 2637 N N . SER B 1 37 ? 39.489 -1.562 36.711 1.00 36.02 89 SER B N 1
ATOM 2638 C CA . SER B 1 37 ? 40.534 -2.309 35.984 1.00 41.56 89 SER B CA 1
ATOM 2639 C C . SER B 1 37 ? 40.024 -3.465 35.109 1.00 46.69 89 SER B C 1
ATOM 2640 O O . SER B 1 37 ? 39.121 -4.198 35.504 1.00 53.18 89 SER B O 1
ATOM 2643 N N . LYS B 1 38 ? 40.618 -3.643 33.933 1.00 49.42 90 LYS B N 1
ATOM 2644 C CA . LYS B 1 38 ? 40.237 -4.751 33.054 1.00 51.22 90 LYS B CA 1
ATOM 2645 C C . LYS B 1 38 ? 41.236 -5.889 33.196 1.00 53.32 90 LYS B C 1
ATOM 2646 O O . LYS B 1 38 ? 41.224 -6.815 32.386 1.00 57.87 90 LYS B O 1
ATOM 2652 N N . ASP B 1 39 ? 42.096 -5.801 34.216 1.00 48.25 91 ASP B N 1
ATOM 2653 C CA . ASP B 1 39 ? 43.112 -6.813 34.506 1.00 44.45 91 ASP B CA 1
ATOM 2654 C C . ASP B 1 39 ? 42.633 -7.824 35.541 1.00 48.31 91 ASP B C 1
ATOM 2655 O O . ASP B 1 39 ? 42.467 -7.482 36.721 1.00 45.70 91 ASP B O 1
ATOM 2660 N N . PRO B 1 40 ? 42.447 -9.083 35.104 1.00 48.63 92 PRO B N 1
ATOM 2661 C CA . PRO B 1 40 ? 42.074 -10.238 35.913 1.00 52.87 92 PRO B CA 1
ATOM 2662 C C . PRO B 1 40 ? 42.793 -10.308 37.248 1.00 48.63 92 PRO B C 1
ATOM 2663 O O . PRO B 1 40 ? 42.166 -10.556 38.277 1.00 47.23 92 PRO B O 1
ATOM 2667 N N . ALA B 1 41 ? 44.100 -10.094 37.226 1.00 46.46 93 ALA B N 1
ATOM 2668 C CA . ALA B 1 41 ? 44.873 -10.137 38.451 1.00 47.45 93 ALA B CA 1
ATOM 2669 C C . ALA B 1 41 ? 44.447 -9.026 39.400 1.00 47.98 93 ALA B C 1
ATOM 2670 O O . ALA B 1 41 ? 44.347 -9.250 40.606 1.00 49.70 93 ALA B O 1
ATOM 2672 N N . ALA B 1 42 ? 44.198 -7.833 38.859 1.00 47.51 94 ALA B N 1
ATOM 2673 C CA . ALA B 1 42 ? 43.775 -6.712 39.696 1.00 48.94 94 ALA B CA 1
ATOM 2674 C C . ALA B 1 42 ? 42.393 -6.986 40.269 1.00 51.42 94 ALA B C 1
ATOM 2675 O O . ALA B 1 42 ? 42.162 -6.781 41.457 1.00 53.95 94 ALA B O 1
ATOM 2677 N N . ALA B 1 43 ? 41.483 -7.492 39.441 1.00 56.85 95 ALA B N 1
ATOM 2678 C CA . ALA B 1 43 ? 40.150 -7.865 39.930 1.00 59.02 95 ALA B CA 1
ATOM 2679 C C . ALA B 1 43 ? 40.244 -8.847 41.099 1.00 58.50 95 ALA B C 1
ATOM 2680 O O . ALA B 1 43 ? 39.545 -8.694 42.101 1.00 57.17 95 ALA B O 1
ATOM 2682 N N . ARG B 1 44 ? 41.135 -9.830 40.966 1.00 61.42 96 ARG B N 1
ATOM 2683 C CA . ARG B 1 44 ? 41.415 -10.807 42.022 1.00 65.09 96 ARG B CA 1
ATOM 2684 C C . ARG B 1 44 ? 41.685 -10.090 43.352 1.00 59.60 96 ARG B C 1
ATOM 2685 O O . ARG B 1 44 ? 41.034 -10.362 44.359 1.00 56.91 96 ARG B O 1
ATOM 2693 N N . VAL B 1 45 ? 42.627 -9.154 43.325 1.00 54.96 97 VAL B N 1
ATOM 2694 C CA . VAL B 1 45 ? 43.037 -8.404 44.508 1.00 53.22 97 VAL B CA 1
ATOM 2695 C C . VAL B 1 45 ? 42.009 -7.362 44.955 1.00 54.59 97 VAL B C 1
ATOM 2696 O O . VAL B 1 45 ? 41.920 -7.037 46.135 1.00 48.21 97 VAL B O 1
ATOM 2700 N N . CYS B 1 46 ? 41.226 -6.845 44.010 1.00 63.45 98 CYS B N 1
ATOM 2701 C CA . CYS B 1 46 ? 40.211 -5.843 44.327 1.00 63.20 98 CYS B CA 1
ATOM 2702 C C . CYS B 1 46 ? 39.182 -6.448 45.266 1.00 65.86 98 CYS B C 1
ATOM 2703 O O . CYS B 1 46 ? 38.935 -5.913 46.350 1.00 66.97 98 CYS B O 1
ATOM 2706 N N . GLY B 1 47 ? 38.610 -7.581 44.852 1.00 67.54 99 GLY B N 1
ATOM 2707 C CA . GLY B 1 47 ? 37.599 -8.287 45.647 1.00 67.36 99 GLY B CA 1
ATOM 2708 C C . GLY B 1 47 ? 38.157 -8.683 46.994 1.00 65.03 99 GLY B C 1
ATOM 2709 O O . GLY B 1 47 ? 37.515 -8.503 48.026 1.00 64.29 99 GLY B O 1
ATOM 2710 N N . LEU B 1 48 ? 39.381 -9.194 46.956 1.00 68.01 100 LEU B N 1
ATOM 2711 C CA . LEU B 1 48 ? 40.150 -9.601 48.127 1.00 75.55 100 LEU B CA 1
ATOM 2712 C C . LEU B 1 48 ? 40.340 -8.470 49.151 1.00 77.23 100 LEU B C 1
ATOM 2713 O O . LEU B 1 48 ? 40.354 -8.718 50.361 1.00 75.58 100 LEU B O 1
ATOM 2718 N N . ALA B 1 49 ? 40.480 -7.238 48.659 1.00 79.08 101 ALA B N 1
ATOM 2719 C CA . ALA B 1 49 ? 40.670 -6.066 49.518 1.00 80.35 101 ALA B CA 1
ATOM 2720 C C . ALA B 1 49 ? 39.347 -5.430 49.971 1.00 83.33 101 ALA B C 1
ATOM 2721 O O . ALA B 1 49 ? 39.299 -4.739 50.996 1.00 82.47 101 ALA B O 1
ATOM 2723 N N . LYS B 1 50 ? 38.284 -5.657 49.202 1.00 84.77 102 LYS B N 1
ATOM 2724 C CA . LYS B 1 50 ? 36.964 -5.138 49.552 1.00 87.06 102 LYS B CA 1
ATOM 2725 C C . LYS B 1 50 ? 36.406 -5.845 50.786 1.00 85.68 102 LYS B C 1
ATOM 2726 O O . LYS B 1 50 ? 35.570 -5.291 51.502 1.00 81.35 102 LYS B O 1
ATOM 2732 N N . ALA B 1 51 ? 36.880 -7.065 51.030 1.00 87.25 103 ALA B N 1
ATOM 2733 C CA . ALA B 1 51 ? 36.505 -7.811 52.228 1.00 89.15 103 ALA B CA 1
ATOM 2734 C C . ALA B 1 51 ? 37.276 -7.301 53.445 1.00 89.96 103 ALA B C 1
ATOM 2735 O O . ALA B 1 51 ? 36.692 -6.762 54.385 1.00 89.37 103 ALA B O 1
ATOM 2737 N N . THR B 1 52 ? 38.594 -7.464 53.406 1.00 90.77 104 THR B N 1
ATOM 2738 C CA . THR B 1 52 ? 39.459 -7.120 54.528 1.00 91.82 104 THR B CA 1
ATOM 2739 C C . THR B 1 52 ? 39.355 -5.647 54.921 1.00 92.23 104 THR B C 1
ATOM 2740 O O . THR B 1 52 ? 38.827 -5.314 55.985 1.00 91.52 104 THR B O 1
ATOM 2744 N N . LEU B 1 55 ? 40.387 -2.716 59.026 1.00 82.27 107 LEU B N 1
ATOM 2745 C CA . LEU B 1 55 ? 41.848 -2.662 58.947 1.00 86.54 107 LEU B CA 1
ATOM 2746 C C . LEU B 1 55 ? 42.418 -1.395 59.562 1.00 88.49 107 LEU B C 1
ATOM 2747 O O . LEU B 1 55 ? 41.685 -0.442 59.821 1.00 90.18 107 LEU B O 1
ATOM 2752 N N . ASP B 1 56 ? 43.730 -1.389 59.785 1.00 91.11 108 ASP B N 1
ATOM 2753 C CA . ASP B 1 56 ? 44.420 -0.221 60.343 1.00 91.28 108 ASP B CA 1
ATOM 2754 C C . ASP B 1 56 ? 45.732 0.051 59.607 1.00 88.84 108 ASP B C 1
ATOM 2755 O O . ASP B 1 56 ? 46.109 -0.696 58.708 1.00 87.23 108 ASP B O 1
ATOM 2760 N N . VAL B 1 57 ? 46.423 1.118 60.000 1.00 88.62 109 VAL B N 1
ATOM 2761 C CA . VAL B 1 57 ? 47.668 1.539 59.337 1.00 88.79 109 VAL B CA 1
ATOM 2762 C C . VAL B 1 57 ? 48.769 0.464 59.235 1.00 85.72 109 VAL B C 1
ATOM 2763 O O . VAL B 1 57 ? 49.541 0.466 58.280 1.00 84.89 109 VAL B O 1
ATOM 2767 N N . SER B 1 58 ? 48.846 -0.438 60.213 1.00 83.51 110 SER B N 1
ATOM 2768 C CA . SER B 1 58 ? 49.829 -1.530 60.181 1.00 79.55 110 SER B CA 1
ATOM 2769 C C . SER B 1 58 ? 49.343 -2.732 59.353 1.00 77.26 110 SER B C 1
ATOM 2770 O O . SER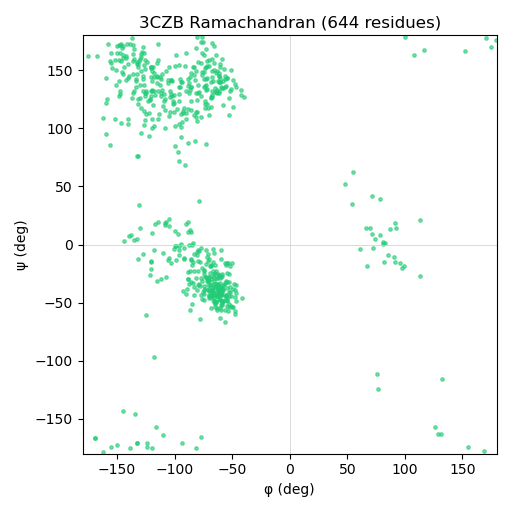 B 1 58 ? 50.148 -3.428 58.717 1.00 71.14 110 SER B O 1
ATOM 2773 N N . GLY B 1 59 ? 48.028 -2.970 59.375 1.00 73.82 111 GLY B N 1
ATOM 2774 C CA . GLY B 1 59 ? 47.418 -4.089 58.649 1.00 72.43 111 GLY B CA 1
ATOM 2775 C C . GLY B 1 59 ? 47.396 -3.887 57.143 1.00 71.74 111 GLY B C 1
ATOM 2776 O O . GLY B 1 59 ? 47.483 -4.847 56.368 1.00 70.21 111 GLY B O 1
ATOM 2777 N N . ALA B 1 60 ? 47.286 -2.624 56.739 1.00 71.11 112 ALA B N 1
ATOM 2778 C CA . ALA B 1 60 ? 47.260 -2.233 55.330 1.00 68.34 112 ALA B CA 1
ATOM 2779 C C . ALA B 1 60 ? 48.644 -2.320 54.687 1.00 65.94 112 ALA B C 1
ATOM 2780 O O . ALA B 1 60 ? 48.781 -2.787 53.556 1.00 65.47 112 ALA B O 1
ATOM 2782 N N . LYS B 1 61 ? 49.665 -1.867 55.406 1.00 64.20 113 LYS B N 1
ATOM 2783 C CA . LYS B 1 61 ? 51.032 -1.990 54.924 1.00 64.32 113 LYS B CA 1
ATOM 2784 C C . LYS B 1 61 ? 51.260 -3.448 54.564 1.00 66.79 113 LYS B C 1
ATOM 2785 O O . LYS B 1 61 ? 51.679 -3.770 53.458 1.00 68.89 113 LYS B O 1
ATOM 2791 N N . ALA B 1 62 ? 50.933 -4.325 55.507 1.00 70.35 114 ALA B N 1
ATOM 2792 C CA . ALA B 1 62 ? 51.092 -5.758 55.337 1.00 71.45 114 ALA B CA 1
ATOM 2793 C C . ALA B 1 62 ? 50.302 -6.297 54.146 1.00 70.08 114 ALA B C 1
ATOM 2794 O O . ALA B 1 62 ? 50.846 -7.036 53.326 1.00 69.60 114 ALA B O 1
ATOM 2796 N N . PHE B 1 63 ? 49.025 -5.921 54.058 1.00 69.89 115 PHE B N 1
ATOM 2797 C CA . PHE B 1 63 ? 48.152 -6.345 52.951 1.00 68.76 115 PHE B CA 1
ATOM 2798 C C . PHE B 1 63 ? 48.729 -5.998 51.572 1.00 66.11 115 PHE B C 1
ATOM 2799 O O . PHE B 1 63 ? 48.671 -6.816 50.651 1.00 64.63 115 PHE B O 1
ATOM 2807 N N . ILE B 1 64 ? 49.273 -4.785 51.441 1.00 64.13 116 ILE B N 1
ATOM 2808 C CA . ILE B 1 64 ? 49.890 -4.327 50.192 1.00 63.79 116 ILE B CA 1
ATOM 2809 C C . ILE B 1 64 ? 51.204 -5.067 49.908 1.00 65.19 116 ILE B C 1
ATOM 2810 O O . ILE B 1 64 ? 51.453 -5.490 48.777 1.00 63.07 116 ILE B O 1
ATOM 2815 N N . GLU B 1 65 ? 52.034 -5.230 50.938 1.00 68.95 117 GLU B N 1
ATOM 2816 C CA . GLU B 1 65 ? 53.323 -5.911 50.786 1.00 74.44 117 GLU B CA 1
ATOM 2817 C C . GLU B 1 65 ? 53.167 -7.388 50.396 1.00 74.54 117 GLU B C 1
ATOM 2818 O O . GLU B 1 65 ? 54.072 -7.979 49.812 1.00 72.80 117 GLU B O 1
ATOM 2824 N N . ALA B 1 66 ? 52.002 -7.963 50.692 1.00 75.82 118 ALA B N 1
ATOM 2825 C CA . ALA B 1 66 ? 51.735 -9.377 50.406 1.00 77.46 118 ALA B CA 1
ATOM 2826 C C . ALA B 1 66 ? 50.993 -9.617 49.089 1.00 75.87 118 ALA B C 1
ATOM 2827 O O . ALA B 1 66 ? 50.738 -10.761 48.716 1.00 75.13 118 ALA B O 1
ATOM 2829 N N . ASN B 1 67 ? 50.651 -8.547 48.381 1.00 73.78 119 ASN B N 1
ATOM 2830 C CA . ASN B 1 67 ? 49.759 -8.680 47.236 1.00 68.33 119 ASN B CA 1
ATOM 2831 C C . ASN B 1 67 ? 50.192 -7.994 45.948 1.00 64.89 119 ASN B C 1
ATOM 2832 O O . ASN B 1 67 ? 49.603 -8.236 44.892 1.00 64.99 119 ASN B O 1
ATOM 2837 N N . PHE B 1 68 ? 51.203 -7.134 46.034 1.00 59.76 120 PHE B N 1
ATOM 2838 C CA . PHE B 1 68 ? 51.747 -6.466 44.847 1.00 54.64 120 PHE B CA 1
ATOM 2839 C C . PHE B 1 68 ? 53.244 -6.587 44.853 1.00 53.93 120 PHE B C 1
ATOM 2840 O O . PHE B 1 68 ? 53.844 -6.741 45.910 1.00 56.44 120 PHE B O 1
ATOM 2848 N N . ARG B 1 69 ? 53.855 -6.504 43.681 1.00 57.25 121 ARG B N 1
ATOM 2849 C CA . ARG B 1 69 ? 55.300 -6.424 43.601 1.00 60.71 121 ARG B CA 1
ATOM 2850 C C . ARG B 1 69 ? 55.630 -5.128 42.891 1.00 63.07 121 ARG B C 1
ATOM 2851 O O . ARG B 1 69 ? 54.892 -4.715 41.996 1.00 67.03 121 ARG B O 1
ATOM 2854 N N . VAL B 1 70 ? 56.716 -4.475 43.300 1.00 59.50 122 VAL B N 1
ATOM 2855 C CA . VAL B 1 70 ? 57.073 -3.185 42.731 1.00 56.21 122 VAL B CA 1
ATOM 2856 C C . VAL B 1 70 ? 57.928 -3.338 41.475 1.00 55.77 122 VAL B C 1
ATOM 2857 O O . VAL B 1 70 ? 58.815 -4.169 41.411 1.00 59.03 122 VAL B O 1
ATOM 2861 N N . GLU B 1 71 ? 57.657 -2.520 40.473 1.00 56.64 123 GLU B N 1
ATOM 2862 C CA . GLU B 1 71 ? 58.337 -2.651 39.210 1.00 60.65 123 GLU B CA 1
ATOM 2863 C C . GLU B 1 71 ? 58.495 -1.282 38.578 1.00 59.75 123 GLU B C 1
ATOM 2864 O O . GLU B 1 71 ? 57.546 -0.517 38.504 1.00 65.18 123 GLU B O 1
ATOM 2870 N N . ALA B 1 72 ? 59.701 -0.979 38.121 1.00 58.35 124 ALA B N 1
ATOM 2871 C CA . ALA B 1 72 ? 60.005 0.326 37.567 1.00 53.26 124 ALA B CA 1
ATOM 2872 C C . ALA B 1 72 ? 59.366 0.489 36.200 1.00 52.36 124 ALA B C 1
ATOM 2873 O O . ALA B 1 72 ? 59.159 -0.497 35.499 1.00 55.13 124 ALA B O 1
ATOM 2875 N N . VAL B 1 73 ? 59.073 1.733 35.820 1.00 45.52 125 VAL B N 1
ATOM 2876 C CA . VAL B 1 73 ? 58.515 2.022 34.503 1.00 42.51 125 VAL B CA 1
ATOM 2877 C C . VAL B 1 73 ? 59.614 2.581 33.616 1.00 47.13 125 VAL B C 1
ATOM 2878 O O . VAL B 1 73 ? 60.463 3.330 34.089 1.00 49.31 125 VAL B O 1
ATOM 2882 N N . ASP B 1 74 ? 59.602 2.199 32.342 1.00 53.27 126 ASP B N 1
ATOM 2883 C CA . ASP B 1 74 ? 60.626 2.616 31.384 1.00 63.62 126 ASP B CA 1
ATOM 2884 C C . ASP B 1 74 ? 62.034 2.429 31.959 1.00 68.49 126 ASP B C 1
ATOM 2885 O O . ASP B 1 74 ? 62.838 3.361 31.975 1.00 73.39 126 ASP B O 1
ATOM 2890 N N . GLY B 1 75 ? 62.320 1.224 32.447 1.00 70.17 127 GLY B N 1
ATOM 2891 C CA . GLY B 1 75 ? 63.620 0.927 33.038 1.00 71.67 127 GLY B CA 1
ATOM 2892 C C . GLY B 1 75 ? 63.890 1.678 34.334 1.00 73.67 127 GLY B C 1
ATOM 2893 O O . GLY B 1 75 ? 64.769 1.292 35.117 1.00 75.29 127 GLY B O 1
ATOM 2894 N N . GLY B 1 76 ? 63.130 2.748 34.568 1.00 69.91 128 GLY B N 1
ATOM 2895 C CA . GLY B 1 76 ? 63.347 3.621 35.717 1.00 67.95 128 GLY B CA 1
ATOM 2896 C C . GLY B 1 76 ? 63.815 4.995 35.272 1.00 65.90 128 GLY B C 1
ATOM 2897 O O . GLY B 1 76 ? 64.425 5.745 36.044 1.00 65.16 128 GLY B O 1
ATOM 2898 N N . GLY B 1 77 ? 63.529 5.318 34.014 1.00 64.17 129 GLY B N 1
ATOM 2899 C CA . GLY B 1 77 ? 63.869 6.620 33.445 1.00 67.66 129 GLY B CA 1
ATOM 2900 C C . GLY B 1 77 ? 63.138 7.781 34.105 1.00 67.71 129 GLY B C 1
ATOM 2901 O O . GLY B 1 77 ? 62.126 7.597 34.791 1.00 65.31 129 GLY B O 1
ATOM 2902 N N . ASP B 1 78 ? 63.662 8.982 33.885 1.00 66.90 130 ASP B N 1
ATOM 2903 C CA . ASP B 1 78 ? 63.134 10.198 34.496 1.00 62.97 130 ASP B CA 1
ATOM 2904 C C . ASP B 1 78 ? 61.984 10.805 33.679 1.00 56.77 130 ASP B C 1
ATOM 2905 O O . ASP B 1 78 ? 62.057 10.914 32.454 1.00 55.90 130 ASP B O 1
ATOM 2910 N N . GLY B 1 79 ? 60.923 11.214 34.358 1.00 47.81 131 GLY B N 1
ATOM 2911 C CA . GLY B 1 79 ? 59.873 11.948 33.679 1.00 42.94 131 GLY B CA 1
ATOM 2912 C C . GLY B 1 79 ? 59.429 13.166 34.461 1.00 42.12 131 GLY B C 1
ATOM 2913 O O . GLY B 1 79 ? 60.226 13.800 35.157 1.00 41.50 131 GLY B O 1
ATOM 2914 N N . LEU B 1 80 ? 58.139 13.472 34.358 1.00 35.47 132 LEU B N 1
ATOM 2915 C CA . LEU B 1 80 ? 57.589 14.696 34.893 1.00 32.97 132 LEU B CA 1
ATOM 2916 C C . LEU B 1 80 ? 56.312 14.467 35.718 1.00 34.33 132 LEU B C 1
ATOM 2917 O O . LEU B 1 80 ? 55.334 13.850 35.243 1.00 31.42 132 LEU B O 1
ATOM 2922 N N . LEU B 1 81 ? 56.351 14.958 36.956 1.00 27.63 133 LEU B N 1
ATOM 2923 C CA . LEU B 1 81 ? 55.163 15.082 37.804 1.00 25.78 133 LEU B CA 1
ATOM 2924 C C . LEU B 1 81 ? 54.651 16.525 37.817 1.00 29.74 133 LEU B C 1
ATOM 2925 O O . LEU B 1 81 ? 55.391 17.469 38.134 1.00 30.94 133 LEU B O 1
ATOM 2930 N N . THR B 1 82 ? 53.387 16.693 37.450 1.00 29.05 134 THR B N 1
ATOM 2931 C CA . THR B 1 82 ? 52.686 17.945 37.690 1.00 24.19 134 THR B CA 1
ATOM 2932 C C . THR B 1 82 ? 51.419 17.655 38.506 1.00 20.32 134 THR B C 1
ATOM 2933 O O . THR B 1 82 ? 51.209 16.546 38.989 1.00 21.89 134 THR B O 1
ATOM 2937 N N . ALA B 1 83 ? 50.559 18.647 38.666 1.00 22.34 135 ALA B N 1
ATOM 2938 C CA . ALA B 1 83 ? 49.346 18.420 39.429 1.00 21.14 135 ALA B CA 1
ATOM 2939 C C . ALA B 1 83 ? 48.234 19.293 38.921 1.00 24.30 135 ALA B C 1
ATOM 2940 O O . ALA B 1 83 ? 48.464 20.264 38.204 1.00 16.96 135 ALA B O 1
ATOM 2942 N N . TYR B 1 84 ? 47.021 18.951 39.327 1.00 22.16 136 TYR B N 1
ATOM 2943 C CA . TYR B 1 84 ? 45.872 19.673 38.869 1.00 16.90 136 TYR B CA 1
ATOM 2944 C C . TYR B 1 84 ? 44.829 19.599 39.956 1.00 18.32 136 TYR B C 1
ATOM 2945 O O . TYR B 1 84 ? 45.008 18.889 40.941 1.00 23.38 136 TYR B O 1
ATOM 2954 N N . PHE B 1 85 ? 43.759 20.363 39.811 1.00 20.83 137 PHE B N 1
ATOM 2955 C CA . PHE B 1 85 ? 42.695 20.346 40.796 1.00 19.89 137 PHE B CA 1
ATOM 2956 C C . PHE B 1 85 ? 41.388 20.623 40.076 1.00 25.75 137 PHE B C 1
ATOM 2957 O O . PHE B 1 85 ? 41.402 20.987 38.904 1.00 27.41 137 PHE B O 1
ATOM 2965 N N . ALA B 1 86 ? 40.267 20.481 40.779 1.00 24.45 138 ALA B N 1
ATOM 2966 C CA . ALA B 1 86 ? 38.978 20.862 40.228 1.00 22.06 138 ALA B CA 1
ATOM 2967 C C . ALA B 1 86 ? 38.502 22.181 40.849 1.00 23.28 138 ALA B C 1
ATOM 2968 O O . ALA B 1 86 ? 38.167 22.233 42.015 1.00 28.08 138 ALA B O 1
ATOM 2970 N N . PRO B 1 87 ? 38.477 23.259 40.072 1.00 24.16 139 PRO B N 1
ATOM 2971 C CA . PRO B 1 87 ? 37.923 24.491 40.618 1.00 21.01 139 PRO B CA 1
ATOM 2972 C C . PRO B 1 87 ? 36.481 24.300 41.114 1.00 29.19 139 PRO B C 1
ATOM 2973 O O . PRO B 1 87 ? 35.751 23.457 40.586 1.00 30.21 139 PRO B O 1
ATOM 2977 N N . GLN B 1 88 ? 36.075 25.072 42.119 1.00 23.11 140 GLN B N 1
ATOM 2978 C CA . GLN B 1 88 ? 34.757 24.905 42.688 1.00 30.25 140 GLN B CA 1
ATOM 2979 C C . GLN B 1 88 ? 34.119 26.261 42.873 1.00 28.95 140 GLN B C 1
ATOM 2980 O O . GLN B 1 88 ? 34.734 27.193 43.377 1.00 29.76 140 GLN B O 1
ATOM 2986 N N . TYR B 1 89 ? 32.882 26.373 42.422 1.00 25.34 141 TYR B N 1
ATOM 2987 C CA . TYR B 1 89 ? 32.169 27.635 42.467 1.00 26.13 141 TYR B CA 1
ATOM 2988 C C . TYR B 1 89 ? 30.765 27.391 42.940 1.00 23.35 141 TYR B C 1
ATOM 2989 O O . TYR B 1 89 ? 30.183 26.342 42.647 1.00 25.17 141 TYR B O 1
ATOM 2998 N N . GLU B 1 90 ? 30.226 28.360 43.673 1.00 27.21 142 GLU B N 1
ATOM 2999 C CA . GLU B 1 90 ? 28.801 28.360 43.992 1.00 31.92 142 GLU B CA 1
ATOM 3000 C C . GLU B 1 90 ? 28.012 28.735 42.753 1.00 29.75 142 GLU B C 1
ATOM 3001 O O . GLU B 1 90 ? 28.476 29.485 41.892 1.00 23.71 142 GLU B O 1
ATOM 3007 N N . ALA B 1 91 ? 26.796 28.243 42.682 1.00 28.58 143 ALA B N 1
ATOM 3008 C CA . ALA B 1 91 ? 25.890 28.704 41.654 1.00 31.08 143 ALA B CA 1
ATOM 3009 C C . ALA B 1 91 ? 24.449 28.684 42.167 1.00 32.69 143 ALA B C 1
ATOM 3010 O O . ALA B 1 91 ? 24.151 28.149 43.223 1.00 40.37 143 ALA B O 1
ATOM 3012 N N . ARG B 1 92 ? 23.546 29.238 41.392 1.00 34.20 144 ARG B N 1
ATOM 3013 C CA . ARG B 1 92 ? 22.150 29.196 41.738 1.00 35.31 144 ARG B CA 1
ATOM 3014 C C . ARG B 1 92 ? 21.379 28.744 40.494 1.00 32.08 144 ARG B C 1
ATOM 3015 O O . ARG B 1 92 ? 21.878 28.892 39.401 1.00 40.43 144 ARG B O 1
ATOM 3023 N N . MET B 1 93 ? 20.221 28.121 40.652 1.00 33.75 145 MET B N 1
ATOM 3024 C CA . MET B 1 93 ? 19.408 27.733 39.504 1.00 34.30 145 MET B CA 1
ATOM 3025 C C . MET B 1 93 ? 18.507 28.881 38.959 1.00 38.53 145 MET B C 1
ATOM 3026 O O . MET B 1 93 ? 17.894 28.748 37.909 1.00 41.21 145 MET B O 1
ATOM 3031 N N . SER B 1 94 ? 18.436 30.011 39.656 1.00 36.07 146 SER B N 1
ATOM 3032 C CA . SER B 1 94 ? 17.731 31.171 39.129 1.00 34.00 146 SER B CA 1
ATOM 3033 C C . SER B 1 94 ? 18.615 32.381 39.212 1.00 33.42 146 SER B C 1
ATOM 3034 O O . SER B 1 94 ? 19.456 32.500 40.102 1.00 34.58 146 SER B O 1
ATOM 3037 N N . ARG B 1 95 ? 18.434 33.287 38.275 1.00 27.73 147 ARG B N 1
ATOM 3038 C CA . ARG B 1 95 ? 19.248 34.471 38.261 1.00 27.17 147 ARG B CA 1
ATOM 3039 C C . ARG B 1 95 ? 18.964 35.328 39.496 1.00 26.29 147 ARG B C 1
ATOM 3040 O O . ARG B 1 95 ? 17.852 35.335 39.983 1.00 33.31 147 ARG B O 1
ATOM 3048 N N . ASN B 1 96 ? 19.961 36.067 39.969 1.00 20.18 148 ASN B N 1
ATOM 3049 C CA . ASN B 1 96 ? 19.750 37.219 40.832 1.00 21.05 148 ASN B CA 1
ATOM 3050 C C . ASN B 1 96 ? 20.913 38.143 40.564 1.00 25.76 148 ASN B C 1
ATOM 3051 O O . ASN B 1 96 ? 21.937 37.686 40.078 1.00 34.98 148 ASN B O 1
ATOM 3056 N N . ALA B 1 97 ? 20.786 39.428 40.876 1.00 28.54 149 ALA B N 1
ATOM 3057 C CA . ALA B 1 97 ? 21.847 40.398 40.541 1.00 27.29 149 ALA B CA 1
ATOM 3058 C C . ALA B 1 97 ? 23.276 40.013 40.963 1.00 31.66 149 ALA B C 1
ATOM 3059 O O . ALA B 1 97 ? 24.239 40.637 40.490 1.00 30.09 149 ALA B O 1
ATOM 3061 N N . GLU B 1 98 ? 23.428 39.037 41.867 1.00 33.83 150 GLU B N 1
ATOM 3062 C CA . GLU B 1 98 ? 24.780 38.581 42.234 1.00 37.96 150 GLU B CA 1
ATOM 3063 C C . GLU B 1 98 ? 25.204 37.495 41.240 1.00 33.26 150 GLU B C 1
ATOM 3064 O O . GLU B 1 98 ? 26.242 37.596 40.596 1.00 31.44 150 GLU B O 1
ATOM 3070 N N . PHE B 1 99 ? 24.379 36.465 41.150 1.00 26.37 151 PHE B N 1
ATOM 3071 C CA . PHE B 1 99 ? 24.589 35.360 40.266 1.00 23.21 151 PHE B CA 1
ATOM 3072 C C . PHE B 1 99 ? 23.884 35.690 38.960 1.00 21.80 151 PHE B C 1
ATOM 3073 O O . PHE B 1 99 ? 22.895 35.053 38.601 1.00 27.95 151 PHE B O 1
ATOM 3081 N N . SER B 1 100 ? 24.418 36.686 38.254 1.00 18.86 152 SER B N 1
ATOM 3082 C CA . SER B 1 100 ? 23.751 37.293 37.124 1.00 27.63 152 SER B CA 1
ATOM 3083 C C . SER B 1 100 ? 24.202 36.798 35.733 1.00 31.85 152 SER B C 1
ATOM 3084 O O . SER B 1 100 ? 23.662 37.246 34.730 1.00 34.23 152 SER B O 1
ATOM 3087 N N . ALA B 1 101 ? 25.174 35.888 35.672 1.00 30.33 153 ALA B N 1
ATOM 3088 C CA . ALA B 1 101 ? 25.697 35.429 34.394 1.00 23.12 153 ALA B CA 1
ATOM 3089 C C . ALA B 1 101 ? 25.256 34.009 34.151 1.00 20.71 153 ALA B C 1
ATOM 3090 O O . ALA B 1 101 ? 25.370 33.158 35.022 1.00 26.89 153 ALA B O 1
ATOM 3092 N N . PRO B 1 102 ? 24.689 33.745 32.971 1.00 21.76 154 PRO B N 1
ATOM 3093 C CA . PRO B 1 102 ? 24.268 32.378 32.738 1.00 20.16 154 PRO B CA 1
ATOM 3094 C C . PRO B 1 102 ? 25.409 31.564 32.213 1.00 24.97 154 PRO B C 1
ATOM 3095 O O . PRO B 1 102 ? 26.272 32.110 31.527 1.00 22.19 154 PRO B O 1
ATOM 3099 N N . LEU B 1 103 ? 25.411 30.283 32.566 1.00 19.33 155 LEU B N 1
ATOM 3100 C CA . LEU B 1 103 ? 26.375 29.330 32.067 1.00 25.61 155 LEU B CA 1
ATOM 3101 C C . LEU B 1 103 ? 25.672 28.750 30.861 1.00 29.28 155 LEU B C 1
ATOM 3102 O O . LEU B 1 103 ? 24.629 28.087 31.006 1.00 33.83 155 LEU B O 1
ATOM 3107 N N . ARG B 1 104 ? 26.205 29.013 29.670 1.00 31.99 156 ARG B N 1
ATOM 3108 C CA . ARG B 1 104 ? 25.466 28.697 28.431 1.00 27.65 156 ARG B CA 1
ATOM 3109 C C . ARG B 1 104 ? 25.969 27.445 27.755 1.00 24.66 156 ARG B C 1
ATOM 3110 O O . ARG B 1 104 ? 27.170 27.193 27.710 1.00 25.27 156 ARG B O 1
ATOM 3118 N N . GLY B 1 105 ? 25.048 26.653 27.221 1.00 25.63 157 GLY B N 1
ATOM 3119 C CA . GLY B 1 105 ? 25.439 25.450 26.455 1.00 28.76 157 GLY B CA 1
ATOM 3120 C C . GLY B 1 105 ? 25.918 25.784 25.040 1.00 26.71 157 GLY B C 1
ATOM 3121 O O . GLY B 1 105 ? 25.848 26.938 24.613 1.00 26.96 157 GLY B O 1
ATOM 3122 N N . LEU B 1 106 ? 26.402 24.780 24.318 1.00 27.14 158 LEU B N 1
ATOM 3123 C CA . LEU B 1 106 ? 26.914 24.965 22.956 1.00 29.85 158 LEU B CA 1
ATOM 3124 C C . LEU B 1 106 ? 25.744 25.314 22.036 1.00 30.88 158 LEU B C 1
ATOM 3125 O O . LEU B 1 106 ? 24.802 24.519 21.870 1.00 27.35 158 LEU B O 1
ATOM 3130 N N . PRO B 1 107 ? 25.782 26.497 21.426 1.00 29.60 159 PRO B N 1
ATOM 3131 C CA . PRO B 1 107 ? 24.648 26.811 20.540 1.00 35.28 159 PRO B CA 1
ATOM 3132 C C . PRO B 1 107 ? 24.542 25.812 19.369 1.00 38.59 159 PRO B C 1
ATOM 3133 O O . PRO B 1 107 ? 25.566 25.313 18.860 1.00 34.76 159 PRO B O 1
ATOM 3137 N N . ALA B 1 108 ? 23.309 25.512 18.967 1.00 42.64 160 ALA B N 1
ATOM 3138 C CA . ALA B 1 108 ? 23.036 24.584 17.857 1.00 44.94 160 ALA B CA 1
ATOM 3139 C C . ALA B 1 108 ? 23.578 25.082 16.507 1.00 40.85 160 ALA B C 1
ATOM 3140 O O . ALA B 1 108 ? 24.091 24.292 15.724 1.00 39.68 160 ALA B O 1
ATOM 3142 N N . ASP B 1 109 ? 23.503 26.391 16.280 1.00 32.79 161 ASP B N 1
ATOM 3143 C CA . ASP B 1 109 ? 23.949 27.008 15.040 1.00 41.49 161 ASP B CA 1
ATOM 3144 C C . ASP B 1 109 ? 25.465 27.211 14.931 1.00 43.62 161 ASP B C 1
ATOM 3145 O O . ASP B 1 109 ? 25.950 27.647 13.889 1.00 45.44 161 ASP B O 1
ATOM 3150 N N . LEU B 1 110 ? 26.217 26.927 15.989 1.00 40.17 162 LEU B N 1
ATOM 3151 C CA . LEU B 1 110 ? 27.654 27.201 15.953 1.00 35.08 162 LEU B CA 1
ATOM 3152 C C . LEU B 1 110 ? 28.394 26.075 15.235 1.00 37.00 162 LEU B C 1
ATOM 3153 O O . LEU B 1 110 ? 28.196 24.901 15.560 1.00 35.36 162 LEU B O 1
ATOM 3158 N N . VAL B 1 111 ? 29.254 26.440 14.276 1.00 30.86 163 VAL B N 1
ATOM 3159 C CA . VAL B 1 111 ? 29.992 25.459 13.482 1.00 29.32 163 VAL B CA 1
ATOM 3160 C C . VAL B 1 111 ? 31.465 25.807 13.467 1.00 25.36 163 VAL B C 1
ATOM 3161 O O . VAL B 1 111 ? 31.825 26.989 13.353 1.00 24.78 163 VAL B O 1
ATOM 3165 N N . VAL B 1 112 ? 32.304 24.781 13.622 1.00 23.80 164 VAL B N 1
ATOM 3166 C CA . VAL B 1 112 ? 33.755 24.901 13.475 1.00 26.41 164 VAL B CA 1
ATOM 3167 C C . VAL B 1 112 ? 34.228 24.217 12.179 1.00 32.00 164 VAL B C 1
ATOM 3168 O O . VAL B 1 112 ? 34.105 22.976 12.008 1.00 27.81 164 VAL B O 1
ATOM 3172 N N . LEU B 1 113 ? 34.768 25.017 11.259 1.00 29.73 165 LEU B N 1
ATOM 3173 C CA . LEU B 1 113 ? 35.156 24.487 9.935 1.00 22.83 165 LEU B CA 1
ATOM 3174 C C . LEU B 1 113 ? 36.627 24.215 9.831 1.00 21.85 165 LEU B C 1
ATOM 3175 O O . LEU B 1 113 ? 37.423 25.129 10.001 1.00 25.88 165 LEU B O 1
ATOM 3180 N N . ASP B 1 114 ? 36.989 22.968 9.541 1.00 24.14 166 ASP B N 1
ATOM 3181 C CA . ASP B 1 114 ? 38.348 22.646 9.127 1.00 33.31 166 ASP B CA 1
ATOM 3182 C C . ASP B 1 114 ? 38.565 23.271 7.755 1.00 32.09 166 ASP B C 1
ATOM 3183 O O . ASP B 1 114 ? 37.774 23.042 6.857 1.00 28.96 166 ASP B O 1
ATOM 3188 N N . LEU B 1 115 ? 39.622 24.060 7.602 1.00 27.06 167 LEU B N 1
ATOM 3189 C CA . LEU B 1 115 ? 39.879 24.732 6.340 1.00 27.64 167 LEU B CA 1
ATOM 3190 C C . LEU B 1 115 ? 40.606 23.876 5.304 1.00 32.33 167 LEU B C 1
ATOM 3191 O O . LEU B 1 115 ? 40.525 24.157 4.101 1.00 31.87 167 LEU B O 1
ATOM 3196 N N . GLY B 1 116 ? 41.318 22.850 5.770 1.00 33.76 168 GLY B N 1
ATOM 3197 C CA . GLY B 1 116 ? 42.075 21.954 4.891 1.00 30.66 168 GLY B CA 1
ATOM 3198 C C . GLY B 1 116 ? 41.279 21.466 3.688 1.00 36.97 168 GLY B C 1
ATOM 3199 O O . GLY B 1 116 ? 41.685 21.672 2.553 1.00 38.27 168 GLY B O 1
ATOM 3200 N N . PRO B 1 117 ? 40.135 20.815 3.932 1.00 36.45 169 PRO B N 1
ATOM 3201 C CA . PRO B 1 117 ? 39.263 20.363 2.844 1.00 37.64 169 PRO B CA 1
ATOM 3202 C C . PRO B 1 117 ? 38.876 21.433 1.810 1.00 37.05 169 PRO B C 1
ATOM 3203 O O . PRO B 1 117 ? 38.439 21.081 0.723 1.00 37.97 169 PRO B O 1
ATOM 3207 N N . PHE B 1 118 ? 39.010 22.717 2.138 1.00 34.53 170 PHE B N 1
ATOM 3208 C CA . PHE B 1 118 ? 38.705 23.779 1.164 1.00 33.37 170 PHE B CA 1
ATOM 3209 C C . PHE B 1 118 ? 39.957 24.188 0.395 1.00 33.75 170 PHE B C 1
ATOM 3210 O O . PHE B 1 118 ? 39.876 24.474 -0.797 1.00 36.31 170 PHE B O 1
ATOM 3218 N N . GLU B 1 119 ? 41.090 24.260 1.101 1.00 29.96 171 GLU B N 1
ATOM 3219 C CA . GLU B 1 119 ? 42.354 24.754 0.555 1.00 37.30 171 GLU B CA 1
ATOM 3220 C C . GLU B 1 119 ? 43.456 24.072 1.309 1.00 37.65 171 GLU B C 1
ATOM 3221 O O . GLU B 1 119 ? 43.680 24.389 2.471 1.00 41.01 171 GLU B O 1
ATOM 3227 N N . PRO B 1 120 ? 44.159 23.140 0.653 1.00 37.85 172 PRO B N 1
ATOM 3228 C CA . PRO B 1 120 ? 45.214 22.361 1.303 1.00 30.39 172 PRO B CA 1
ATOM 3229 C C . PRO B 1 120 ? 46.266 23.246 1.951 1.00 27.64 172 PRO B C 1
ATOM 3230 O O . PRO B 1 120 ? 46.923 22.835 2.898 1.00 28.37 172 PRO B O 1
ATOM 3234 N N . ALA B 1 121 ? 46.415 24.471 1.483 1.00 29.00 173 ALA B N 1
ATOM 3235 C CA . ALA B 1 121 ? 47.405 25.345 2.100 1.00 28.15 173 ALA B CA 1
ATOM 3236 C C . ALA B 1 121 ? 47.025 25.762 3.528 1.00 30.51 173 ALA B C 1
ATOM 3237 O O . ALA B 1 121 ? 47.883 26.208 4.302 1.00 29.46 173 ALA B O 1
ATOM 3239 N N . LEU B 1 122 ? 45.743 25.619 3.860 1.00 31.35 174 LEU B N 1
ATOM 3240 C CA . LEU B 1 122 ? 45.204 26.058 5.149 1.00 29.37 174 LEU B CA 1
ATOM 3241 C C . LEU B 1 122 ? 44.895 24.858 6.006 1.00 25.74 174 LEU B C 1
ATOM 3242 O O . LEU B 1 122 ? 44.116 24.935 6.957 1.00 28.15 174 LEU B O 1
ATOM 3247 N N . VAL B 1 123 ? 45.491 23.734 5.657 1.00 24.02 175 VAL B N 1
ATOM 3248 C CA . VAL B 1 123 ? 45.345 22.549 6.476 1.00 23.24 175 VAL B CA 1
ATOM 3249 C C . VAL B 1 123 ? 45.679 22.878 7.940 1.00 31.77 175 VAL B C 1
ATOM 3250 O O . VAL B 1 123 ? 46.677 23.554 8.237 1.00 30.31 175 VAL B O 1
ATOM 3254 N N . GLY B 1 124 ? 44.826 22.424 8.855 1.00 34.32 176 GLY B N 1
ATOM 3255 C CA . GLY B 1 124 ? 45.066 22.624 10.283 1.00 29.29 176 GLY B CA 1
ATOM 3256 C C . GLY B 1 124 ? 44.481 23.895 10.872 1.00 31.02 176 GLY B C 1
ATOM 3257 O O . GLY B 1 124 ? 44.468 24.079 12.088 1.00 34.44 176 GLY B O 1
ATOM 3258 N N . LYS B 1 125 ? 44.012 24.786 10.011 1.00 32.45 177 LYS B N 1
ATOM 3259 C CA . LYS B 1 125 ? 43.383 26.015 10.464 1.00 28.21 177 LYS B CA 1
ATOM 3260 C C . LYS B 1 125 ? 41.896 25.767 10.625 1.00 27.04 177 LYS B C 1
ATOM 3261 O O . LYS B 1 125 ? 41.378 24.779 10.103 1.00 26.18 177 LYS B O 1
ATOM 3267 N N . LYS B 1 126 ? 41.216 26.674 11.329 1.00 25.99 178 LYS B N 1
ATOM 3268 C CA . LYS B 1 126 ? 39.808 26.517 11.661 1.00 21.37 178 LYS B CA 1
ATOM 3269 C C . LYS B 1 126 ? 39.187 27.883 11.774 1.00 24.37 178 LYS B C 1
ATOM 3270 O O . LYS B 1 126 ? 39.853 28.858 12.120 1.00 25.70 178 LYS B O 1
ATOM 3276 N N . ILE B 1 127 ? 37.906 27.983 11.463 1.00 21.41 179 ILE B N 1
ATOM 3277 C CA . ILE B 1 127 ? 37.211 29.220 11.734 1.00 18.51 179 ILE B CA 1
ATOM 3278 C C . ILE B 1 127 ? 35.910 28.787 12.317 1.00 19.68 179 ILE B C 1
ATOM 3279 O O . ILE B 1 127 ? 35.493 27.654 12.111 1.00 22.19 179 ILE B O 1
ATOM 3284 N N . THR B 1 128 ? 35.275 29.677 13.065 1.00 26.32 180 THR B N 1
ATOM 3285 C CA . THR B 1 128 ? 34.041 29.347 13.755 1.00 24.58 180 THR B CA 1
ATOM 3286 C C . THR B 1 128 ? 33.017 30.379 13.387 1.00 23.36 180 THR B C 1
ATOM 3287 O O . THR B 1 128 ? 33.280 31.575 13.460 1.00 22.95 180 THR B O 1
ATOM 3291 N N . GLY B 1 129 ? 31.834 29.941 13.012 1.00 22.45 181 GLY B N 1
ATOM 3292 C CA . GLY B 1 129 ? 30.797 30.919 12.714 1.00 23.42 181 GLY B CA 1
ATOM 3293 C C . GLY B 1 129 ? 29.496 30.172 12.568 1.00 27.10 181 GLY B C 1
ATOM 3294 O O . GLY B 1 129 ? 29.421 29.002 12.947 1.00 25.45 181 GLY B O 1
ATOM 3295 N N . HIS B 1 130 ? 28.484 30.842 12.018 1.00 30.42 182 HIS B N 1
ATOM 3296 C CA . HIS B 1 130 ? 27.197 30.205 11.756 1.00 36.36 182 HIS B CA 1
ATOM 3297 C C . HIS B 1 130 ? 26.706 30.580 10.371 1.00 38.54 182 HIS B C 1
ATOM 3298 O O . HIS B 1 130 ? 27.145 31.582 9.798 1.00 40.29 182 HIS B O 1
ATOM 3305 N N . VAL B 1 131 ? 25.796 29.779 9.838 1.00 33.74 183 VAL B N 1
ATOM 3306 C CA . VAL B 1 131 ? 25.210 30.072 8.539 1.00 40.16 183 VAL B CA 1
ATOM 3307 C C . VAL B 1 131 ? 24.225 31.231 8.627 1.00 45.88 183 VAL B C 1
ATOM 3308 O O . VAL B 1 131 ? 23.284 31.193 9.420 1.00 52.65 183 VAL B O 1
ATOM 3312 N N . GLU B 1 132 ? 24.456 32.268 7.828 1.00 50.04 184 GLU B N 1
ATOM 3313 C CA . GLU B 1 132 ? 23.533 33.385 7.741 1.00 53.40 184 GLU B CA 1
ATOM 3314 C C . GLU B 1 132 ? 23.158 33.596 6.280 1.00 55.16 184 GLU B C 1
ATOM 3315 O O . GLU B 1 132 ? 23.968 34.062 5.469 1.00 52.01 184 GLU B O 1
ATOM 3321 N N . GLY B 1 133 ? 21.924 33.231 5.956 1.00 55.68 185 GLY B N 1
ATOM 3322 C CA . GLY B 1 133 ? 21.413 33.359 4.605 1.00 53.95 185 GLY B CA 1
ATOM 3323 C C . GLY B 1 133 ? 21.979 32.265 3.730 1.00 52.98 185 GLY B C 1
ATOM 3324 O O . GLY B 1 133 ? 21.651 31.080 3.899 1.00 45.86 185 GLY B O 1
ATOM 3325 N N . SER B 1 134 ? 22.832 32.675 2.791 1.00 52.82 186 SER B N 1
ATOM 3326 C CA . SER B 1 134 ? 23.534 31.744 1.919 1.00 53.26 186 SER B CA 1
ATOM 3327 C C . SER B 1 134 ? 25.061 31.841 2.061 1.00 50.45 186 SER B C 1
ATOM 3328 O O . SER B 1 134 ? 25.794 31.248 1.264 1.00 52.56 186 SER B O 1
ATOM 3331 N N . THR B 1 135 ? 25.525 32.585 3.073 1.00 43.54 187 THR B N 1
ATOM 3332 C CA . THR B 1 135 ? 26.935 32.605 3.449 1.00 39.04 187 THR B CA 1
ATOM 3333 C C . THR B 1 135 ? 27.152 32.054 4.867 1.00 37.97 187 THR B C 1
ATOM 3334 O O . THR B 1 135 ? 26.348 31.289 5.394 1.00 36.48 187 THR B O 1
ATOM 3338 N N . PHE B 1 136 ? 28.270 32.471 5.453 1.00 33.83 188 PHE B N 1
ATOM 3339 C CA . PHE B 1 136 ? 28.772 31.990 6.715 1.00 32.97 188 PHE B CA 1
ATOM 3340 C C . PHE B 1 136 ? 29.446 33.228 7.283 1.00 36.03 188 PHE B C 1
ATOM 3341 O O . PHE B 1 136 ? 30.215 33.903 6.586 1.00 37.73 188 PHE B O 1
ATOM 3349 N N . VAL B 1 137 ? 29.117 33.554 8.528 1.00 33.15 189 VAL B N 1
ATOM 3350 C CA . VAL B 1 137 ? 29.656 34.731 9.178 1.00 32.28 189 VAL B CA 1
ATOM 3351 C C . VAL B 1 137 ? 30.334 34.322 10.487 1.00 30.55 189 VAL B C 1
ATOM 3352 O O . VAL B 1 137 ? 30.034 33.256 11.044 1.00 31.17 189 VAL B O 1
ATOM 3356 N N . PRO B 1 138 ? 31.259 35.156 10.971 1.00 28.13 190 PRO B N 1
ATOM 3357 C CA . PRO B 1 138 ? 31.947 34.930 12.249 1.00 34.49 190 PRO B CA 1
ATOM 3358 C C . PRO B 1 138 ? 30.949 34.837 13.403 1.00 34.00 190 PRO B C 1
ATOM 3359 O O . PRO B 1 138 ? 29.955 35.561 13.412 1.00 36.09 190 PRO B O 1
ATOM 3363 N N . TYR B 1 139 ? 31.186 33.929 14.341 1.00 34.01 191 TYR B N 1
ATOM 3364 C CA . TYR B 1 139 ? 30.360 33.883 15.544 1.00 36.59 191 TYR B CA 1
ATOM 3365 C C . TYR B 1 139 ? 30.451 35.203 16.333 1.00 33.44 191 TYR B C 1
ATOM 3366 O O . TYR B 1 139 ? 31.506 35.850 16.339 1.00 32.85 191 TYR B O 1
ATOM 3375 N N . PRO B 1 140 ? 29.324 35.644 16.934 1.00 33.73 192 PRO B N 1
ATOM 3376 C CA . PRO B 1 140 ? 29.296 36.810 17.830 1.00 32.51 192 PRO B CA 1
ATOM 3377 C C . PRO B 1 140 ? 30.379 36.781 18.913 1.00 29.94 192 PRO B C 1
ATOM 3378 O O . PRO B 1 140 ? 30.673 35.715 19.471 1.00 29.21 192 PRO B O 1
ATOM 3382 N N . ASP B 1 141 ? 30.958 37.935 19.227 1.00 29.08 193 ASP B N 1
ATOM 3383 C CA . ASP B 1 141 ? 31.857 37.985 20.378 1.00 38.44 193 ASP B CA 1
ATOM 3384 C C . ASP B 1 141 ? 31.098 37.981 21.707 1.00 37.10 193 ASP B C 1
ATOM 3385 O O . ASP B 1 141 ? 29.858 37.947 21.724 1.00 33.50 193 ASP B O 1
ATOM 3390 N N . ARG B 1 142 ? 31.859 37.990 22.806 1.00 36.93 194 ARG B N 1
ATOM 3391 C CA . ARG B 1 142 ? 31.323 38.004 24.173 1.00 26.58 194 ARG B CA 1
ATOM 3392 C C . ARG B 1 142 ? 30.265 39.062 24.364 1.00 30.90 194 ARG B C 1
ATOM 3393 O O . ARG B 1 142 ? 29.148 38.772 24.788 1.00 34.22 194 ARG B O 1
ATOM 3401 N N . ALA B 1 143 ? 30.615 40.294 24.023 1.00 28.83 195 ALA B N 1
ATOM 3402 C CA . ALA B 1 143 ? 29.708 41.404 24.210 1.00 30.32 195 ALA B CA 1
ATOM 3403 C C . ALA B 1 143 ? 28.379 41.161 23.515 1.00 36.01 195 ALA B C 1
ATOM 3404 O O . ALA B 1 143 ? 27.341 41.605 23.996 1.00 43.44 195 ALA B O 1
ATOM 3406 N N . GLU B 1 144 ? 28.391 40.437 22.399 1.00 43.30 196 GLU B N 1
ATOM 3407 C CA . GLU B 1 144 ? 27.139 40.222 21.665 1.00 44.41 196 GLU B CA 1
ATOM 3408 C C . GLU B 1 144 ? 26.349 39.036 22.196 1.00 39.96 196 GLU B C 1
ATOM 3409 O O . GLU B 1 144 ? 25.124 39.032 22.167 1.00 40.44 196 GLU B O 1
ATOM 3415 N N . ILE B 1 145 ? 27.065 38.032 22.680 1.00 32.82 197 ILE B N 1
ATOM 3416 C CA . ILE B 1 145 ? 26.455 36.879 23.286 1.00 30.49 197 ILE B CA 1
ATOM 3417 C C . ILE B 1 145 ? 25.848 37.265 24.650 1.00 37.24 197 ILE B C 1
ATOM 3418 O O . ILE B 1 145 ? 24.772 36.782 25.043 1.00 30.93 197 ILE B O 1
ATOM 3423 N N . GLU B 1 146 ? 26.544 38.120 25.392 1.00 37.93 198 GLU B N 1
ATOM 3424 C CA . GLU B 1 146 ? 26.053 38.471 26.718 1.00 40.11 198 GLU B CA 1
ATOM 3425 C C . GLU B 1 146 ? 24.787 39.325 26.594 1.00 38.33 198 GLU B C 1
ATOM 3426 O O . GLU B 1 146 ? 23.919 39.273 27.466 1.00 37.13 198 GLU B O 1
ATOM 3432 N N . ALA B 1 147 ? 24.678 40.065 25.489 1.00 33.98 199 ALA B N 1
ATOM 3433 C CA . ALA B 1 147 ? 23.497 40.896 25.210 1.00 33.18 199 ALA B CA 1
ATOM 3434 C C . ALA B 1 147 ? 22.369 40.122 24.519 1.00 38.67 199 ALA B C 1
ATOM 3435 O O . ALA B 1 147 ? 21.402 40.714 24.052 1.00 48.96 199 ALA B O 1
ATOM 3437 N N . THR B 1 148 ? 22.492 38.801 24.453 1.00 38.09 200 THR B N 1
ATOM 3438 C CA . THR B 1 148 ? 21.438 37.958 23.921 1.00 38.99 200 THR B CA 1
ATOM 3439 C C . THR B 1 148 ? 20.901 37.120 25.065 1.00 41.83 200 THR B C 1
ATOM 3440 O O . THR B 1 148 ? 21.608 36.261 25.589 1.00 51.72 200 THR B O 1
ATOM 3444 N N . PRO B 1 149 ? 19.652 37.370 25.463 1.00 37.24 201 PRO B N 1
ATOM 3445 C CA . PRO B 1 149 ? 19.021 36.747 26.638 1.00 37.08 201 PRO B CA 1
ATOM 3446 C C . PRO B 1 149 ? 19.019 35.223 26.631 1.00 35.58 201 PRO B C 1
ATOM 3447 O O . PRO B 1 149 ? 18.704 34.593 25.620 1.00 36.10 201 PRO B O 1
ATOM 3451 N N . SER B 1 150 ? 19.337 34.632 27.774 1.00 35.86 202 SER B N 1
ATOM 3452 C CA . SER B 1 150 ? 19.539 33.207 27.802 1.00 37.24 202 SER B CA 1
ATOM 3453 C C . SER B 1 150 ? 18.262 32.415 27.873 1.00 42.96 202 SER B C 1
ATOM 3454 O O . SER B 1 150 ? 17.528 32.444 28.856 1.00 48.07 202 SER B O 1
ATOM 3457 N N . ASP B 1 151 ? 18.039 31.697 26.790 1.00 46.09 203 ASP B N 1
ATOM 3458 C CA . ASP B 1 151 ? 16.952 30.776 26.619 1.00 48.41 203 ASP B CA 1
ATOM 3459 C C . ASP B 1 151 ? 16.930 29.720 27.722 1.00 47.30 203 ASP B C 1
ATOM 3460 O O . ASP B 1 151 ? 15.999 29.682 28.530 1.00 43.66 203 ASP B O 1
ATOM 3465 N N . LYS B 1 152 ? 17.948 28.853 27.733 1.00 44.97 204 LYS B N 1
ATOM 3466 C CA . LYS B 1 152 ? 18.041 27.744 28.696 1.00 45.95 204 LYS B CA 1
ATOM 3467 C C . LYS B 1 152 ? 19.430 27.636 29.345 1.00 39.57 204 LYS B C 1
ATOM 3468 O O . LYS B 1 152 ? 20.227 26.756 28.991 1.00 33.48 204 LYS B O 1
ATOM 3474 N N . PRO B 1 153 ? 19.722 28.526 30.309 1.00 37.28 205 PRO B N 1
ATOM 3475 C CA . PRO B 1 153 ? 21.009 28.497 30.994 1.00 28.65 205 PRO B CA 1
ATOM 3476 C C . PRO B 1 153 ? 21.212 27.185 31.710 1.00 33.19 205 PRO B C 1
ATOM 3477 O O . PRO B 1 153 ? 20.242 26.524 32.086 1.00 39.18 205 PRO B O 1
ATOM 3481 N N . LEU B 1 154 ? 22.463 26.779 31.894 1.00 34.23 206 LEU B N 1
ATOM 3482 C CA . LEU B 1 154 ? 22.713 25.541 32.621 1.00 27.15 206 LEU B CA 1
ATOM 3483 C C . LEU B 1 154 ? 22.768 25.813 34.149 1.00 30.20 206 LEU B C 1
ATOM 3484 O O . LEU B 1 154 ? 22.694 24.889 34.969 1.00 24.35 206 LEU B O 1
ATOM 3489 N N . ALA B 1 155 ? 22.859 27.097 34.505 1.00 22.95 207 ALA B N 1
ATOM 3490 C CA . ALA B 1 155 ? 23.043 27.555 35.878 1.00 24.60 207 ALA B CA 1
ATOM 3491 C C . ALA B 1 155 ? 23.338 29.037 35.781 1.00 26.05 207 ALA B C 1
ATOM 3492 O O . ALA B 1 155 ? 23.437 29.576 34.678 1.00 30.55 207 ALA B O 1
ATOM 3494 N N . TRP B 1 156 ? 23.496 29.679 36.931 1.00 18.81 208 TRP B N 1
ATOM 3495 C CA . TRP B 1 156 ? 23.736 31.109 37.029 1.00 21.28 208 TRP B CA 1
ATOM 3496 C C . TRP B 1 156 ? 24.885 31.269 38.010 1.00 26.75 208 TRP B C 1
ATOM 3497 O O . TRP B 1 156 ? 24.962 30.532 38.997 1.00 25.77 208 TRP B O 1
ATOM 3508 N N . MET B 1 157 ? 25.775 32.219 37.752 1.00 18.27 209 MET B N 1
ATOM 3509 C CA . MET B 1 157 ? 27.054 32.217 38.416 1.00 20.03 209 MET B CA 1
ATOM 3510 C C . MET B 1 157 ? 27.348 33.659 38.557 1.00 28.35 209 MET B C 1
ATOM 3511 O O . MET B 1 157 ? 26.758 34.478 37.821 1.00 22.15 209 MET B O 1
ATOM 3516 N N . ARG B 1 158 ? 28.226 33.978 39.514 1.00 27.22 210 ARG B N 1
ATOM 3517 C CA . ARG B 1 158 ? 28.755 35.311 39.594 1.00 30.25 210 ARG B CA 1
ATOM 3518 C C . ARG B 1 158 ? 29.555 35.501 38.313 1.00 31.89 210 ARG B C 1
ATOM 3519 O O . ARG B 1 158 ? 30.363 34.642 37.945 1.00 30.78 210 ARG B O 1
ATOM 3527 N N . PRO B 1 159 ? 29.333 36.613 37.622 1.00 27.63 211 PRO B N 1
ATOM 3528 C CA . PRO B 1 159 ? 29.968 36.819 36.313 1.00 29.66 211 PRO B CA 1
ATOM 3529 C C . PRO B 1 159 ? 31.498 36.716 36.345 1.00 31.35 211 PRO B C 1
ATOM 3530 O O . PRO B 1 159 ? 32.088 36.019 35.516 1.00 34.37 211 PRO B O 1
ATOM 3534 N N . GLU B 1 160 ? 32.139 37.389 37.294 1.00 31.25 212 GLU B N 1
ATOM 3535 C CA . GLU B 1 160 ? 33.588 37.299 37.409 1.00 25.25 212 GLU B CA 1
ATOM 3536 C C . GLU B 1 160 ? 34.047 35.866 37.688 1.00 30.61 212 GLU B C 1
ATOM 3537 O O . GLU B 1 160 ? 35.149 35.482 37.310 1.00 33.91 212 GLU B O 1
ATOM 3543 N N . GLU B 1 161 ? 33.214 35.052 38.316 1.00 31.42 213 GLU B N 1
ATOM 3544 C CA . GLU B 1 161 ? 33.611 33.648 38.491 1.00 39.57 213 GLU B CA 1
ATOM 3545 C C . GLU B 1 161 ? 33.402 32.796 37.226 1.00 39.85 213 GLU B C 1
ATOM 3546 O O . GLU B 1 161 ? 34.179 31.880 36.966 1.00 37.27 213 GLU B O 1
ATOM 3552 N N . LEU B 1 162 ? 32.360 33.096 36.452 1.00 34.46 214 LEU B N 1
ATOM 3553 C CA . LEU B 1 162 ? 32.163 32.451 35.171 1.00 29.76 214 LEU B CA 1
ATOM 3554 C C . LEU B 1 162 ? 33.339 32.798 34.257 1.00 27.94 214 LEU B C 1
ATOM 3555 O O . LEU B 1 162 ? 33.840 31.958 33.529 1.00 26.82 214 LEU B O 1
ATOM 3560 N N . PHE B 1 163 ? 33.784 34.040 34.335 1.00 21.61 215 PHE B N 1
ATOM 3561 C CA . PHE B 1 163 ? 34.871 34.516 33.521 1.00 25.95 215 PHE B CA 1
ATOM 3562 C C . PHE B 1 163 ? 36.108 33.684 33.807 1.00 30.94 215 PHE B C 1
ATOM 3563 O O . PHE B 1 163 ? 36.886 33.388 32.908 1.00 39.57 215 PHE B O 1
ATOM 3571 N N . PHE B 1 164 ? 36.301 33.300 35.055 1.00 33.27 216 PHE B N 1
ATOM 3572 C CA . PHE B 1 164 ? 37.473 32.508 35.375 1.00 33.90 216 PHE B CA 1
ATOM 3573 C C . PHE B 1 164 ? 37.292 31.037 35.030 1.00 27.23 216 PHE B C 1
ATOM 3574 O O . PHE B 1 164 ? 38.185 30.412 34.513 1.00 35.16 216 PHE B O 1
ATOM 3582 N N . LEU B 1 165 ? 36.114 30.500 35.275 1.00 26.87 217 LEU B N 1
ATOM 3583 C CA . LEU B 1 165 ? 35.769 29.165 34.836 1.00 27.08 217 LEU B CA 1
ATOM 3584 C C . LEU B 1 165 ? 36.069 29.002 33.339 1.00 33.53 217 LEU B C 1
ATOM 3585 O O . LEU B 1 165 ? 36.633 27.995 32.911 1.00 34.17 217 LEU B O 1
ATOM 3590 N N . GLN B 1 166 ? 35.684 30.012 32.559 1.00 29.03 218 GLN B N 1
ATOM 3591 C CA . GLN B 1 166 ? 35.895 30.039 31.113 1.00 32.06 218 GLN B CA 1
ATOM 3592 C C . GLN B 1 166 ? 37.361 29.985 30.682 1.00 32.64 218 GLN B C 1
ATOM 3593 O O . GLN B 1 166 ? 37.680 29.519 29.588 1.00 32.90 218 GLN B O 1
ATOM 3599 N N . ILE B 1 167 ? 38.245 30.491 31.526 1.00 25.27 219 ILE B N 1
ATOM 3600 C CA . ILE B 1 167 ? 39.647 30.390 31.258 1.00 25.19 219 ILE B CA 1
ATOM 3601 C C . ILE B 1 167 ? 40.164 29.018 31.671 1.00 31.72 219 ILE B C 1
ATOM 3602 O O . ILE B 1 167 ? 41.116 28.511 31.090 1.00 35.47 219 ILE B O 1
ATOM 3607 N N . GLN B 1 168 ? 39.536 28.406 32.664 1.00 31.00 220 GLN B N 1
ATOM 3608 C CA . GLN B 1 168 ? 40.106 27.200 33.260 1.00 30.91 220 GLN B CA 1
ATOM 3609 C C . GLN B 1 168 ? 39.645 25.962 32.512 1.00 30.38 220 GLN B C 1
ATOM 3610 O O . GLN B 1 168 ? 40.339 24.941 32.483 1.00 30.48 220 GLN B O 1
ATOM 3616 N N . GLY B 1 169 ? 38.452 26.047 31.93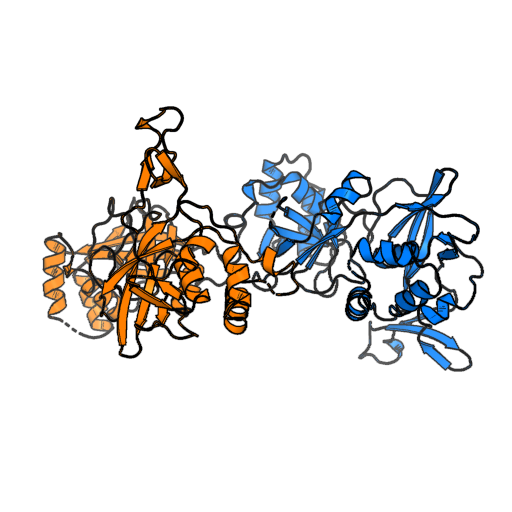4 1.00 26.97 221 GLY B N 1
ATOM 3617 C CA . GLY B 1 169 ? 37.954 24.981 31.100 1.00 28.75 221 GLY B CA 1
ATOM 3618 C C . GLY B 1 169 ? 37.040 23.993 31.788 1.00 35.44 221 GLY B C 1
ATOM 3619 O O . GLY B 1 169 ? 36.354 23.220 31.128 1.00 42.52 221 GLY B O 1
ATOM 3620 N N . SER B 1 170 ? 37.018 23.978 33.111 1.00 29.33 222 SER B N 1
ATOM 3621 C CA . SER B 1 170 ? 36.143 23.023 33.771 1.00 27.74 222 SER B CA 1
ATOM 3622 C C . SER B 1 170 ? 36.160 23.216 35.266 1.00 27.92 222 SER B C 1
ATOM 3623 O O . SER B 1 170 ? 37.049 23.843 35.791 1.00 30.25 222 SER B O 1
ATOM 3626 N N . GLY B 1 171 ? 35.168 22.674 35.953 1.00 29.74 223 GLY B N 1
ATOM 3627 C CA . GLY B 1 171 ? 35.021 22.961 37.363 1.00 31.28 223 GLY B CA 1
ATOM 3628 C C . GLY B 1 171 ? 33.761 22.343 37.898 1.00 31.00 223 GLY B C 1
ATOM 3629 O O . GLY B 1 171 ? 32.936 21.829 37.146 1.00 31.91 223 GLY B O 1
ATOM 3630 N N . VAL B 1 172 ? 33.631 22.366 39.212 1.00 27.46 224 VAL B N 1
ATOM 3631 C CA . VAL B 1 172 ? 32.481 21.786 39.860 1.00 25.17 224 VAL B CA 1
ATOM 3632 C C . VAL B 1 172 ? 31.606 22.939 40.311 1.00 26.22 224 VAL B C 1
ATOM 3633 O O . VAL B 1 172 ? 32.120 23.986 40.728 1.00 26.90 224 VAL B O 1
ATOM 3637 N N . LEU B 1 173 ? 30.294 22.777 40.199 1.00 23.95 225 LEU B N 1
ATOM 3638 C CA . LEU B 1 173 ? 29.398 23.816 40.662 1.00 29.44 225 LEU B CA 1
ATOM 3639 C C . LEU B 1 173 ? 28.562 23.316 41.809 1.00 34.72 225 LEU B C 1
ATOM 3640 O O . LEU B 1 173 ? 28.047 22.172 41.803 1.00 24.39 225 LEU B O 1
ATOM 3645 N N . VAL B 1 174 ? 28.402 24.194 42.789 1.00 34.63 226 VAL B N 1
ATOM 3646 C CA . VAL B 1 174 ? 27.743 23.811 44.017 1.00 35.62 226 VAL B CA 1
ATOM 3647 C C . VAL B 1 174 ? 26.533 24.682 44.248 1.00 35.08 226 VAL B C 1
ATOM 3648 O O . VAL B 1 174 ? 26.621 25.921 44.241 1.00 36.05 226 VAL B O 1
ATOM 3652 N N . LEU B 1 175 ? 25.397 24.015 44.416 1.00 31.46 227 LEU B N 1
ATOM 3653 C CA . LEU B 1 175 ? 24.147 24.687 44.698 1.00 34.82 227 LEU B CA 1
ATOM 3654 C C . LEU B 1 175 ? 23.871 24.703 46.215 1.00 38.79 227 LEU B C 1
ATOM 3655 O O . LEU B 1 175 ? 24.356 23.838 46.959 1.00 32.81 227 LEU B O 1
ATOM 3660 N N . PRO B 1 176 ? 23.090 25.693 46.675 1.00 35.12 228 PRO B N 1
ATOM 3661 C CA . PRO B 1 176 ? 22.664 25.794 48.065 1.00 36.46 228 PRO B CA 1
ATOM 3662 C C . PRO B 1 176 ? 22.115 24.511 48.722 1.00 38.20 228 PRO B C 1
ATOM 3663 O O . PRO B 1 176 ? 22.338 24.304 49.904 1.00 40.96 228 PRO B O 1
ATOM 3667 N N . ASP B 1 177 ? 21.413 23.654 47.990 1.00 37.10 229 ASP B N 1
ATOM 3668 C CA . ASP B 1 177 ? 20.949 22.396 48.578 1.00 36.69 229 ASP B CA 1
ATOM 3669 C C . ASP B 1 177 ? 21.956 21.270 48.452 1.00 37.60 229 ASP B C 1
ATOM 3670 O O . ASP B 1 177 ? 21.583 20.102 48.538 1.00 41.60 229 ASP B O 1
ATOM 3675 N N . GLY B 1 178 ? 23.222 21.598 48.220 1.00 38.01 230 GLY B N 1
ATOM 3676 C CA . GLY B 1 178 ? 24.251 20.565 48.179 1.00 39.08 230 GLY B CA 1
ATOM 3677 C C . GLY B 1 178 ? 24.433 19.775 46.884 1.00 40.33 230 GLY B C 1
ATOM 3678 O O . GLY B 1 178 ? 25.448 19.093 46.733 1.00 46.22 230 GLY B O 1
ATOM 3679 N N . ARG B 1 179 ? 23.470 19.841 45.961 1.00 35.50 231 ARG B N 1
ATOM 3680 C CA . ARG B 1 179 ? 23.656 19.257 44.622 1.00 44.67 231 ARG B CA 1
ATOM 3681 C C . ARG B 1 179 ? 24.876 19.843 43.891 1.00 40.34 231 ARG B C 1
ATOM 3682 O O . ARG B 1 179 ? 25.100 21.061 43.897 1.00 39.66 231 ARG B O 1
ATOM 3690 N N . ARG B 1 180 ? 25.665 18.963 43.281 1.00 39.05 232 ARG B N 1
ATOM 3691 C CA . ARG B 1 180 ? 26.844 19.377 42.516 1.00 44.83 232 ARG B CA 1
ATOM 3692 C C . ARG B 1 180 ? 26.766 18.941 41.047 1.00 39.93 232 ARG B C 1
ATOM 3693 O O . ARG B 1 180 ? 26.415 17.803 40.739 1.00 41.51 232 ARG B O 1
ATOM 3701 N N . VAL B 1 181 ? 27.048 19.863 40.135 1.00 42.74 233 VAL B N 1
ATOM 3702 C CA . VAL B 1 181 ? 27.275 19.490 38.743 1.00 36.68 233 VAL B CA 1
ATOM 3703 C C . VAL B 1 181 ? 28.684 19.851 38.323 1.00 35.66 233 VAL B C 1
ATOM 3704 O O . VAL B 1 181 ? 29.290 20.837 38.775 1.00 31.70 233 VAL B O 1
ATOM 3708 N N . ARG B 1 182 ? 29.179 19.020 37.427 1.00 35.93 234 ARG B N 1
ATOM 3709 C CA . ARG B 1 182 ? 30.464 19.180 36.817 1.00 35.12 234 ARG B CA 1
ATOM 3710 C C . ARG B 1 182 ? 30.196 20.015 35.577 1.00 32.60 234 ARG B C 1
ATOM 3711 O O . ARG B 1 182 ? 29.233 19.761 34.853 1.00 32.71 234 ARG B O 1
ATOM 3719 N N . ALA B 1 183 ? 30.996 21.055 35.374 1.00 30.45 235 ALA B N 1
ATOM 3720 C CA . ALA B 1 183 ? 30.881 21.905 34.196 1.00 27.07 235 ALA B CA 1
ATOM 3721 C C . ALA B 1 183 ? 32.007 21.532 33.258 1.00 23.53 235 ALA B C 1
ATOM 3722 O O . ALA B 1 183 ? 33.162 21.710 33.607 1.00 25.86 235 ALA B O 1
ATOM 3724 N N . VAL B 1 184 ? 31.670 20.983 32.092 1.00 29.02 236 VAL B N 1
ATOM 3725 C CA . VAL B 1 184 ? 32.662 20.421 31.150 1.00 26.11 236 VAL B CA 1
ATOM 3726 C C . VAL B 1 184 ? 32.728 21.302 29.912 1.00 28.92 236 VAL B C 1
ATOM 3727 O O . VAL B 1 184 ? 31.693 21.698 29.365 1.00 33.40 236 VAL B O 1
ATOM 3731 N N . PHE B 1 185 ? 33.942 21.639 29.491 1.00 28.01 237 PHE B N 1
ATOM 3732 C CA . PHE B 1 185 ? 34.158 22.448 28.296 1.00 27.11 237 PHE B CA 1
ATOM 3733 C C . PHE B 1 185 ? 33.400 21.873 27.075 1.00 30.65 237 PHE B C 1
ATOM 3734 O O . PHE B 1 185 ? 33.457 20.672 26.818 1.00 36.47 237 PHE B O 1
ATOM 3742 N N . ALA B 1 186 ? 32.678 22.718 26.342 1.00 29.06 238 ALA B N 1
ATOM 3743 C CA . ALA B 1 186 ? 31.873 22.254 25.194 1.00 32.34 238 ALA B CA 1
ATOM 3744 C C . ALA B 1 186 ? 32.264 22.892 23.858 1.00 37.02 238 ALA B C 1
ATOM 3745 O O . ALA B 1 186 ? 31.966 22.351 22.798 1.00 45.41 238 ALA B O 1
ATOM 3747 N N . GLY B 1 187 ? 32.926 24.041 23.915 1.00 35.65 239 GLY B N 1
ATOM 3748 C CA . GLY B 1 187 ? 33.312 24.752 22.721 1.00 27.19 239 GLY B CA 1
ATOM 3749 C C . GLY B 1 187 ? 33.478 26.233 22.969 1.00 27.32 239 GLY B C 1
ATOM 3750 O O . GLY B 1 187 ? 33.360 26.718 24.103 1.00 29.47 239 GLY B O 1
ATOM 3751 N N . THR B 1 188 ? 33.714 26.953 21.884 1.00 26.35 240 THR B N 1
ATOM 3752 C CA . THR B 1 188 ? 34.112 28.351 21.911 1.00 23.96 240 THR B CA 1
ATOM 3753 C C . THR B 1 188 ? 33.502 29.116 20.741 1.00 28.68 240 THR B C 1
ATOM 3754 O O . THR B 1 188 ? 33.061 28.506 19.752 1.00 28.20 240 THR B O 1
ATOM 3758 N N . ASN B 1 189 ? 33.451 30.445 20.849 1.00 25.47 241 ASN B N 1
ATOM 3759 C CA . ASN B 1 189 ? 33.019 31.273 19.736 1.00 21.83 241 ASN B CA 1
ATOM 3760 C C . ASN B 1 189 ? 34.205 31.606 18.789 1.00 28.84 241 ASN B C 1
ATOM 3761 O O . ASN B 1 189 ? 34.128 32.510 17.970 1.00 30.09 241 ASN B O 1
ATOM 3766 N N . GLY B 1 190 ? 35.325 30.916 18.955 1.00 31.58 242 GLY B N 1
ATOM 3767 C CA . GLY B 1 190 ? 36.452 31.045 18.047 1.00 29.08 242 GLY B CA 1
ATOM 3768 C C . GLY B 1 190 ? 37.210 32.353 18.082 1.00 33.22 242 GLY B C 1
ATOM 3769 O O . GLY B 1 190 ? 37.989 32.643 17.185 1.00 39.98 242 GLY B O 1
ATOM 3770 N N . LYS B 1 191 ? 36.999 33.168 19.095 1.00 33.04 243 LYS B N 1
ATOM 3771 C CA . LYS B 1 191 ? 37.768 34.398 19.179 1.00 30.10 243 LYS B CA 1
ATOM 3772 C C . LYS B 1 191 ? 38.922 34.222 20.148 1.00 34.19 243 LYS B C 1
ATOM 3773 O O . LYS B 1 191 ? 38.862 33.391 21.049 1.00 40.22 243 LYS B O 1
ATOM 3779 N N . PRO B 1 192 ? 40.000 34.987 19.964 1.00 38.92 244 PRO B N 1
ATOM 3780 C CA . PRO B 1 192 ? 41.141 34.774 20.855 1.00 43.36 244 PRO B CA 1
ATOM 3781 C C . PRO B 1 192 ? 40.961 35.493 22.189 1.00 41.54 244 PRO B C 1
ATOM 3782 O O . PRO B 1 192 ? 40.342 36.556 22.242 1.00 39.98 244 PRO B O 1
ATOM 3786 N N . PHE B 1 193 ? 41.524 34.918 23.245 1.00 40.92 245 PHE B N 1
ATOM 3787 C CA . PHE B 1 193 ? 41.498 35.526 24.555 1.00 43.61 245 PHE B CA 1
ATOM 3788 C C . PHE B 1 193 ? 42.203 36.866 24.506 1.00 49.45 245 PHE B C 1
ATOM 3789 O O . PHE B 1 193 ? 43.214 37.027 23.826 1.00 56.57 245 PHE B O 1
ATOM 3797 N N . VAL B 1 194 ? 41.651 37.844 25.203 1.00 52.11 246 VAL B N 1
ATOM 3798 C CA . VAL B 1 194 ? 42.340 39.102 25.391 1.00 49.12 246 VAL B CA 1
ATOM 3799 C C . VAL B 1 194 ? 42.300 39.358 26.875 1.00 51.83 246 VAL B C 1
ATOM 3800 O O . VAL B 1 194 ? 41.223 39.480 27.466 1.00 51.06 246 VAL B O 1
ATOM 3804 N N . GLY B 1 195 ? 43.482 39.405 27.478 1.00 55.58 247 GLY B N 1
ATOM 3805 C CA . GLY B 1 195 ? 43.631 39.656 28.907 1.00 52.50 247 GLY B CA 1
ATOM 3806 C C . GLY B 1 195 ? 43.180 41.052 29.273 1.00 50.01 247 GLY B C 1
ATOM 3807 O O . GLY B 1 195 ? 43.144 41.952 28.420 1.00 49.26 247 GLY B O 1
ATOM 3808 N N . ILE B 1 196 ? 42.811 41.231 30.537 1.00 46.75 248 ILE B N 1
ATOM 3809 C CA . ILE B 1 196 ? 42.271 42.516 30.964 1.00 47.04 248 ILE B CA 1
ATOM 3810 C C . ILE B 1 196 ? 43.100 43.208 32.030 1.00 47.15 248 ILE B C 1
ATOM 3811 O O . ILE B 1 196 ? 42.797 44.331 32.392 1.00 42.46 248 ILE B O 1
ATOM 3816 N N . ALA B 1 197 ? 44.147 42.548 32.514 1.00 52.61 249 ALA B N 1
ATOM 3817 C CA . ALA B 1 197 ? 44.952 43.109 33.591 1.00 55.51 249 ALA B CA 1
ATOM 3818 C C . ALA B 1 197 ? 45.423 44.513 33.233 1.00 60.53 249 ALA B C 1
ATOM 3819 O O . ALA B 1 197 ? 45.132 45.474 33.945 1.00 62.14 249 ALA B O 1
ATOM 3821 N N . ILE B 1 198 ? 46.118 44.635 32.108 1.00 65.59 250 ILE B N 1
ATOM 3822 C CA . ILE B 1 198 ? 46.742 45.904 31.736 1.00 66.51 250 ILE B CA 1
ATOM 3823 C C . ILE B 1 198 ? 45.713 46.959 31.332 1.00 63.47 250 ILE B C 1
ATOM 3824 O O . ILE B 1 198 ? 45.925 48.140 31.563 1.00 68.94 250 ILE B O 1
ATOM 3829 N N . ALA B 1 199 ? 44.588 46.545 30.772 1.00 58.75 251 ALA B N 1
ATOM 3830 C CA . ALA B 1 199 ? 43.551 47.516 30.444 1.00 62.17 251 ALA B CA 1
ATOM 3831 C C . ALA B 1 199 ? 42.938 48.076 31.731 1.00 65.41 251 ALA B C 1
ATOM 3832 O O . ALA B 1 199 ? 42.488 49.235 31.777 1.00 63.57 251 ALA B O 1
ATOM 3834 N N . MET B 1 200 ? 42.939 47.241 32.772 1.00 61.81 252 MET B N 1
ATOM 3835 C CA . MET B 1 200 ? 42.432 47.627 34.080 1.00 56.55 252 MET B CA 1
ATOM 3836 C C . MET B 1 200 ? 43.481 48.510 34.758 1.00 63.91 252 MET B C 1
ATOM 3837 O O . MET B 1 200 ? 43.153 49.538 35.345 1.00 64.43 252 MET B O 1
ATOM 3842 N N . ARG B 1 201 ? 44.742 48.097 34.654 1.00 69.19 253 ARG B N 1
ATOM 3843 C CA . ARG B 1 201 ? 45.869 48.790 35.279 1.00 71.29 253 ARG B CA 1
ATOM 3844 C C . ARG B 1 201 ? 46.048 50.201 34.719 1.00 74.53 253 ARG B C 1
ATOM 3845 O O . ARG B 1 201 ? 46.258 51.153 35.473 1.00 78.48 253 ARG B O 1
ATOM 3853 N N . ASP B 1 202 ? 45.945 50.335 33.400 1.00 74.06 254 ASP B N 1
ATOM 3854 C CA . ASP B 1 202 ? 46.015 51.643 32.749 1.00 75.96 254 ASP B CA 1
ATOM 3855 C C . ASP B 1 202 ? 44.678 52.379 32.879 1.00 76.24 254 ASP B C 1
ATOM 3856 O O . ASP B 1 202 ? 44.235 53.065 31.958 1.00 76.16 254 ASP B O 1
ATOM 3861 N N . LYS B 1 203 ? 44.035 52.227 34.028 1.00 76.38 255 LYS B N 1
ATOM 3862 C CA . LYS B 1 203 ? 42.744 52.850 34.265 1.00 78.64 255 LYS B CA 1
ATOM 3863 C C . LYS B 1 203 ? 42.676 53.284 35.721 1.00 77.57 255 LYS B C 1
ATOM 3864 O O . LYS B 1 203 ? 41.651 53.790 36.181 1.00 74.83 255 LYS B O 1
ATOM 3870 N N . GLY B 1 204 ? 43.781 53.079 36.436 1.00 76.32 256 GLY B N 1
ATOM 3871 C CA . GLY B 1 204 ? 43.876 53.441 37.843 1.00 78.24 256 GLY B CA 1
ATOM 3872 C C . GLY B 1 204 ? 43.045 52.518 38.709 1.00 79.91 256 GLY B C 1
ATOM 3873 O O . GLY B 1 204 ? 42.363 52.968 39.628 1.00 82.60 256 GLY B O 1
ATOM 3874 N N . LEU B 1 205 ? 43.094 51.223 38.400 1.00 79.04 257 LEU B N 1
ATOM 3875 C CA . LEU B 1 205 ? 42.383 50.196 39.161 1.00 75.02 257 LEU B CA 1
ATOM 3876 C C . LEU B 1 205 ? 43.395 49.220 39.759 1.00 73.71 257 LEU B C 1
ATOM 3877 O O . LEU B 1 205 ? 43.088 48.481 40.689 1.00 72.11 257 LEU B O 1
ATOM 3882 N N . THR B 1 211 ? 48.126 42.950 41.023 1.00 72.30 263 THR B N 1
ATOM 3883 C CA . THR B 1 211 ? 47.797 42.792 39.607 1.00 77.15 263 THR B CA 1
ATOM 3884 C C . THR B 1 211 ? 47.433 41.334 39.287 1.00 73.68 263 THR B C 1
ATOM 3885 O O . THR B 1 211 ? 47.192 40.975 38.129 1.00 67.43 263 THR B O 1
ATOM 3889 N N . SER B 1 212 ? 47.392 40.510 40.332 1.00 72.34 264 SER B N 1
ATOM 3890 C CA . SER B 1 212 ? 47.119 39.081 40.207 1.00 72.75 264 SER B CA 1
ATOM 3891 C C . SER B 1 212 ? 45.649 38.769 39.948 1.00 71.65 264 SER B C 1
ATOM 3892 O O . SER B 1 212 ? 44.788 39.655 39.989 1.00 71.23 264 SER B O 1
ATOM 3895 N N . ALA B 1 213 ? 45.378 37.488 39.709 1.00 71.15 265 ALA B N 1
ATOM 3896 C CA . ALA B 1 213 ? 44.038 36.993 39.392 1.00 69.55 265 ALA B CA 1
ATOM 3897 C C . ALA B 1 213 ? 43.050 37.245 40.521 1.00 69.97 265 ALA B C 1
ATOM 3898 O O . ALA B 1 213 ? 41.901 37.618 40.278 1.00 71.33 265 ALA B O 1
ATOM 3900 N N . ASP B 1 214 ? 43.498 37.037 41.754 1.00 69.27 266 ASP B N 1
ATOM 3901 C CA . ASP B 1 214 ? 42.650 37.253 42.914 1.00 68.04 266 ASP B CA 1
ATOM 3902 C C . ASP B 1 214 ? 42.318 38.730 43.006 1.00 63.26 266 ASP B C 1
ATOM 3903 O O . ASP B 1 214 ? 41.200 39.112 43.358 1.00 63.46 266 ASP B O 1
ATOM 3908 N N . ALA B 1 215 ? 43.293 39.556 42.653 1.00 60.89 267 ALA B N 1
ATOM 3909 C CA . ALA B 1 215 ? 43.141 40.999 42.744 1.00 62.76 267 ALA B CA 1
ATOM 3910 C C . ALA B 1 215 ? 42.185 41.533 41.689 1.00 59.69 267 ALA B C 1
ATOM 3911 O O . ALA B 1 215 ? 41.491 42.527 41.909 1.00 63.11 267 ALA B O 1
ATOM 3913 N N . ILE B 1 216 ? 42.155 40.868 40.541 1.00 56.46 268 ILE B N 1
ATOM 3914 C CA . ILE B 1 216 ? 41.235 41.239 39.476 1.00 53.50 268 ILE B CA 1
ATOM 3915 C C . ILE B 1 216 ? 39.827 40.764 39.835 1.00 51.81 268 ILE B C 1
ATOM 3916 O O . ILE B 1 216 ? 38.848 41.487 39.633 1.00 46.03 268 ILE B O 1
ATOM 3921 N N . ARG B 1 217 ? 39.750 39.558 40.397 1.00 52.53 269 ARG B N 1
ATOM 3922 C CA . ARG B 1 217 ? 38.490 38.967 40.836 1.00 55.02 269 ARG B CA 1
ATOM 3923 C C . ARG B 1 217 ? 37.842 39.821 41.922 1.00 58.02 269 ARG B C 1
ATOM 3924 O O . ARG B 1 217 ? 36.644 40.107 41.850 1.00 57.95 269 ARG B O 1
ATOM 3932 N N . THR B 1 218 ? 38.631 40.223 42.920 1.00 54.29 270 THR B N 1
ATOM 3933 C CA . THR B 1 218 ? 38.128 41.109 43.954 1.00 52.06 270 THR B CA 1
ATOM 3934 C C . THR B 1 218 ? 37.536 42.364 43.318 1.00 49.47 270 THR B C 1
ATOM 3935 O O . THR B 1 218 ? 36.373 42.694 43.568 1.00 53.20 270 THR B O 1
ATOM 3939 N N . TRP B 1 219 ? 38.297 43.042 42.466 1.00 43.91 271 TRP B N 1
ATOM 3940 C CA . TRP B 1 219 ? 37.798 44.288 41.902 1.00 43.18 271 TRP B CA 1
ATOM 3941 C C . TRP B 1 219 ? 36.513 44.081 41.127 1.00 44.96 271 TRP B C 1
ATOM 3942 O O . TRP B 1 219 ? 35.587 44.896 41.209 1.00 45.70 271 TRP B O 1
ATOM 3953 N N . LEU B 1 220 ? 36.473 43.004 40.350 1.00 43.62 272 LEU B N 1
ATOM 3954 C CA . LEU B 1 220 ? 35.340 42.747 39.480 1.00 43.93 272 LEU B CA 1
ATOM 3955 C C . LEU B 1 220 ? 34.117 42.412 40.328 1.00 43.08 272 LEU B C 1
ATOM 3956 O O . LEU B 1 220 ? 33.000 42.770 39.976 1.00 41.61 272 LEU B O 1
ATOM 3961 N N . ALA B 1 221 ? 34.337 41.727 41.443 1.00 40.71 273 ALA B N 1
ATOM 3962 C CA . ALA B 1 221 ? 33.250 41.397 42.360 1.00 47.00 273 ALA B CA 1
ATOM 3963 C C . ALA B 1 221 ? 32.662 42.652 42.987 1.00 52.20 273 ALA B C 1
ATOM 3964 O O . ALA B 1 221 ? 31.443 42.854 42.975 1.00 53.48 273 ALA B O 1
ATOM 3966 N N . GLU B 1 222 ? 33.532 43.510 43.509 1.00 57.84 274 GLU B N 1
ATOM 3967 C CA . GLU B 1 222 ? 33.071 44.729 44.165 1.00 63.04 274 GLU B CA 1
ATOM 3968 C C . GLU B 1 222 ? 32.397 45.712 43.220 1.00 58.32 274 GLU B C 1
ATOM 3969 O O . GLU B 1 222 ? 31.531 46.469 43.643 1.00 60.56 274 GLU B O 1
ATOM 3975 N N . HIS B 1 223 ? 32.779 45.697 41.946 1.00 53.00 275 HIS B N 1
ATOM 3976 C CA . HIS B 1 223 ? 32.201 46.637 40.991 1.00 44.42 275 HIS B CA 1
ATOM 3977 C C . HIS B 1 223 ? 31.204 45.947 40.082 1.00 41.10 275 HIS B C 1
ATOM 3978 O O . HIS B 1 223 ? 30.777 46.491 39.052 1.00 40.27 275 HIS B O 1
ATOM 3985 N N . ARG B 1 224 ? 30.804 44.756 40.516 1.00 41.52 276 ARG B N 1
ATOM 3986 C CA . ARG B 1 224 ? 29.826 43.946 39.823 1.00 42.68 276 ARG B CA 1
ATOM 3987 C C . ARG B 1 224 ? 28.668 44.790 39.322 1.00 46.45 276 ARG B C 1
ATOM 3988 O O . ARG B 1 224 ? 28.109 45.596 40.065 1.00 54.04 276 ARG B O 1
ATOM 3996 N N . GLY B 1 225 ? 28.308 44.582 38.062 1.00 44.42 277 GLY B N 1
ATOM 3997 C CA . GLY B 1 225 ? 27.293 45.375 37.389 1.00 50.70 277 GLY B CA 1
ATOM 3998 C C . GLY B 1 225 ? 27.874 45.923 36.099 1.00 56.56 277 GLY B C 1
ATOM 3999 O O . GLY B 1 225 ? 28.833 45.372 35.563 1.00 54.55 277 GLY B O 1
ATOM 4000 N N . PRO B 1 226 ? 27.297 47.021 35.600 1.00 60.21 278 PRO B N 1
ATOM 4001 C CA . PRO B 1 226 ? 27.727 47.745 34.407 1.00 60.55 278 PRO B CA 1
ATOM 4002 C C . PRO B 1 226 ? 29.239 48.022 34.334 1.00 57.15 278 PRO B C 1
ATOM 4003 O O . PRO B 1 226 ? 29.851 47.897 33.252 1.00 52.51 278 PRO B O 1
ATOM 4007 N N . GLU B 1 227 ? 29.823 48.399 35.467 1.00 53.75 279 GLU B N 1
ATOM 4008 C CA . GLU B 1 227 ? 31.245 48.717 35.532 1.00 54.83 279 GLU B CA 1
ATOM 4009 C C . GLU B 1 227 ? 32.118 47.523 35.218 1.00 51.80 279 GLU B C 1
ATOM 4010 O O . GLU B 1 227 ? 32.952 47.572 34.318 1.00 52.13 279 GLU B O 1
ATOM 4016 N N . ALA B 1 228 ? 31.926 46.451 35.972 1.00 49.92 280 ALA B N 1
ATOM 4017 C CA . ALA B 1 228 ? 32.662 45.216 35.745 1.00 45.45 280 ALA B CA 1
ATOM 4018 C C . ALA B 1 228 ? 32.394 44.653 34.349 1.00 46.02 280 ALA B C 1
ATOM 4019 O O . ALA B 1 228 ? 33.332 44.274 33.641 1.00 46.57 280 ALA B O 1
ATOM 4021 N N . ASP B 1 229 ? 31.121 44.599 33.959 1.00 38.75 281 ASP B N 1
ATOM 4022 C CA . ASP B 1 229 ? 30.749 44.073 32.655 1.00 43.83 281 ASP B CA 1
ATOM 4023 C C . ASP B 1 229 ? 31.523 44.745 31.511 1.00 44.83 281 ASP B C 1
ATOM 4024 O O . ASP B 1 229 ? 31.948 44.072 30.576 1.00 38.36 281 ASP B O 1
ATOM 4029 N N . ALA B 1 230 ? 31.703 46.062 31.592 1.00 44.43 282 ALA B N 1
ATOM 4030 C CA . ALA B 1 230 ? 32.365 46.811 30.520 1.00 46.31 282 ALA B CA 1
ATOM 4031 C C . ALA B 1 230 ? 33.804 46.365 30.308 1.00 49.29 282 ALA B C 1
ATOM 4032 O O . ALA B 1 230 ? 34.307 46.375 29.175 1.00 52.50 282 ALA B O 1
ATOM 4034 N N . ILE B 1 231 ? 34.482 45.976 31.378 1.00 39.38 283 ILE B N 1
ATOM 4035 C CA . ILE B 1 231 ? 35.838 45.577 31.160 1.00 44.46 283 ILE B CA 1
ATOM 4036 C C . ILE B 1 231 ? 35.948 44.100 30.816 1.00 42.58 283 ILE B C 1
ATOM 4037 O O . ILE B 1 231 ? 36.837 43.726 30.069 1.00 47.11 283 ILE B O 1
ATOM 4042 N N . MET B 1 232 ? 35.037 43.260 31.304 1.00 38.85 284 MET B N 1
ATOM 4043 C CA . MET B 1 232 ? 35.080 41.853 30.894 1.00 33.25 284 MET B CA 1
ATOM 4044 C C . MET B 1 232 ? 34.805 41.740 29.395 1.00 34.21 284 MET B C 1
ATOM 4045 O O . MET B 1 232 ? 35.244 40.799 28.750 1.00 32.45 284 MET B O 1
ATOM 4050 N N . ARG B 1 233 ? 34.109 42.734 28.851 1.00 37.48 285 ARG B N 1
ATOM 4051 C CA . ARG B 1 233 ? 33.716 42.753 27.454 1.00 43.34 285 ARG B CA 1
ATOM 4052 C C . ARG B 1 233 ? 34.905 42.971 26.518 1.00 43.16 285 ARG B C 1
ATOM 4053 O O . ARG B 1 233 ? 34.804 42.747 25.308 1.00 40.11 285 ARG B O 1
ATOM 4061 N N . LEU B 1 234 ? 36.028 43.398 27.085 1.00 41.06 286 LEU B N 1
ATOM 4062 C CA . LEU B 1 234 ? 37.241 43.600 26.306 1.00 42.55 286 LEU B CA 1
ATOM 4063 C C . LEU B 1 234 ? 37.844 42.257 25.903 1.00 42.71 286 LEU B C 1
ATOM 4064 O O . LEU B 1 234 ? 38.674 42.193 25.000 1.00 44.25 286 LEU B O 1
ATOM 4069 N N . ASN B 1 235 ? 37.419 41.189 26.576 1.00 38.74 287 ASN B N 1
ATOM 4070 C CA . ASN B 1 235 ? 37.733 39.838 26.144 1.00 32.95 287 ASN B CA 1
ATOM 4071 C C . ASN B 1 235 ? 36.623 39.277 25.280 1.00 32.94 287 ASN B C 1
ATOM 4072 O O . ASN B 1 235 ? 35.582 38.909 25.799 1.00 36.65 287 ASN B O 1
ATOM 4077 N N . PRO B 1 236 ? 36.845 39.195 23.956 1.00 35.92 288 PRO B N 1
ATOM 4078 C CA . PRO B 1 236 ? 35.824 38.793 22.978 1.00 32.47 288 PRO B CA 1
ATOM 4079 C C . PRO B 1 236 ? 35.570 37.284 22.975 1.00 27.93 288 PRO B C 1
ATOM 4080 O O . PRO B 1 236 ? 34.526 36.824 22.513 1.00 32.04 288 PRO B O 1
ATOM 4084 N N . ARG B 1 237 ? 36.526 36.526 23.489 1.00 22.39 289 ARG B N 1
ATOM 4085 C CA . ARG B 1 237 ? 36.410 35.077 23.559 1.00 25.18 289 ARG B CA 1
ATOM 4086 C C . ARG B 1 237 ? 35.266 34.694 24.481 1.00 24.15 289 ARG B C 1
ATOM 4087 O O . ARG B 1 237 ? 34.984 35.390 25.449 1.00 28.86 289 ARG B O 1
ATOM 4095 N N . TYR B 1 238 ? 34.603 33.589 24.186 1.00 24.35 290 TYR B N 1
ATOM 4096 C CA . TYR B 1 238 ? 33.526 33.146 25.029 1.00 25.56 290 TYR B CA 1
ATOM 4097 C C . TYR B 1 238 ? 33.493 31.642 24.984 1.00 25.33 290 TYR B C 1
ATOM 4098 O O . TYR B 1 238 ? 33.503 31.089 23.913 1.00 30.23 290 TYR B O 1
ATOM 4107 N N . VAL B 1 239 ? 33.490 30.997 26.157 1.00 25.73 291 VAL B N 1
ATOM 4108 C CA . VAL B 1 239 ? 33.476 29.547 26.281 1.00 19.46 291 VAL B CA 1
ATOM 4109 C C . VAL B 1 239 ? 32.099 29.028 26.722 1.00 27.36 291 VAL B C 1
ATOM 4110 O O . VAL B 1 239 ? 31.438 29.638 27.563 1.00 37.08 291 VAL B O 1
ATOM 4114 N N . PHE B 1 240 ? 31.664 27.918 26.128 1.00 26.55 292 PHE B N 1
ATOM 4115 C CA . PHE B 1 240 ? 30.339 27.342 26.353 1.00 21.49 292 PHE B CA 1
ATOM 4116 C C . PHE B 1 240 ? 30.577 26.016 27.035 1.00 26.84 292 PHE B C 1
ATOM 4117 O O . PHE B 1 240 ? 31.664 25.453 26.886 1.00 22.99 292 PHE B O 1
ATOM 4125 N N . PHE B 1 241 ? 29.577 25.478 27.740 1.00 23.46 293 PHE B N 1
ATOM 4126 C CA . PHE B 1 241 ? 29.832 24.294 28.571 1.00 17.94 293 PHE B CA 1
ATOM 4127 C C . PHE B 1 241 ? 28.756 23.236 28.443 1.00 22.62 293 PHE B C 1
ATOM 4128 O O . PHE B 1 241 ? 27.723 23.446 27.816 1.00 23.79 293 PHE B O 1
ATOM 4136 N N . ARG B 1 242 ? 28.992 22.075 29.026 1.00 21.16 294 ARG B N 1
ATOM 4137 C CA . ARG B 1 242 ? 27.871 21.214 29.315 1.00 27.98 294 ARG B CA 1
ATOM 4138 C C . ARG B 1 242 ? 28.000 20.819 30.780 1.00 30.65 294 ARG B C 1
ATOM 4139 O O . ARG B 1 242 ? 29.085 20.946 31.359 1.00 28.71 294 ARG B O 1
ATOM 4147 N N . THR B 1 243 ? 26.905 20.347 31.372 1.00 26.65 295 THR B N 1
ATOM 4148 C CA . THR B 1 243 ? 26.939 19.911 32.748 1.00 31.65 295 THR B CA 1
ATOM 4149 C C . THR B 1 243 ? 26.567 18.448 32.882 1.00 37.24 295 THR B C 1
ATOM 4150 O O . THR B 1 243 ? 25.687 17.964 32.175 1.00 37.00 295 THR B O 1
ATOM 4154 N N . VAL B 1 244 ? 27.270 17.752 33.775 1.00 37.02 296 VAL B N 1
ATOM 4155 C CA . VAL B 1 244 ? 26.927 16.395 34.189 1.00 42.57 296 VAL B CA 1
ATOM 4156 C C . VAL B 1 244 ? 26.672 16.402 35.705 1.00 46.29 296 VAL B C 1
ATOM 4157 O O . VAL B 1 244 ? 27.496 16.915 36.454 1.00 45.51 296 VAL B O 1
ATOM 4161 N N . PRO B 1 245 ? 25.521 15.869 36.164 1.00 53.26 297 PRO B N 1
ATOM 4162 C CA . PRO B 1 245 ? 25.343 15.752 37.617 1.00 53.38 297 PRO B CA 1
ATOM 4163 C C . PRO B 1 245 ? 26.355 14.788 38.211 1.00 57.66 297 PRO B C 1
ATOM 4164 O O . PRO B 1 245 ? 26.588 13.709 37.670 1.00 55.14 297 PRO B O 1
ATOM 4168 N N . ASP B 1 246 ? 26.963 15.196 39.317 1.00 63.08 298 ASP B N 1
ATOM 4169 C CA . ASP B 1 246 ? 28.076 14.469 39.898 1.00 70.17 298 ASP B CA 1
ATOM 4170 C C . ASP B 1 246 ? 27.963 14.641 41.395 1.00 74.28 298 ASP B C 1
ATOM 4171 O O . ASP B 1 246 ? 28.270 15.712 41.921 1.00 80.20 298 ASP B O 1
ATOM 4176 N N . ASP B 1 247 ? 27.520 13.614 42.104 1.00 75.18 299 ASP B N 1
ATOM 4177 C CA . ASP B 1 247 ? 27.337 13.823 43.538 1.00 78.12 299 ASP B CA 1
ATOM 4178 C C . ASP B 1 247 ? 28.242 13.038 44.484 1.00 75.29 299 ASP B C 1
ATOM 4179 O O . ASP B 1 247 ? 27.939 12.910 45.670 1.00 75.94 299 ASP B O 1
ATOM 4184 N N . GLY B 1 248 ? 29.360 12.537 43.962 1.00 71.38 300 GLY B N 1
ATOM 4185 C CA . GLY B 1 248 ? 30.396 11.950 44.809 1.00 69.42 300 GLY B CA 1
ATOM 4186 C C . GLY B 1 248 ? 30.999 13.035 45.679 1.00 67.98 300 GLY B C 1
ATOM 4187 O O . GLY B 1 248 ? 30.709 14.214 45.484 1.00 65.47 300 GLY B O 1
ATOM 4188 N N . LYS B 1 249 ? 31.828 12.644 46.644 1.00 69.49 301 LYS B N 1
ATOM 4189 C CA . LYS B 1 249 ? 32.536 13.604 47.500 1.00 69.05 301 LYS B CA 1
ATOM 4190 C C . LYS B 1 249 ? 33.407 14.557 46.646 1.00 65.98 301 LYS B C 1
ATOM 4191 O O . LYS B 1 249 ? 33.520 15.762 46.915 1.00 61.10 301 LYS B O 1
ATOM 4197 N N . GLU B 1 250 ? 34.006 13.979 45.607 1.00 57.98 302 GLU B N 1
ATOM 4198 C CA . GLU B 1 250 ? 34.816 14.675 44.629 1.00 46.69 302 GLU B CA 1
ATOM 4199 C C . GLU B 1 250 ? 34.292 14.289 43.247 1.00 40.83 302 GLU B C 1
ATOM 4200 O O . GLU B 1 250 ? 33.560 13.307 43.109 1.00 38.91 302 GLU B O 1
ATOM 4206 N N . PRO B 1 251 ? 34.657 15.053 42.218 1.00 33.92 303 PRO B N 1
ATOM 4207 C CA . PRO B 1 251 ? 34.123 14.752 40.888 1.00 33.52 303 PRO B CA 1
ATOM 4208 C C . PRO B 1 251 ? 34.766 13.512 40.240 1.00 36.11 303 PRO B C 1
ATOM 4209 O O . PRO B 1 251 ? 35.841 13.076 40.651 1.00 38.68 303 PRO B O 1
ATOM 4213 N N . ALA B 1 252 ? 34.099 12.979 39.220 1.00 38.59 304 ALA B N 1
ATOM 4214 C CA . ALA B 1 252 ? 34.561 11.842 38.443 1.00 39.66 304 ALA B CA 1
ATOM 4215 C C . ALA B 1 252 ? 35.660 12.239 37.474 1.00 40.81 304 ALA B C 1
ATOM 4216 O O . ALA B 1 252 ? 35.630 13.332 36.918 1.00 42.06 304 ALA B O 1
ATOM 4218 N N . GLY B 1 253 ? 36.607 11.338 37.236 1.00 39.42 305 GLY B N 1
ATOM 4219 C CA . GLY B 1 253 ? 37.594 11.550 36.180 1.00 37.13 305 GLY B CA 1
ATOM 4220 C C . GLY B 1 253 ? 37.126 10.901 34.888 1.00 40.17 305 GLY B C 1
ATOM 4221 O O . GLY B 1 253 ? 35.976 10.458 34.792 1.00 40.18 305 GLY B O 1
ATOM 4222 N N . ALA B 1 254 ? 38.010 10.846 33.892 1.00 34.41 306 ALA B N 1
ATOM 4223 C CA . ALA B 1 254 ? 37.725 10.147 32.639 1.00 34.96 306 ALA B CA 1
ATOM 4224 C C . ALA B 1 254 ? 37.406 8.656 32.824 1.00 36.94 306 ALA B C 1
ATOM 4225 O O . ALA B 1 254 ? 36.697 8.076 32.008 1.00 40.55 306 ALA B O 1
ATOM 4227 N N . ALA B 1 255 ? 37.923 8.039 33.883 1.00 33.73 307 ALA B N 1
ATOM 4228 C CA . ALA B 1 255 ? 37.614 6.635 34.163 1.00 34.24 307 ALA B CA 1
ATOM 4229 C C . ALA B 1 255 ? 36.188 6.399 34.683 1.00 37.43 307 ALA B C 1
ATOM 4230 O O . ALA B 1 255 ? 35.794 5.257 34.898 1.00 40.10 307 ALA B O 1
ATOM 4232 N N . GLY B 1 256 ? 35.436 7.473 34.911 1.00 38.98 308 GLY B N 1
ATOM 4233 C CA . GLY B 1 256 ? 34.086 7.388 35.472 1.00 38.32 308 GLY B CA 1
ATOM 4234 C C . GLY B 1 256 ? 34.017 7.234 36.986 1.00 40.13 308 GLY B C 1
ATOM 4235 O O . GLY B 1 256 ? 32.941 7.148 37.564 1.00 44.59 308 GLY B O 1
ATOM 4236 N N . VAL B 1 257 ? 35.162 7.199 37.644 1.00 42.11 309 VAL B N 1
ATOM 4237 C CA . VAL B 1 257 ? 35.181 7.020 39.088 1.00 43.22 309 VAL B CA 1
ATOM 4238 C C . VAL B 1 257 ? 35.562 8.327 39.767 1.00 44.44 309 VAL B C 1
ATOM 4239 O O . VAL B 1 257 ? 36.300 9.126 39.197 1.00 48.36 309 VAL B O 1
ATOM 4243 N N . ALA B 1 258 ? 35.050 8.546 40.976 1.00 42.86 310 ALA B N 1
ATOM 4244 C CA . ALA B 1 258 ? 35.285 9.781 41.711 1.00 40.04 310 ALA B CA 1
ATOM 4245 C C . ALA B 1 258 ? 36.731 9.814 42.217 1.00 42.40 310 ALA B C 1
ATOM 4246 O O . ALA B 1 258 ? 37.265 8.783 42.605 1.00 48.73 310 ALA B O 1
ATOM 4248 N N . LEU B 1 259 ? 37.371 10.984 42.207 1.00 38.21 311 LEU B N 1
ATOM 4249 C CA . LEU B 1 259 ? 38.822 11.033 42.446 1.00 36.00 311 LEU B CA 1
ATOM 4250 C C . LEU B 1 259 ? 39.194 11.346 43.893 1.00 36.98 311 LEU B C 1
ATOM 4251 O O . LEU B 1 259 ? 38.795 12.374 44.433 1.00 42.18 311 LEU B O 1
ATOM 4256 N N . PRO B 1 260 ? 39.974 10.459 44.525 1.00 37.61 312 PRO B N 1
ATOM 4257 C CA . PRO B 1 260 ? 40.523 10.689 45.876 1.00 36.87 312 PRO B CA 1
ATOM 4258 C C . PRO B 1 260 ? 41.681 11.718 45.894 1.00 37.46 312 PRO B C 1
ATOM 4259 O O . PRO B 1 260 ? 42.727 11.480 45.268 1.00 38.95 312 PRO B O 1
ATOM 4263 N N . PRO B 1 261 ? 41.493 12.859 46.595 1.00 35.27 313 PRO B N 1
ATOM 4264 C CA . PRO B 1 261 ? 42.487 13.952 46.637 1.00 28.89 313 PRO B CA 1
ATOM 4265 C C . PRO B 1 261 ? 43.864 13.479 47.035 1.00 27.55 313 PRO B C 1
ATOM 4266 O O . PRO B 1 261 ? 44.018 12.850 48.067 1.00 36.42 313 PRO B O 1
ATOM 4270 N N . GLY B 1 262 ? 44.857 13.784 46.216 1.00 24.56 314 GLY B N 1
ATOM 4271 C CA . GLY B 1 262 ? 46.242 13.527 46.545 1.00 25.15 314 GLY B CA 1
ATOM 4272 C C . GLY B 1 262 ? 46.639 12.089 46.241 1.00 30.51 314 GLY B C 1
ATOM 4273 O O . GLY B 1 262 ? 47.790 11.704 46.456 1.00 33.12 314 GLY B O 1
ATOM 4274 N N . ARG B 1 263 ? 45.700 11.307 45.716 1.00 24.11 315 ARG B N 1
ATOM 4275 C CA . ARG B 1 263 ? 45.887 9.858 45.596 1.00 28.31 315 ARG B CA 1
ATOM 4276 C C . ARG B 1 263 ? 45.528 9.303 44.220 1.00 30.82 315 ARG B C 1
ATOM 4277 O O . ARG B 1 263 ? 45.572 8.089 44.002 1.00 33.22 315 ARG B O 1
ATOM 4285 N N . ALA B 1 264 ? 45.186 10.193 43.293 1.00 24.50 316 ALA B N 1
ATOM 4286 C CA . ALA B 1 264 ? 44.786 9.796 41.962 1.00 23.85 316 ALA B CA 1
ATOM 4287 C C . ALA B 1 264 ? 45.616 10.561 40.956 1.00 25.81 316 ALA B C 1
ATOM 4288 O O . ALA B 1 264 ? 45.923 11.738 41.177 1.00 27.74 316 ALA B O 1
ATOM 4290 N N . ILE B 1 265 ? 45.995 9.893 39.861 1.00 24.58 317 ILE B N 1
ATOM 4291 C CA . ILE B 1 265 ? 46.759 10.551 38.811 1.00 22.55 317 ILE B CA 1
ATOM 4292 C C . ILE B 1 265 ? 46.058 10.527 37.478 1.00 28.67 317 ILE B C 1
ATOM 4293 O O . ILE B 1 265 ? 45.247 9.633 37.194 1.00 29.50 317 ILE B O 1
ATOM 4298 N N . ALA B 1 266 ? 46.365 11.527 36.667 1.00 24.37 318 ALA B N 1
ATOM 4299 C CA . ALA B 1 266 ? 45.988 11.490 35.274 1.00 27.35 318 ALA B CA 1
ATOM 4300 C C . ALA B 1 266 ? 47.193 10.954 34.510 1.00 28.41 318 ALA B C 1
ATOM 4301 O O . ALA B 1 266 ? 48.337 11.244 34.864 1.00 32.24 318 ALA B O 1
ATOM 4303 N N . VAL B 1 267 ? 46.955 10.149 33.483 1.00 30.78 319 VAL B N 1
ATOM 4304 C CA . VAL B 1 267 ? 48.072 9.503 32.782 1.00 28.68 319 VAL B CA 1
ATOM 4305 C C . VAL B 1 267 ? 47.812 9.537 31.312 1.00 30.31 319 VAL B C 1
ATOM 4306 O O . VAL B 1 267 ? 46.720 9.929 30.891 1.00 33.66 319 VAL B O 1
ATOM 4310 N N . ASP B 1 268 ? 48.814 9.132 30.527 1.00 30.98 320 ASP B N 1
ATOM 4311 C CA . ASP B 1 268 ? 48.614 8.887 29.100 1.00 33.03 320 ASP B CA 1
ATOM 4312 C C . ASP B 1 268 ? 47.995 7.475 28.995 1.00 37.13 320 ASP B C 1
ATOM 4313 O O . ASP B 1 268 ? 48.640 6.484 29.364 1.00 38.32 320 ASP B O 1
ATOM 4318 N N . PRO B 1 269 ? 46.728 7.379 28.533 1.00 38.28 321 PRO B N 1
ATOM 4319 C CA . PRO B 1 269 ? 46.032 6.069 28.536 1.00 37.52 321 PRO B CA 1
ATOM 4320 C C . PRO B 1 269 ? 46.589 5.127 27.472 1.00 42.24 321 PRO B C 1
ATOM 4321 O O . PRO B 1 269 ? 46.284 3.938 27.461 1.00 46.70 321 PRO B O 1
ATOM 4325 N N . GLY B 1 270 ? 47.419 5.662 26.591 1.00 45.56 322 GLY B N 1
ATOM 4326 C CA . GLY B 1 270 ? 48.167 4.833 25.669 1.00 50.73 322 GLY B CA 1
ATOM 4327 C C . GLY B 1 270 ? 49.235 3.993 26.341 1.00 49.64 322 GLY B C 1
ATOM 4328 O O . GLY B 1 270 ? 49.695 3.022 25.763 1.00 58.43 322 GLY B O 1
ATOM 4329 N N . TYR B 1 271 ? 49.638 4.352 27.556 1.00 47.12 323 TYR B N 1
ATOM 4330 C CA . TYR B 1 271 ? 50.675 3.594 28.253 1.00 45.59 323 TYR B CA 1
ATOM 4331 C C . TYR B 1 271 ? 50.159 2.930 29.495 1.00 42.83 323 TYR B C 1
ATOM 4332 O O . TYR B 1 271 ? 50.660 1.881 29.898 1.00 49.74 323 TYR B O 1
ATOM 4341 N N . HIS B 1 272 ? 49.179 3.559 30.125 1.00 43.69 324 HIS B N 1
ATOM 4342 C CA . HIS B 1 272 ? 48.750 3.146 31.454 1.00 39.80 324 HIS B CA 1
ATOM 4343 C C . HIS B 1 272 ? 47.244 2.987 31.508 1.00 42.80 324 HIS B C 1
ATOM 4344 O O . HIS B 1 272 ? 46.499 3.902 31.166 1.00 42.82 324 HIS B O 1
ATOM 4351 N N . ALA B 1 273 ? 46.811 1.813 31.950 1.00 46.59 325 ALA B N 1
ATOM 4352 C CA . ALA B 1 273 ? 45.395 1.467 32.035 1.00 44.90 325 ALA B CA 1
ATOM 4353 C C . ALA B 1 273 ? 44.745 2.007 33.321 1.00 42.04 325 ALA B C 1
ATOM 4354 O O . ALA B 1 273 ? 45.351 1.969 34.409 1.00 39.26 325 ALA B O 1
ATOM 4356 N N . TYR B 1 274 ? 43.502 2.471 33.208 1.00 33.83 326 TYR B N 1
ATOM 4357 C CA . TYR B 1 274 ? 42.787 2.934 34.396 1.00 34.78 326 TYR B CA 1
ATOM 4358 C C . TYR B 1 274 ? 42.715 1.852 35.468 1.00 36.01 326 TYR B C 1
ATOM 4359 O O . TYR B 1 274 ? 42.562 0.674 35.151 1.00 37.11 326 TYR B O 1
ATOM 4368 N N . GLY B 1 275 ? 42.841 2.256 36.732 1.00 36.82 327 GLY B N 1
ATOM 4369 C CA . GLY B 1 275 ? 42.781 1.328 37.852 1.00 29.48 327 GLY B CA 1
ATOM 4370 C C . GLY B 1 275 ? 44.154 0.801 38.241 1.00 34.54 327 GLY B C 1
ATOM 4371 O O . GLY B 1 275 ? 44.322 0.229 39.323 1.00 38.85 327 GLY B O 1
ATOM 4372 N N . GLY B 1 276 ? 45.141 0.984 37.365 1.00 32.83 328 GLY B N 1
ATOM 4373 C CA . GLY B 1 276 ? 46.512 0.610 37.681 1.00 29.54 328 GLY B CA 1
ATOM 4374 C C . GLY B 1 276 ? 46.939 1.285 38.980 1.00 38.48 328 GLY B C 1
ATOM 4375 O O . GLY B 1 276 ? 46.536 2.420 39.257 1.00 40.19 328 GLY B O 1
ATOM 4376 N N . PHE B 1 277 ? 47.732 0.582 39.784 1.00 35.36 329 PHE B N 1
ATOM 4377 C CA . PHE B 1 277 ? 48.180 1.081 41.077 1.00 34.01 329 PHE B CA 1
ATOM 4378 C C . PHE B 1 277 ? 49.617 1.525 40.891 1.00 35.35 329 PHE B C 1
ATOM 4379 O O . PHE B 1 277 ? 50.423 0.780 40.339 1.00 38.23 329 PHE B O 1
ATOM 4387 N N . TYR B 1 278 ? 49.955 2.737 41.314 1.00 33.19 330 TYR B N 1
ATOM 4388 C CA . TYR B 1 278 ? 51.307 3.238 41.067 1.00 31.17 330 TYR B CA 1
ATOM 4389 C C . TYR B 1 278 ? 51.957 3.850 42.299 1.00 33.13 330 TYR B C 1
ATOM 4390 O O . TYR B 1 278 ? 51.275 4.281 43.217 1.00 34.52 330 TYR B O 1
ATOM 4399 N N . TRP B 1 279 ? 53.284 3.888 42.296 1.00 34.98 331 TRP B N 1
ATOM 4400 C CA . TRP B 1 279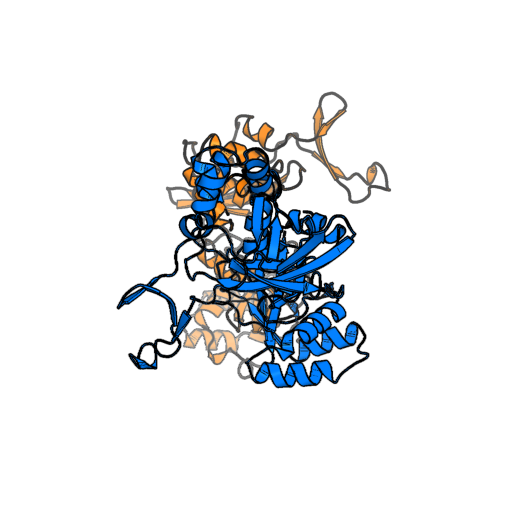 ? 54.055 4.514 43.346 1.00 34.84 331 TRP B CA 1
ATOM 4401 C C . TRP B 1 279 ? 54.807 5.667 42.718 1.00 36.68 331 TRP B C 1
ATOM 4402 O O . TRP B 1 279 ? 55.479 5.473 41.698 1.00 33.94 331 TRP B O 1
ATOM 4413 N N . LEU B 1 280 ? 54.698 6.856 43.315 1.00 35.92 332 LEU B N 1
ATOM 4414 C CA . LEU B 1 280 ? 55.393 8.034 42.795 1.00 34.02 332 LEU B CA 1
ATOM 4415 C C . LEU B 1 280 ? 56.578 8.323 43.662 1.00 35.62 332 LEU B C 1
ATOM 4416 O O . LEU B 1 280 ? 56.448 8.428 44.882 1.00 36.52 332 LEU B O 1
ATOM 4421 N N . ASP B 1 281 ? 57.739 8.433 43.035 1.00 38.77 333 ASP B N 1
ATOM 4422 C CA . ASP B 1 281 ? 58.901 8.967 43.710 1.00 38.08 333 ASP B CA 1
ATOM 4423 C C . ASP B 1 281 ? 59.332 10.210 42.926 1.00 39.13 333 ASP B C 1
ATOM 4424 O O . ASP B 1 281 ? 59.956 10.123 41.866 1.00 37.08 333 ASP B O 1
ATOM 4429 N N . ALA B 1 282 ? 58.948 11.371 43.440 1.00 42.61 334 ALA B N 1
ATOM 4430 C CA . ALA B 1 282 ? 59.259 12.639 42.795 1.00 39.78 334 ALA B CA 1
ATOM 4431 C C . ALA B 1 282 ? 60.176 13.474 43.674 1.00 40.72 334 ALA B C 1
ATOM 4432 O O . ALA B 1 282 ? 60.060 13.455 44.915 1.00 38.32 334 ALA B O 1
ATOM 4434 N N . ALA B 1 283 ? 61.083 14.193 43.019 1.00 36.33 335 ALA B N 1
ATOM 4435 C CA . ALA B 1 283 ? 62.010 15.098 43.689 1.00 40.97 335 ALA B CA 1
ATOM 4436 C C . ALA B 1 283 ? 62.479 16.180 42.737 1.00 41.06 335 ALA B C 1
ATOM 4437 O O . ALA B 1 283 ? 62.022 16.251 41.600 1.00 42.88 335 ALA B O 1
ATOM 4439 N N . ALA B 1 284 ? 63.423 17.000 43.196 1.00 43.85 336 ALA B N 1
ATOM 4440 C CA . ALA B 1 284 ? 63.964 18.114 42.401 1.00 38.44 336 ALA B CA 1
ATOM 4441 C C . ALA B 1 284 ? 62.881 19.072 41.878 1.00 40.44 336 ALA B C 1
ATOM 4442 O O . ALA B 1 284 ? 62.712 19.254 40.662 1.00 43.72 336 ALA B O 1
ATOM 4444 N N . PRO B 1 285 ? 62.162 19.711 42.805 1.00 40.46 337 PRO B N 1
ATOM 4445 C CA . PRO B 1 285 ? 61.119 20.681 42.492 1.00 38.07 337 PRO B CA 1
ATOM 4446 C C . PRO B 1 285 ? 61.679 21.797 41.635 1.00 38.45 337 PRO B C 1
ATOM 4447 O O . PRO B 1 285 ? 62.821 22.180 41.809 1.00 41.12 337 PRO B O 1
ATOM 4451 N N . LYS B 1 286 ? 60.892 22.327 40.713 1.00 40.75 338 LYS B N 1
ATOM 4452 C CA . LYS B 1 286 ? 61.398 23.403 39.885 1.00 36.84 338 LYS B CA 1
ATOM 4453 C C . LYS B 1 286 ? 60.802 24.742 40.317 1.00 37.00 338 LYS B C 1
ATOM 4454 O O . LYS B 1 286 ? 61.271 25.796 39.893 1.00 38.35 338 LYS B O 1
ATOM 4460 N N . LEU B 1 287 ? 59.781 24.707 41.170 1.00 31.20 339 LEU B N 1
ATOM 4461 C CA . LEU B 1 287 ? 59.063 25.932 41.517 1.00 26.81 339 LEU B CA 1
ATOM 4462 C C . LEU B 1 287 ? 59.206 26.314 43.004 1.00 33.24 339 LEU B C 1
ATOM 4463 O O . LEU B 1 287 ? 59.488 25.462 43.878 1.00 30.77 339 LEU B O 1
ATOM 4468 N N . VAL B 1 288 ? 59.030 27.605 43.278 1.00 34.09 340 VAL B N 1
ATOM 4469 C CA . VAL B 1 288 ? 59.145 28.147 44.635 1.00 38.01 340 VAL B CA 1
ATOM 4470 C C . VAL B 1 288 ? 57.925 27.775 45.480 1.00 38.22 340 VAL B C 1
ATOM 4471 O O . VAL B 1 288 ? 56.783 27.882 45.028 1.00 36.26 340 VAL B O 1
ATOM 4475 N N . GLY B 1 289 ? 58.160 27.345 46.709 1.00 41.40 341 GLY B N 1
ATOM 4476 C CA . GLY B 1 289 ? 57.051 27.020 47.611 1.00 39.94 341 GLY B CA 1
ATOM 4477 C C . GLY B 1 289 ? 56.543 25.584 47.495 1.00 41.39 341 GLY B C 1
ATOM 4478 O O . GLY B 1 289 ? 55.478 25.258 48.024 1.00 40.10 341 GLY B O 1
ATOM 4479 N N . ALA B 1 290 ? 57.322 24.738 46.822 1.00 36.03 342 ALA B N 1
ATOM 4480 C CA . ALA B 1 290 ? 56.982 23.360 46.562 1.00 35.53 342 ALA B CA 1
ATOM 4481 C C . ALA B 1 290 ? 57.443 22.464 47.680 1.00 44.60 342 ALA B C 1
ATOM 4482 O O . ALA B 1 290 ? 58.528 22.663 48.226 1.00 46.64 342 ALA B O 1
ATOM 4484 N N . PHE B 1 291 ? 56.629 21.458 47.997 1.00 50.39 343 PHE B N 1
ATOM 4485 C CA . PHE B 1 291 ? 57.097 20.301 48.752 1.00 53.08 343 PHE B CA 1
ATOM 4486 C C . PHE B 1 291 ? 58.261 19.710 47.989 1.00 52.21 343 PHE B C 1
ATOM 4487 O O . PHE B 1 291 ? 58.196 19.582 46.773 1.00 49.12 343 PHE B O 1
ATOM 4495 N N . PRO B 1 292 ? 59.338 19.357 48.701 1.00 54.36 344 PRO B N 1
ATOM 4496 C CA . PRO B 1 292 ? 60.573 18.872 48.079 1.00 51.64 344 PRO B CA 1
ATOM 4497 C C . PRO B 1 292 ? 60.477 17.462 47.501 1.00 48.26 344 PRO B C 1
ATOM 4498 O O . PRO B 1 292 ? 61.215 17.128 46.576 1.00 45.31 344 PRO B O 1
ATOM 4502 N N . VAL B 1 293 ? 59.609 16.626 48.061 1.00 47.07 345 VAL B N 1
ATOM 4503 C CA . VAL B 1 293 ? 59.437 15.268 47.539 1.00 47.62 345 VAL B CA 1
ATOM 4504 C C . VAL B 1 293 ? 57.969 14.825 47.532 1.00 47.05 345 VAL B C 1
ATOM 4505 O O . VAL B 1 293 ? 57.183 15.165 48.426 1.00 45.38 345 VAL B O 1
ATOM 4509 N N . TYR B 1 294 ? 57.596 14.078 46.504 1.00 47.61 346 TYR B N 1
ATOM 4510 C CA . TYR B 1 294 ? 56.325 13.369 46.533 1.00 45.87 346 TYR B CA 1
ATOM 4511 C C . TYR B 1 294 ? 56.635 11.881 46.426 1.00 47.24 346 TYR B C 1
ATOM 4512 O O . TYR B 1 294 ? 57.279 11.431 45.480 1.00 48.59 346 TYR B O 1
ATOM 4521 N N . ARG B 1 295 ? 56.229 11.132 47.438 1.00 49.41 347 ARG B N 1
ATOM 4522 C CA . ARG B 1 295 ? 56.488 9.706 47.488 1.00 48.27 347 ARG B CA 1
ATOM 4523 C C . ARG B 1 295 ? 55.259 9.041 48.052 1.00 46.02 347 ARG B C 1
ATOM 4524 O O . ARG B 1 295 ? 55.002 9.106 49.260 1.00 44.69 347 ARG B O 1
ATOM 4532 N N . ARG B 1 296 ? 54.476 8.423 47.179 1.00 42.46 348 ARG B N 1
ATOM 4533 C CA . ARG B 1 296 ? 53.203 7.865 47.601 1.00 40.04 348 ARG B CA 1
ATOM 4534 C C . ARG B 1 296 ? 52.603 6.949 46.563 1.00 38.18 348 ARG B C 1
ATOM 4535 O O . ARG B 1 296 ? 52.983 6.957 45.396 1.00 35.27 348 ARG B O 1
ATOM 4543 N N . ALA B 1 297 ? 51.661 6.142 47.011 1.00 39.19 349 ALA B N 1
ATOM 4544 C CA . ALA B 1 297 ? 50.964 5.251 46.126 1.00 40.66 349 ALA B CA 1
ATOM 4545 C C . ALA B 1 297 ? 49.701 5.973 45.667 1.00 39.37 349 ALA B C 1
ATOM 4546 O O . ALA B 1 297 ? 49.066 6.659 46.458 1.00 42.53 349 ALA B O 1
ATOM 4548 N N . VAL B 1 298 ? 49.355 5.828 44.388 1.00 35.80 350 VAL B N 1
ATOM 4549 C CA . VAL B 1 298 ? 48.223 6.530 43.798 1.00 34.74 350 VAL B CA 1
ATOM 4550 C C . VAL B 1 298 ? 47.586 5.618 42.773 1.00 33.95 350 VAL B C 1
ATOM 4551 O O . VAL B 1 298 ? 48.216 4.665 42.314 1.00 31.43 350 VAL B O 1
ATOM 4555 N N . THR B 1 299 ? 46.354 5.929 42.383 1.00 33.93 351 THR B N 1
ATOM 4556 C CA . THR B 1 299 ? 45.670 5.158 41.341 1.00 30.94 351 THR B CA 1
ATOM 4557 C C . THR B 1 299 ? 45.462 5.949 40.023 1.00 29.19 351 THR B C 1
ATOM 4558 O O . THR B 1 299 ? 45.193 7.153 40.024 1.00 32.88 351 THR B O 1
ATOM 4562 N N . ALA B 1 300 ? 45.602 5.277 38.895 1.00 32.34 352 ALA B N 1
ATOM 4563 C CA . ALA B 1 300 ? 45.335 5.918 37.601 1.00 33.22 352 ALA B CA 1
ATOM 4564 C C . ALA B 1 300 ? 43.831 5.941 37.272 1.00 34.23 352 ALA B C 1
ATOM 4565 O O . ALA B 1 300 ? 43.230 4.904 36.993 1.00 35.76 352 ALA B O 1
ATOM 4567 N N . LEU B 1 301 ? 43.233 7.129 37.309 1.00 33.67 353 LEU B N 1
ATOM 4568 C CA . LEU B 1 301 ? 41.781 7.270 37.183 1.00 28.66 353 LEU B CA 1
ATOM 4569 C C . LEU B 1 301 ? 41.348 8.421 36.291 1.00 30.57 353 LEU B C 1
ATOM 4570 O O . LEU B 1 301 ? 40.152 8.716 36.198 1.00 31.57 353 LEU B O 1
ATOM 4575 N N . ASP B 1 302 ? 42.303 9.058 35.607 1.00 31.42 354 ASP B N 1
ATOM 4576 C CA . ASP B 1 302 ? 41.973 10.227 34.799 1.00 27.00 354 ASP B CA 1
ATOM 4577 C C . ASP B 1 302 ? 42.980 10.417 33.684 1.00 26.78 354 ASP B C 1
ATOM 4578 O O . ASP B 1 302 ? 44.051 9.809 33.689 1.00 28.09 354 ASP B O 1
ATOM 4583 N N . THR B 1 303 ? 42.612 11.243 32.715 1.00 24.78 355 THR B N 1
ATOM 4584 C CA . THR B 1 303 ? 43.537 11.687 31.673 1.00 33.48 355 THR B CA 1
ATOM 4585 C C . THR B 1 303 ? 43.308 13.171 31.327 1.00 34.62 355 THR B C 1
ATOM 4586 O O . THR B 1 303 ? 42.351 13.795 31.807 1.00 37.42 355 THR B O 1
ATOM 4590 N N . GLY B 1 304 ? 44.198 13.722 30.504 1.00 40.77 356 GLY B N 1
ATOM 4591 C CA . GLY B 1 304 ? 44.073 15.092 29.963 1.00 41.36 356 GLY B CA 1
ATOM 4592 C C . GLY B 1 304 ? 44.841 15.249 28.652 1.00 42.47 356 GLY B C 1
ATOM 4593 O O . GLY B 1 304 ? 45.777 14.506 28.391 1.00 40.25 356 GLY B O 1
ATOM 4594 N N . GLY B 1 305 ? 44.451 16.218 27.828 1.00 46.73 357 GLY B N 1
ATOM 4595 C CA . GLY B 1 305 ? 45.123 16.464 26.547 1.00 49.56 357 GLY B CA 1
ATOM 4596 C C . GLY B 1 305 ? 46.645 16.621 26.584 1.00 51.07 357 GLY B C 1
ATOM 4597 O O . GLY B 1 305 ? 47.341 16.159 25.673 1.0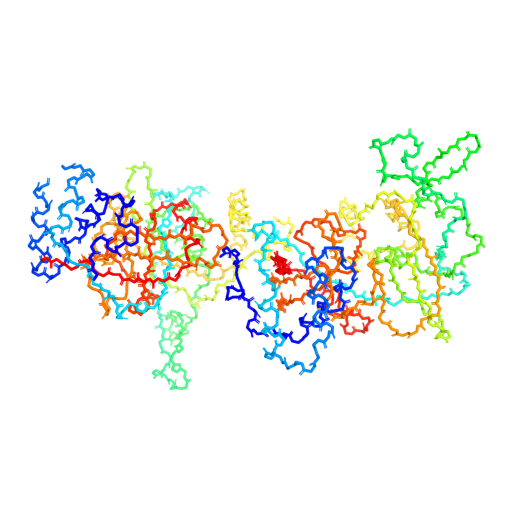0 54.22 357 GLY B O 1
ATOM 4598 N N . ALA B 1 306 ? 47.162 17.249 27.638 1.00 45.09 358 ALA B N 1
ATOM 4599 C CA . ALA B 1 306 ? 48.597 17.552 27.748 1.00 41.60 358 ALA B CA 1
ATOM 4600 C C . ALA B 1 306 ? 49.423 16.487 28.460 1.00 39.71 358 ALA B C 1
ATOM 4601 O O . ALA B 1 306 ? 50.646 16.620 28.588 1.00 32.86 358 ALA B O 1
ATOM 4603 N N . ILE B 1 307 ? 48.765 15.444 28.950 1.00 35.83 359 ILE B N 1
ATOM 4604 C CA . ILE B 1 307 ? 49.484 14.419 29.688 1.00 36.95 359 ILE B CA 1
ATOM 4605 C C . ILE B 1 307 ? 49.995 13.377 28.696 1.00 39.08 359 ILE B C 1
ATOM 4606 O O . ILE B 1 307 ? 49.335 12.382 28.435 1.00 39.35 359 ILE B O 1
ATOM 4611 N N . LYS B 1 308 ? 51.173 13.621 28.138 1.00 45.51 360 LYS B N 1
ATOM 4612 C CA . LYS B 1 308 ? 51.749 12.718 27.145 1.00 49.36 360 LYS B CA 1
ATOM 4613 C C . LYS B 1 308 ? 53.045 12.067 27.644 1.00 46.28 360 LYS B C 1
ATOM 4614 O O . LYS B 1 308 ? 53.801 12.681 28.391 1.00 47.28 360 LYS B O 1
ATOM 4620 N N . GLY B 1 309 ? 53.287 10.815 27.266 1.00 43.81 361 GLY B N 1
ATOM 4621 C CA . GLY B 1 309 ? 54.538 10.136 27.646 1.00 36.32 361 GLY B CA 1
ATOM 4622 C C . GLY B 1 309 ? 54.349 9.053 28.693 1.00 38.54 361 GLY B C 1
ATOM 4623 O O . GLY B 1 309 ? 53.316 8.999 29.380 1.00 37.69 361 GLY B O 1
ATOM 4624 N N . GLU B 1 310 ? 55.345 8.181 28.820 1.00 42.79 362 GLU B N 1
ATOM 4625 C CA . GLU B 1 310 ? 55.207 7.008 29.680 1.00 43.58 362 GLU B CA 1
ATOM 4626 C C . GLU B 1 310 ? 55.494 7.337 31.136 1.00 39.66 362 GLU B C 1
ATOM 4627 O O . GLU B 1 310 ? 54.795 6.875 32.050 1.00 37.63 362 GLU B O 1
ATOM 4633 N N . VAL B 1 311 ? 56.546 8.103 31.364 1.00 34.58 363 VAL B N 1
ATOM 4634 C CA . VAL B 1 311 ? 56.824 8.518 32.718 1.00 39.32 363 VAL B CA 1
ATOM 4635 C C . VAL B 1 311 ? 56.302 9.947 32.863 1.00 43.22 363 VAL B C 1
ATOM 4636 O O . VAL B 1 311 ? 57.027 10.929 32.673 1.00 40.94 363 VAL B O 1
ATOM 4640 N N . ARG B 1 312 ? 55.010 10.040 33.155 1.00 38.52 364 ARG B N 1
ATOM 4641 C CA . ARG B 1 312 ? 54.321 11.309 33.157 1.00 41.07 364 ARG B CA 1
ATOM 4642 C C . ARG B 1 312 ? 53.052 11.217 33.991 1.00 40.11 364 ARG B C 1
ATOM 4643 O O . ARG B 1 312 ? 52.174 10.405 33.730 1.00 37.98 364 ARG B O 1
ATOM 4651 N N . ALA B 1 313 ? 52.959 12.057 35.006 1.00 39.20 365 ALA B N 1
ATOM 4652 C CA . ALA B 1 313 ? 51.809 11.996 35.868 1.00 34.40 365 ALA B CA 1
ATOM 4653 C C . ALA B 1 313 ? 51.357 13.382 36.315 1.00 35.68 365 ALA B C 1
ATOM 4654 O O . ALA B 1 313 ? 52.178 14.280 36.576 1.00 30.69 365 ALA B O 1
ATOM 4656 N N . ASP B 1 314 ? 50.036 13.535 36.367 1.00 30.28 366 ASP B N 1
ATOM 4657 C CA . ASP B 1 314 ? 49.371 14.724 36.853 1.00 26.89 366 ASP B CA 1
ATOM 4658 C C . ASP B 1 314 ? 48.627 14.296 38.112 1.00 28.69 366 ASP B C 1
ATOM 4659 O O . ASP B 1 314 ? 47.616 13.584 38.039 1.00 24.68 366 ASP B O 1
ATOM 4664 N N . LEU B 1 315 ? 49.119 14.720 39.270 1.00 28.27 367 LEU B N 1
ATOM 4665 C CA . LEU B 1 315 ? 48.488 14.329 40.531 1.00 25.43 367 LEU B CA 1
ATOM 4666 C C . LEU B 1 315 ? 47.235 15.176 40.803 1.00 23.78 367 LEU B C 1
ATOM 4667 O O . LEU B 1 315 ? 47.234 16.403 40.682 1.00 19.71 367 LEU B O 1
ATOM 4672 N N . TYR B 1 316 ? 46.148 14.512 41.130 1.00 22.63 368 TYR B N 1
ATOM 4673 C CA . TYR B 1 316 ? 44.931 15.219 41.418 1.00 24.77 368 TYR B CA 1
ATOM 4674 C C . TYR B 1 316 ? 44.897 15.648 42.873 1.00 28.12 368 TYR B C 1
ATOM 4675 O O . TYR B 1 316 ? 44.856 14.805 43.751 1.00 30.30 368 TYR B O 1
ATOM 4684 N N . MET B 1 317 ? 44.902 16.946 43.139 1.00 27.06 369 MET B N 1
ATOM 4685 C CA . MET B 1 317 ? 44.987 17.416 44.537 1.00 31.36 369 MET B CA 1
ATOM 4686 C C . MET B 1 317 ? 43.654 17.656 45.260 1.00 31.91 369 MET B C 1
ATOM 4687 O O . MET B 1 317 ? 43.636 17.833 46.482 1.00 31.70 369 MET B O 1
ATOM 4692 N N . GLY B 1 318 ? 42.547 17.672 44.523 1.00 28.91 370 GLY B N 1
ATOM 4693 C CA . GLY B 1 318 ? 41.237 17.798 45.163 1.00 30.19 370 GLY B CA 1
ATOM 4694 C C . GLY B 1 318 ? 40.478 18.920 44.491 1.00 32.30 370 GLY B C 1
ATOM 4695 O O . GLY B 1 318 ? 40.846 19.341 43.405 1.00 29.45 370 GLY B O 1
ATOM 4696 N N . SER B 1 319 ? 39.427 19.422 45.133 1.00 34.03 371 SER B N 1
ATOM 4697 C CA . SER B 1 319 ? 38.687 20.548 44.570 1.00 35.80 371 SER B CA 1
ATOM 4698 C C . SER B 1 319 ? 38.732 21.756 45.484 1.00 31.50 371 SER B C 1
ATOM 4699 O O . SER B 1 319 ? 38.898 21.623 46.687 1.00 37.32 371 SER B O 1
ATOM 4702 N N . GLY B 1 320 ? 38.609 22.939 44.907 1.00 26.46 372 GLY B N 1
ATOM 4703 C CA . GLY B 1 320 ? 38.578 24.144 45.703 1.00 26.82 372 GLY B CA 1
ATOM 4704 C C . GLY B 1 320 ? 39.915 24.833 45.698 1.00 31.92 372 GLY B C 1
ATOM 4705 O O . GLY B 1 320 ? 40.878 24.338 45.110 1.00 31.35 372 GLY B O 1
ATOM 4706 N N . ALA B 1 321 ? 39.979 25.969 46.386 1.00 35.18 373 ALA B N 1
ATOM 4707 C CA . ALA B 1 321 ? 41.115 26.880 46.268 1.00 33.94 373 ALA B CA 1
ATOM 4708 C C . ALA B 1 321 ? 42.423 26.373 46.890 1.00 31.45 373 ALA B C 1
ATOM 4709 O O . ALA B 1 321 ? 43.498 26.647 46.354 1.00 34.14 373 ALA B O 1
ATOM 4711 N N . VAL B 1 322 ? 42.346 25.634 47.993 1.00 26.50 374 VAL B N 1
ATOM 4712 C CA . VAL B 1 322 ? 43.571 25.074 48.598 1.00 32.81 374 VAL B CA 1
ATOM 4713 C C . VAL B 1 322 ? 44.254 24.051 47.681 1.00 29.22 374 VAL B C 1
ATOM 4714 O O . VAL B 1 322 ? 45.445 24.151 47.378 1.00 26.89 374 VAL B O 1
ATOM 4718 N N . ALA B 1 323 ? 43.485 23.062 47.249 1.00 27.88 375 ALA B N 1
ATOM 4719 C CA . ALA B 1 323 ? 43.952 22.102 46.267 1.00 25.13 375 ALA B CA 1
ATOM 4720 C C . ALA B 1 323 ? 44.580 22.838 45.063 1.00 24.40 375 ALA B C 1
ATOM 4721 O O . ALA B 1 323 ? 45.620 22.429 44.538 1.00 26.39 375 ALA B O 1
ATOM 4723 N N . GLY B 1 324 ? 43.980 23.963 44.676 1.00 20.24 376 GLY B N 1
ATOM 4724 C CA . GLY B 1 324 ? 44.455 24.754 43.542 1.00 18.60 376 GLY B CA 1
ATOM 4725 C C . GLY B 1 324 ? 45.802 25.400 43.792 1.00 25.48 376 GLY B C 1
ATOM 4726 O O . GLY B 1 324 ? 46.652 25.448 42.904 1.00 25.92 376 GLY B O 1
ATOM 4727 N N . VAL B 1 325 ? 46.024 25.887 45.010 1.00 28.85 377 VAL B N 1
ATOM 4728 C CA . VAL B 1 325 ? 47.346 26.412 45.336 1.00 28.06 377 VAL B CA 1
ATOM 4729 C C . VAL B 1 325 ? 48.402 25.319 45.380 1.00 27.74 377 VAL B C 1
ATOM 4730 O O . VAL B 1 325 ? 49.492 25.475 44.830 1.00 26.52 377 VAL B O 1
ATOM 4734 N N . GLU B 1 326 ? 48.082 24.195 46.005 1.00 29.72 378 GLU B N 1
ATOM 4735 C CA . GLU B 1 326 ? 49.041 23.099 46.022 1.00 33.33 378 GLU B CA 1
ATOM 4736 C C . GLU B 1 326 ? 49.361 22.618 44.616 1.00 30.29 378 GLU B C 1
ATOM 4737 O O . GLU B 1 326 ? 50.513 22.343 44.319 1.00 28.17 378 GLU B O 1
ATOM 4743 N N . ALA B 1 327 ? 48.341 22.534 43.759 1.00 29.41 379 ALA B N 1
ATOM 4744 C CA . ALA B 1 327 ? 48.522 21.966 42.434 1.00 31.03 379 ALA B CA 1
ATOM 4745 C C . ALA B 1 327 ? 49.545 22.761 41.652 1.00 28.96 379 ALA B C 1
ATOM 4746 O O . ALA B 1 327 ? 50.371 22.182 40.957 1.00 34.18 379 ALA B O 1
ATOM 4748 N N . GLY B 1 328 ? 49.500 24.086 41.793 1.00 34.91 380 GLY B N 1
ATOM 4749 C CA . GLY B 1 328 ? 50.384 24.991 41.048 1.00 28.59 380 GLY B CA 1
ATOM 4750 C C . GLY B 1 328 ? 51.847 24.866 41.419 1.00 27.33 380 GLY B C 1
ATOM 4751 O O . GLY B 1 328 ? 52.725 25.321 40.704 1.00 35.08 380 GLY B O 1
ATOM 4752 N N . ARG B 1 329 ? 52.126 24.226 42.530 1.00 28.13 381 ARG B N 1
ATOM 4753 C CA . ARG B 1 329 ? 53.501 24.131 42.986 1.00 31.99 381 ARG B CA 1
ATOM 4754 C C . ARG B 1 329 ? 54.188 22.805 42.653 1.00 34.70 381 ARG B C 1
ATOM 4755 O O . ARG B 1 329 ? 55.366 22.630 42.949 1.00 34.26 381 ARG B O 1
ATOM 4763 N N . VAL B 1 330 ? 53.461 21.890 42.016 1.00 31.39 382 VAL B N 1
ATOM 4764 C CA . VAL B 1 330 ? 54.041 20.624 41.597 1.00 28.68 382 VAL B CA 1
ATOM 4765 C C . VAL B 1 330 ? 54.682 20.692 40.192 1.00 29.14 382 VAL B C 1
ATOM 4766 O O . VAL B 1 330 ? 54.016 20.979 39.197 1.00 26.48 382 VAL B O 1
ATOM 4770 N N . ARG B 1 331 ? 55.993 20.477 40.154 1.00 23.87 383 ARG B N 1
ATOM 4771 C CA . ARG B 1 331 ? 56.777 20.287 38.940 1.00 28.05 383 ARG B CA 1
ATOM 4772 C C . ARG B 1 331 ? 58.016 19.607 39.414 1.00 36.42 383 ARG B C 1
ATOM 4773 O O . ARG B 1 331 ? 58.943 20.278 39.876 1.00 40.36 383 ARG B O 1
ATOM 4781 N N . HIS B 1 332 ? 58.032 18.281 39.332 1.00 34.57 384 HIS B N 1
ATOM 4782 C CA . HIS B 1 332 ? 59.124 17.510 39.905 1.00 34.93 384 HIS B CA 1
ATOM 4783 C C . HIS B 1 332 ? 59.615 16.481 38.911 1.00 37.03 384 HIS B C 1
ATOM 4784 O O . HIS B 1 332 ? 58.875 16.039 38.029 1.00 38.91 384 HIS B O 1
ATOM 4791 N N . THR B 1 333 ? 60.867 16.091 39.073 1.00 41.22 385 THR B N 1
ATOM 4792 C CA . THR B 1 333 ? 61.423 14.984 38.327 1.00 45.25 385 THR B CA 1
ATOM 4793 C C . THR B 1 333 ? 60.808 13.721 38.897 1.00 42.93 385 THR B C 1
ATOM 4794 O O . THR B 1 333 ? 60.742 13.560 40.115 1.00 42.67 385 THR B O 1
ATOM 4798 N N . LEU B 1 334 ? 60.335 12.834 38.023 1.00 41.69 386 LEU B N 1
ATOM 4799 C CA . LEU B 1 334 ? 59.577 11.675 38.487 1.00 36.19 386 LEU B CA 1
ATOM 4800 C C . LEU B 1 334 ? 60.219 10.343 38.110 1.00 38.84 386 LEU B C 1
ATOM 4801 O O . LEU B 1 334 ? 60.643 10.154 36.963 1.00 36.14 386 LEU B O 1
ATOM 4806 N N . ARG B 1 335 ? 60.304 9.437 39.084 1.00 44.14 387 ARG B N 1
ATOM 4807 C CA . ARG B 1 335 ? 60.550 8.016 38.814 1.00 50.18 387 ARG B CA 1
ATOM 4808 C C . ARG B 1 335 ? 59.253 7.281 39.135 1.00 46.37 387 ARG B C 1
ATOM 4809 O O . ARG B 1 335 ? 58.777 7.317 40.270 1.00 45.80 387 ARG B O 1
ATOM 4817 N N . LEU B 1 336 ? 58.676 6.622 38.137 1.00 45.90 388 LEU B N 1
ATOM 4818 C CA . LEU B 1 336 ? 57.364 6.000 38.289 1.00 44.75 388 LEU B CA 1
ATOM 4819 C C . LEU B 1 336 ? 57.445 4.484 38.491 1.00 47.85 388 LEU B C 1
ATOM 4820 O O . LEU B 1 336 ? 58.087 3.779 37.722 1.00 49.95 388 LEU B O 1
ATOM 4825 N N . TYR B 1 337 ? 56.797 3.984 39.532 1.00 47.40 389 TYR B N 1
ATOM 4826 C CA . TYR B 1 337 ? 56.806 2.553 39.789 1.00 50.73 389 TYR B CA 1
ATOM 4827 C C . TYR B 1 337 ? 55.384 2.019 39.717 1.00 51.26 389 TYR B C 1
ATOM 4828 O O . TYR B 1 337 ? 54.474 2.597 40.309 1.00 48.87 389 TYR B O 1
ATOM 4837 N N . ARG B 1 338 ? 55.178 0.923 38.994 1.00 50.25 390 ARG B N 1
ATOM 4838 C CA . ARG B 1 338 ? 53.912 0.228 39.144 1.00 52.56 390 ARG B CA 1
ATOM 4839 C C . ARG B 1 338 ? 53.956 -0.806 40.252 1.00 49.32 390 ARG B C 1
ATOM 4840 O O . ARG B 1 338 ? 54.933 -1.513 40.422 1.00 55.52 390 ARG B O 1
ATOM 4848 N N . LEU B 1 339 ? 52.894 -0.831 41.040 1.00 46.73 391 LEU B N 1
ATOM 4849 C CA . LEU B 1 339 ? 52.669 -1.882 41.993 1.00 49.76 391 LEU B CA 1
ATOM 4850 C C . LEU B 1 339 ? 51.770 -2.933 41.321 1.00 51.77 391 LEU B C 1
ATOM 4851 O O . LEU B 1 339 ? 50.541 -2.818 41.324 1.00 46.57 391 LEU B O 1
ATOM 4856 N N . THR B 1 340 ? 52.403 -3.936 40.714 1.00 58.18 392 THR B N 1
ATOM 4857 C CA . THR B 1 340 ? 51.697 -4.986 39.981 1.00 61.51 392 THR B CA 1
ATOM 4858 C C . THR B 1 340 ? 51.147 -6.015 40.958 1.00 60.16 392 THR B C 1
ATOM 4859 O O . THR B 1 340 ? 51.879 -6.492 41.816 1.00 62.91 392 THR B O 1
ATOM 4863 N N . PRO B 1 341 ? 49.854 -6.354 40.832 1.00 64.77 393 PRO B N 1
ATOM 4864 C CA . PRO B 1 341 ? 49.204 -7.392 41.653 1.00 70.63 393 PRO B CA 1
ATOM 4865 C C . PRO B 1 341 ? 49.846 -8.796 41.495 1.00 76.00 393 PRO B C 1
ATOM 4866 O O . PRO B 1 341 ? 50.462 -9.072 40.460 1.00 77.02 393 PRO B O 1
ATOM 4870 N N . ASN B 1 342 ? 49.695 -9.649 42.517 1.00 81.80 394 ASN B N 1
ATOM 4871 C CA . ASN B 1 342 ? 50.276 -11.018 42.578 1.00 86.81 394 ASN B CA 1
ATOM 4872 C C . ASN B 1 342 ? 51.727 -11.048 43.076 1.00 86.37 394 ASN B C 1
ATOM 4873 O O . ASN B 1 342 ? 51.988 -11.042 44.278 1.00 84.26 394 ASN B O 1
#

Solvent-accessible surface area: 31539 Å² total; per-residue (Å²): 156,43,2,4,80,40,19,90,34,10,52,11,6,76,145,14,78,7,64,26,0,0,73,1,3,47,37,0,2,57,41,33,198,76,110,32,8,59,162,2,11,41,70,0,118,78,48,155,137,51,90,69,75,20,0,60,53,27,0,70,74,20,7,134,7,71,24,2,86,59,8,26,66,24,45,0,16,16,24,69,12,9,101,15,86,0,68,94,77,142,63,96,63,1,40,13,22,0,28,27,87,33,114,73,20,64,84,49,47,27,12,116,138,87,116,81,62,105,56,119,121,79,30,0,27,102,101,74,126,82,63,36,97,17,24,46,3,36,100,9,77,81,79,129,28,154,132,38,46,2,40,0,37,18,2,19,7,5,35,0,3,35,56,13,23,2,15,0,37,5,103,94,48,136,100,20,30,0,40,97,34,12,34,2,49,58,91,47,68,38,11,47,106,31,3,155,98,145,64,51,120,100,103,57,15,83,65,40,0,32,132,54,98,19,110,102,1,44,44,12,7,102,84,2,28,39,2,1,1,2,139,46,62,110,25,109,60,50,56,8,49,16,59,20,56,46,60,5,25,71,9,30,0,0,1,0,16,71,72,114,1,78,54,4,25,6,4,0,0,28,0,72,242,54,84,13,93,57,0,0,0,0,0,10,35,17,11,52,14,140,25,60,13,37,0,17,0,2,31,3,44,49,88,116,9,24,88,71,6,70,147,6,136,17,38,0,55,0,5,79,2,36,20,50,135,156,67,15,108,60,13,57,12,5,75,154,16,70,13,58,28,0,1,65,1,4,66,37,2,1,63,43,22,199,59,108,24,7,58,151,1,7,42,83,1,129,89,82,104,81,88,83,22,0,73,58,23,1,72,81,28,4,79,13,95,26,2,87,85,34,28,106,23,52,0,14,17,49,61,14,11,82,18,81,0,78,99,78,134,54,77,70,1,37,15,24,0,35,28,88,35,113,77,18,59,74,47,76,30,12,122,138,97,111,96,76,104,63,116,126,84,22,0,31,103,104,77,123,96,56,39,96,16,28,50,7,34,102,12,81,83,72,119,30,138,166,37,53,3,36,0,35,13,2,12,8,6,35,0,10,91,80,17,51,4,2,2,39,17,91,103,44,132,26,25,57,0,33,100,32,14,20,1,45,56,96,98,64,44,10,29,80,38,11,60,96,132,73,96,79,60,62,102,48,20,91,70,34,0,28,134,62,70,20,121,107,1,52,40,13,7,103,81,3,31,73,4,6,3,2,134,40,43,111,12,100,33,148,23,6,24,12,63,15,59,38,35,5,15,56,8,29,0,0,2,0,9,66,71,122,2,73,55,2,24,7,3,0,0,19,0,21,54,31,64,7,39,46,23,136,82,63,18,88,61,0,0,0,0,0,15,48,30,78,85,9,132,28,58,15,29,0,17,0,2,19,3,27,13,86,115,8,15,87,76,7,35,91,4,82,0,26,0,55,2,34,78,2,50,21,99

CATH classification: 2.40.40.10 (+1 more: 2.40.240.50)